Protein AF-A0A844B3J5-F1 (afdb_monomer_lite)

InterPro domains:
  IPR006597 Sel1-like repeat [PF08238] (318-348)
  IPR006597 Sel1-like repeat [PF08238] (350-384)
  IPR006597 Sel1-like repeat [SM00671] (313-348)
  IPR006597 Sel1-like repeat [SM00671] (349-384)
  IPR006597 Sel1-like repeat [SM00671] (385-421)
  IPR011990 Tetratricopeptide-like helical domain superfamily [G3DSA:1.25.40.10] (291-425)
  IPR029044 Nucleotide-diphospho-sugar transferases [SSF53448] (30-127)
  IPR050767 Sel1/AlgK [PTHR11102] (313-407)

Foldseek 3Di:
DDDDDDDDQPWAQLLVFEEEEFEAPDPCLVVLVVLVCVLRVRHHYDYNQPDPLRRLLVVLVVRVDQKHKYAYSQKFFASCPRRDIDGPQQPDQQEKEAQWAQEPFQQATESVNTIIMHGSNLSVQQDFLVNDPFPDARAPVSRSPSDVPRHDYAYDFDHGMYGYQQPDLLSLLLQLQRVLLNLLVCLVVDDDDDLNVQSLVQLQSQLAAGQQDRSRLSSNQSNLVNLLCSLPPDRDRNSCSSPSVVSVCCCVPPPQVQQDDDDDGDVVSSLVVSVVSQVSNCVRPVSRNHDHDHNVRNVVSSVVYDYHSPLSLVSLQVVLVCLCPVPSGDNDNVSSLVSLVSSVVSLDLVSLQVNLVCQCVVVPHDRDNVSSLVSLVVSVVSLDLCSLQVNLVSLCVVPVPDVVSVVSSVVSVVSSVVSPDDDDDDDDDDD

Structure (mmCIF, N/CA/C/O backbone):
data_AF-A0A844B3J5-F1
#
_entry.id   AF-A0A844B3J5-F1
#
loop_
_atom_site.group_PDB
_atom_site.id
_atom_site.type_symbol
_atom_site.label_atom_id
_atom_site.label_alt_id
_atom_site.label_comp_id
_atom_site.label_asym_id
_atom_site.label_entity_id
_atom_site.label_seq_id
_atom_site.pdbx_PDB_ins_code
_atom_site.Cartn_x
_atom_site.Cartn_y
_atom_site.Cartn_z
_atom_site.occupancy
_atom_site.B_iso_or_equiv
_atom_site.auth_seq_id
_atom_site.auth_comp_id
_atom_site.auth_asym_id
_atom_site.auth_atom_id
_atom_site.pdbx_PDB_model_num
ATOM 1 N N . MET A 1 1 ? -30.185 7.177 -44.873 1.00 37.75 1 MET A N 1
ATOM 2 C CA . MET A 1 1 ? -29.746 5.795 -44.575 1.00 37.75 1 MET A CA 1
ATOM 3 C C . MET A 1 1 ? -28.332 5.703 -45.114 1.00 37.75 1 MET A C 1
ATOM 5 O O . MET A 1 1 ? -28.189 5.928 -46.301 1.00 37.75 1 MET A O 1
ATOM 9 N N . THR A 1 2 ? -27.251 5.600 -44.352 1.00 33.69 2 THR A N 1
ATOM 10 C CA . THR A 1 2 ? -26.901 4.943 -43.072 1.00 33.69 2 THR A CA 1
ATOM 11 C C . THR A 1 2 ? -25.847 5.845 -42.383 1.00 33.69 2 THR A C 1
ATOM 13 O O . THR A 1 2 ? -25.055 6.447 -43.091 1.00 33.69 2 THR A O 1
ATOM 16 N N . GLY A 1 3 ? -25.787 6.122 -41.078 1.00 33.03 3 GLY A N 1
ATOM 17 C CA . GLY A 1 3 ? -25.938 5.250 -39.913 1.00 33.03 3 GLY A CA 1
ATOM 18 C C . GLY A 1 3 ? -24.551 4.805 -39.404 1.00 33.03 3 GLY A C 1
ATOM 19 O O . GLY A 1 3 ? -23.991 3.894 -39.998 1.00 33.03 3 GLY A O 1
ATOM 20 N N . GLY A 1 4 ? -24.050 5.418 -38.314 1.00 28.86 4 GLY A N 1
ATOM 21 C CA . GLY A 1 4 ? -22.867 5.007 -37.515 1.00 28.86 4 GLY A CA 1
ATOM 22 C C . GLY A 1 4 ? -21.588 5.825 -37.789 1.00 28.86 4 GLY A C 1
ATOM 23 O O . GLY A 1 4 ? -21.253 6.022 -38.945 1.00 28.86 4 GLY A O 1
ATOM 24 N N . ALA A 1 5 ? -20.829 6.358 -36.825 1.00 33.03 5 ALA A N 1
ATOM 25 C CA . ALA A 1 5 ? -20.716 6.065 -35.396 1.00 33.03 5 ALA A CA 1
ATOM 26 C C . ALA A 1 5 ? -20.517 7.353 -34.565 1.00 33.03 5 ALA A C 1
ATOM 28 O O . ALA A 1 5 ? -19.915 8.325 -35.021 1.00 33.03 5 ALA A O 1
ATOM 29 N N . ALA A 1 6 ? -21.064 7.343 -33.349 1.00 36.50 6 ALA A N 1
ATOM 30 C CA . ALA A 1 6 ? -20.801 8.330 -32.309 1.00 36.50 6 ALA A CA 1
ATOM 31 C C . ALA A 1 6 ? -19.314 8.292 -31.913 1.00 36.50 6 ALA A C 1
ATOM 33 O O . ALA A 1 6 ? -18.718 7.221 -31.910 1.00 36.50 6 ALA A O 1
ATOM 34 N N . GLY A 1 7 ? -18.728 9.456 -31.619 1.00 35.31 7 GLY A N 1
ATOM 35 C CA . GLY A 1 7 ? -17.297 9.610 -31.360 1.00 35.31 7 GLY A CA 1
ATOM 36 C C . GLY A 1 7 ? -16.786 8.758 -30.198 1.00 35.31 7 GLY A C 1
ATOM 37 O O . GLY A 1 7 ? -17.300 8.841 -29.082 1.00 35.31 7 GLY A O 1
ATOM 38 N N . ASP A 1 8 ? -15.744 7.981 -30.478 1.00 44.59 8 ASP A N 1
ATOM 39 C CA . ASP A 1 8 ? -14.987 7.209 -29.502 1.00 44.59 8 ASP A CA 1
ATOM 40 C C . ASP A 1 8 ? -14.295 8.155 -28.503 1.00 44.59 8 ASP A C 1
ATOM 42 O O . ASP A 1 8 ? -13.488 9.012 -28.870 1.00 44.59 8 ASP A O 1
ATOM 46 N N . GLY A 1 9 ? -14.626 8.030 -27.216 1.00 46.97 9 GLY A N 1
ATOM 47 C CA . GLY A 1 9 ? -13.988 8.788 -26.140 1.00 46.97 9 GLY A CA 1
ATOM 48 C C . GLY A 1 9 ? -12.521 8.375 -25.966 1.00 46.97 9 GLY A C 1
ATOM 49 O O . GLY A 1 9 ? -12.243 7.236 -25.604 1.00 46.97 9 GLY A O 1
ATOM 50 N N . GLY A 1 10 ? -11.586 9.299 -26.212 1.00 71.00 10 GLY A N 1
ATOM 51 C CA . GLY A 1 10 ? -10.135 9.067 -26.341 1.00 71.00 10 GLY A CA 1
ATOM 52 C C . GLY A 1 10 ? -9.342 8.659 -25.085 1.00 71.00 10 GLY A C 1
ATOM 53 O O . GLY A 1 10 ? -8.319 9.273 -24.793 1.00 71.00 10 GLY A O 1
ATOM 54 N N . GLY A 1 11 ? -9.799 7.665 -24.318 1.00 84.44 11 GLY A N 1
ATOM 55 C CA . GLY A 1 11 ? -9.041 7.047 -23.217 1.00 84.44 11 GLY A CA 1
ATOM 56 C C . GLY A 1 11 ? -8.059 5.953 -23.672 1.00 84.44 11 GLY A C 1
ATOM 57 O O . GLY A 1 11 ? -8.090 5.534 -24.825 1.00 84.44 11 GLY A O 1
ATOM 58 N N . LEU A 1 12 ? -7.224 5.444 -22.757 1.00 92.62 12 LEU A N 1
ATOM 59 C CA . LEU A 1 12 ? -6.275 4.344 -23.018 1.00 92.62 12 LEU A CA 1
ATOM 60 C C . LEU A 1 12 ? -6.765 3.034 -22.398 1.00 92.62 12 LEU A C 1
ATOM 62 O O . LEU A 1 12 ? -7.162 3.020 -21.236 1.00 92.62 12 LEU A O 1
ATOM 66 N N . ARG A 1 13 ? -6.707 1.919 -23.133 1.00 95.12 13 ARG A N 1
ATOM 67 C CA . ARG A 1 13 ? -6.942 0.584 -22.556 1.00 95.12 13 ARG A CA 1
ATOM 68 C C . ARG A 1 13 ? -5.635 0.044 -21.994 1.00 95.12 13 ARG A C 1
ATOM 70 O O . ARG A 1 13 ? -4.606 0.132 -22.658 1.00 95.12 13 ARG A O 1
ATOM 77 N N . LEU A 1 14 ? -5.665 -0.547 -20.802 1.00 95.25 14 LEU A N 1
ATOM 78 C CA . LEU A 1 14 ? -4.449 -1.095 -20.189 1.00 95.25 14 LEU A CA 1
ATOM 79 C C . LEU A 1 14 ? -3.859 -2.256 -21.004 1.00 95.25 14 LEU A C 1
ATOM 81 O O . LEU A 1 14 ? -2.641 -2.405 -21.053 1.00 95.25 14 LEU A O 1
ATOM 85 N N . ALA A 1 15 ? -4.704 -3.017 -21.704 1.00 94.94 15 ALA A N 1
ATOM 86 C CA . ALA A 1 15 ? -4.302 -4.063 -22.644 1.00 94.94 15 ALA A CA 1
ATOM 87 C C . ALA A 1 15 ? -3.492 -3.558 -23.856 1.00 94.94 15 ALA A C 1
ATOM 89 O O . ALA A 1 15 ? -2.861 -4.363 -24.538 1.00 94.94 15 ALA A O 1
ATOM 90 N N . ASP A 1 16 ? -3.479 -2.251 -24.132 1.00 95.56 16 ASP A N 1
ATOM 91 C CA . ASP A 1 16 ? -2.683 -1.669 -25.221 1.00 95.56 16 ASP A CA 1
ATOM 92 C C . ASP A 1 16 ? -1.356 -1.071 -24.716 1.00 95.56 16 ASP A C 1
ATOM 94 O O . ASP A 1 16 ? -0.553 -0.584 -25.510 1.00 95.56 16 ASP A O 1
ATOM 98 N N . LEU A 1 17 ? -1.115 -1.088 -23.399 1.00 97.06 17 LEU A N 1
ATOM 99 C CA . LEU A 1 17 ? 0.063 -0.481 -22.788 1.00 97.06 17 LEU A CA 1
ATOM 100 C C . LEU A 1 17 ? 1.152 -1.516 -22.484 1.00 97.06 17 LEU A C 1
ATOM 102 O O . LEU A 1 17 ? 0.836 -2.653 -22.104 1.00 97.06 17 LEU A O 1
ATOM 106 N N . PRO A 1 18 ? 2.435 -1.119 -22.585 1.00 98.06 18 PRO A N 1
ATOM 107 C CA . PRO A 1 18 ? 3.537 -1.945 -22.123 1.00 98.06 18 PRO A CA 1
ATOM 108 C C . PRO A 1 18 ? 3.467 -2.111 -20.603 1.00 98.06 18 PRO A C 1
ATOM 110 O O . PRO A 1 18 ? 3.238 -1.154 -19.858 1.00 98.06 18 PRO A O 1
ATOM 113 N N . VAL A 1 19 ? 3.693 -3.342 -20.152 1.00 98.19 19 VAL A N 1
ATOM 114 C CA . VAL A 1 19 ? 3.763 -3.713 -18.736 1.00 98.19 19 VAL A CA 1
ATOM 115 C C . VAL A 1 19 ? 5.193 -4.109 -18.427 1.00 98.19 19 VAL A C 1
ATOM 117 O O . VAL A 1 19 ? 5.735 -4.987 -19.087 1.00 98.19 19 VAL A O 1
ATOM 120 N N . VAL A 1 20 ? 5.814 -3.476 -17.437 1.00 98.44 20 VAL A N 1
ATOM 121 C CA . VAL A 1 20 ? 7.202 -3.743 -17.056 1.00 98.44 20 VAL A CA 1
ATOM 122 C C . VAL A 1 20 ? 7.265 -4.328 -15.651 1.00 98.44 20 VAL A C 1
ATOM 124 O O . VAL A 1 20 ? 6.881 -3.693 -14.670 1.00 98.44 20 VAL A O 1
ATOM 127 N N . PHE A 1 21 ? 7.775 -5.547 -15.547 1.00 98.00 21 PHE A N 1
ATOM 128 C CA . PHE A 1 21 ? 8.062 -6.219 -14.289 1.00 98.00 21 PHE A CA 1
ATOM 129 C C . PHE A 1 21 ? 9.376 -5.714 -13.696 1.00 98.00 21 PHE A C 1
ATOM 131 O O . PHE A 1 21 ? 10.412 -5.754 -14.366 1.00 98.00 21 PHE A O 1
ATOM 138 N N . LEU A 1 22 ? 9.338 -5.268 -12.442 1.00 95.81 22 LEU A N 1
ATOM 139 C CA . LEU A 1 22 ? 10.481 -4.747 -11.702 1.00 95.81 22 LEU A CA 1
ATOM 140 C C . LEU A 1 22 ? 10.941 -5.763 -10.662 1.00 95.81 22 LEU A C 1
ATOM 142 O O . LEU A 1 22 ? 10.178 -6.162 -9.788 1.00 95.81 22 LEU A O 1
ATOM 146 N N . SER A 1 23 ? 12.212 -6.149 -10.728 1.00 94.44 23 SER A N 1
ATOM 147 C CA . SER A 1 23 ? 12.846 -7.029 -9.741 1.00 94.44 23 SER A CA 1
ATOM 148 C C . SER A 1 23 ? 14.311 -6.646 -9.534 1.00 94.44 23 SER A C 1
ATOM 150 O O . SER A 1 23 ? 14.953 -6.105 -10.435 1.00 94.44 23 SER A O 1
ATOM 152 N N . TYR A 1 24 ? 14.859 -6.945 -8.363 1.00 91.38 24 TYR A N 1
ATOM 153 C CA . TYR A 1 24 ? 16.263 -6.726 -8.032 1.00 91.38 24 TYR A CA 1
ATOM 154 C C . TYR A 1 24 ? 16.947 -8.034 -7.636 1.00 91.38 24 TYR A C 1
ATOM 156 O O . TYR A 1 24 ? 17.577 -8.660 -8.484 1.00 91.38 24 TYR A O 1
ATOM 164 N N . ASP A 1 25 ? 16.815 -8.447 -6.376 1.00 89.12 25 ASP A N 1
ATOM 165 C CA . ASP A 1 25 ? 17.473 -9.620 -5.795 1.00 89.12 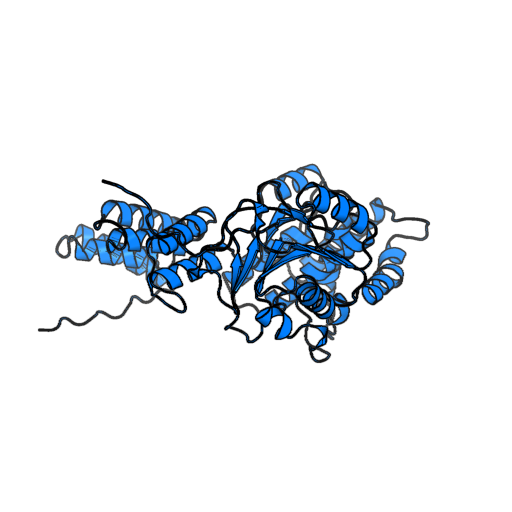25 ASP A CA 1
ATOM 166 C C . ASP A 1 25 ? 16.485 -10.571 -5.102 1.00 89.12 25 ASP A C 1
ATOM 168 O O . ASP A 1 25 ? 16.896 -11.455 -4.344 1.00 89.12 25 ASP A O 1
ATOM 172 N N . GLU A 1 26 ? 15.182 -10.405 -5.354 1.00 91.94 26 GLU A N 1
ATOM 173 C CA . GLU A 1 26 ? 14.137 -11.247 -4.786 1.00 91.94 26 GLU A CA 1
ATOM 174 C C . GLU A 1 26 ? 14.292 -12.701 -5.272 1.00 91.94 26 GLU A C 1
ATOM 176 O O . GLU A 1 26 ? 14.169 -12.968 -6.470 1.00 91.94 26 GLU A O 1
ATOM 181 N N . PRO A 1 27 ? 14.477 -13.686 -4.369 1.00 92.88 27 PRO A N 1
ATOM 182 C CA . PRO A 1 27 ? 14.631 -15.091 -4.760 1.00 92.88 27 PRO A CA 1
ATOM 183 C C . PRO A 1 27 ? 13.415 -15.698 -5.476 1.00 92.88 27 PRO A C 1
ATOM 185 O O . PRO A 1 27 ? 13.535 -16.743 -6.104 1.00 92.88 27 PRO A O 1
ATOM 188 N N . TRP A 1 28 ? 12.243 -15.068 -5.355 1.00 93.50 28 TRP A N 1
ATOM 189 C CA . TRP A 1 28 ? 10.984 -15.490 -5.980 1.00 93.50 28 TRP A CA 1
ATOM 190 C C . TRP A 1 28 ? 10.659 -14.711 -7.266 1.00 93.50 28 TRP A C 1
ATOM 192 O O . TRP A 1 28 ? 9.584 -14.895 -7.840 1.00 93.50 28 TRP A O 1
ATOM 202 N N . ALA A 1 29 ? 11.560 -13.834 -7.732 1.00 94.31 29 ALA A N 1
ATOM 203 C CA . ALA A 1 29 ? 11.309 -12.981 -8.892 1.00 94.31 29 ALA A CA 1
ATOM 204 C C . ALA A 1 29 ? 10.931 -13.789 -10.141 1.00 94.31 29 ALA A C 1
ATOM 206 O O . ALA A 1 29 ? 10.030 -13.387 -10.868 1.00 94.31 29 ALA A O 1
ATOM 207 N N . ASP A 1 30 ? 11.573 -14.938 -10.374 1.00 96.00 30 ASP A N 1
ATOM 208 C CA . ASP A 1 30 ? 11.281 -15.790 -11.533 1.00 96.00 30 ASP A CA 1
ATOM 209 C C . ASP A 1 30 ? 9.890 -16.434 -11.465 1.00 96.00 30 ASP A C 1
ATOM 211 O O . ASP A 1 30 ? 9.208 -16.528 -12.484 1.00 96.00 30 ASP A O 1
ATOM 215 N N . GLU A 1 31 ? 9.443 -16.829 -10.272 1.00 94.12 31 GLU A N 1
ATOM 216 C CA . GLU A 1 31 ? 8.103 -17.387 -10.057 1.00 94.12 31 GLU A CA 1
ATOM 217 C C . GLU A 1 31 ? 7.025 -16.330 -10.323 1.00 94.12 31 GLU A C 1
ATOM 219 O O . GLU A 1 31 ? 6.075 -16.570 -11.070 1.00 94.12 31 GLU A O 1
ATOM 224 N N . THR A 1 32 ? 7.200 -15.126 -9.771 1.00 93.44 32 THR A N 1
ATOM 225 C CA . THR A 1 32 ? 6.224 -14.037 -9.947 1.00 93.44 32 THR A CA 1
ATOM 226 C C . THR A 1 32 ? 6.248 -13.489 -11.374 1.00 93.44 32 THR A C 1
ATOM 228 O O . THR A 1 32 ? 5.198 -13.180 -11.937 1.00 93.44 32 THR A O 1
ATOM 231 N N . TRP A 1 33 ? 7.422 -13.454 -12.009 1.00 96.69 33 TRP A N 1
ATOM 232 C CA . TRP A 1 33 ? 7.560 -13.158 -13.432 1.00 96.69 33 TRP A CA 1
ATOM 233 C C . TRP A 1 33 ? 6.780 -14.153 -14.297 1.00 96.69 33 TRP A C 1
ATOM 235 O O . TRP A 1 33 ? 6.042 -13.740 -15.189 1.00 96.69 33 TRP A O 1
ATOM 245 N N . ALA A 1 34 ? 6.898 -15.455 -14.022 1.00 96.25 34 ALA A N 1
ATOM 246 C CA . ALA A 1 34 ? 6.150 -16.478 -14.747 1.00 96.25 34 ALA A CA 1
ATOM 247 C C . ALA A 1 34 ? 4.631 -16.320 -14.560 1.00 96.25 34 ALA A C 1
ATOM 249 O O . ALA A 1 34 ? 3.879 -16.449 -15.527 1.00 96.25 34 ALA A O 1
ATOM 250 N N . ALA A 1 35 ? 4.177 -15.985 -13.348 1.00 94.25 35 ALA A N 1
ATOM 251 C CA . ALA A 1 35 ? 2.769 -15.701 -13.074 1.00 94.25 35 ALA A CA 1
ATOM 252 C C . ALA A 1 35 ? 2.262 -14.465 -13.839 1.00 94.25 35 ALA A C 1
ATOM 254 O O . ALA A 1 35 ? 1.179 -14.510 -14.425 1.00 94.25 35 ALA A O 1
ATOM 255 N N . LEU A 1 36 ? 3.052 -13.385 -13.895 1.00 96.31 36 LEU A N 1
ATOM 256 C CA . LEU A 1 36 ? 2.710 -12.208 -14.694 1.00 96.31 36 LEU A CA 1
ATOM 257 C C . LEU A 1 36 ? 2.675 -12.539 -16.188 1.00 96.31 36 LEU A C 1
ATOM 259 O O . LEU A 1 36 ? 1.720 -12.160 -16.852 1.00 96.31 36 LEU A O 1
ATOM 263 N N . GLN A 1 37 ? 3.652 -13.285 -16.708 1.00 96.44 37 GLN A N 1
ATOM 264 C CA . GLN A 1 37 ? 3.683 -13.703 -18.114 1.00 96.44 37 GLN A CA 1
ATOM 265 C C . GLN A 1 37 ? 2.490 -14.586 -18.495 1.00 96.44 37 GLN A C 1
ATOM 267 O O . GLN A 1 37 ? 2.010 -14.511 -19.622 1.00 96.44 37 GLN A O 1
ATOM 272 N N . ALA A 1 38 ? 1.975 -15.401 -17.571 1.00 95.38 38 ALA A N 1
ATOM 273 C CA . ALA A 1 38 ? 0.757 -16.173 -17.808 1.00 95.38 38 ALA A CA 1
ATOM 274 C C . ALA A 1 38 ? -0.488 -15.277 -17.948 1.00 95.38 38 ALA A C 1
ATOM 276 O O . ALA A 1 38 ? -1.414 -15.625 -18.678 1.00 95.38 38 ALA A O 1
ATOM 277 N N . LEU A 1 39 ? -0.505 -14.128 -17.264 1.00 94.19 39 LEU A N 1
ATOM 278 C CA . LEU A 1 39 ? -1.596 -13.156 -17.317 1.00 94.19 39 LEU A CA 1
ATOM 279 C C . LEU A 1 39 ? -1.442 -12.149 -18.471 1.00 94.19 39 LEU A C 1
ATOM 281 O O . LEU A 1 39 ? -2.426 -11.759 -19.094 1.00 94.19 39 LEU A O 1
ATOM 285 N N . ARG A 1 40 ? -0.209 -11.727 -18.754 1.00 95.25 40 ARG A N 1
ATOM 286 C CA . ARG A 1 40 ? 0.162 -10.699 -19.730 1.00 95.25 40 ARG A CA 1
ATOM 287 C C . ARG A 1 40 ? 1.465 -11.106 -20.446 1.00 95.25 40 ARG A C 1
ATOM 289 O O . ARG A 1 40 ? 2.538 -10.669 -20.029 1.00 95.25 40 ARG A O 1
ATOM 296 N N . PRO A 1 41 ? 1.394 -11.949 -21.497 1.00 95.38 41 PRO A N 1
ATOM 297 C CA . PRO A 1 41 ? 2.567 -12.585 -22.126 1.00 95.38 41 PRO A CA 1
ATOM 298 C C . PRO A 1 41 ? 3.576 -11.644 -22.795 1.00 95.38 41 PRO A C 1
ATOM 300 O O . PRO A 1 41 ? 4.720 -12.028 -23.038 1.00 95.38 41 PRO A O 1
ATOM 303 N N . ASP A 1 42 ? 3.139 -10.436 -23.132 1.00 95.56 42 ASP A N 1
ATOM 304 C CA . ASP A 1 42 ? 3.917 -9.357 -23.738 1.00 95.56 42 ASP A CA 1
ATOM 305 C C . ASP A 1 42 ? 4.518 -8.400 -22.698 1.00 95.56 42 ASP A C 1
ATOM 307 O O . ASP A 1 42 ? 4.979 -7.311 -23.047 1.00 95.56 42 ASP A O 1
ATOM 311 N N . SER A 1 43 ? 4.530 -8.794 -21.420 1.00 97.62 43 SER A N 1
ATOM 312 C CA . SER A 1 43 ? 5.226 -8.024 -20.396 1.00 97.62 43 SER A CA 1
ATOM 313 C C . SER A 1 43 ? 6.729 -7.983 -20.685 1.00 97.62 43 SER A C 1
ATOM 315 O O . SER A 1 43 ? 7.326 -8.894 -21.260 1.00 97.62 43 SER A O 1
ATOM 317 N N . LEU A 1 44 ? 7.359 -6.903 -20.247 1.00 98.25 44 LEU A N 1
ATOM 318 C CA . LEU A 1 44 ? 8.795 -6.679 -20.274 1.00 98.25 44 LEU A CA 1
ATOM 319 C C . LEU A 1 44 ? 9.360 -6.910 -18.874 1.00 98.25 44 LEU A C 1
ATOM 321 O O . LEU A 1 44 ? 8.648 -6.771 -17.881 1.00 98.25 44 LEU A O 1
ATOM 325 N N . ARG A 1 45 ? 10.653 -7.221 -18.772 1.00 97.62 45 ARG A N 1
ATOM 326 C CA . ARG A 1 45 ? 11.322 -7.438 -17.485 1.00 97.62 45 ARG A CA 1
ATOM 327 C C . ARG A 1 45 ? 12.540 -6.542 -17.337 1.00 97.62 45 ARG A C 1
ATOM 329 O O . ARG A 1 45 ? 13.445 -6.572 -18.164 1.00 97.62 45 ARG A O 1
ATOM 336 N N . VAL A 1 46 ? 12.580 -5.815 -16.226 1.00 97.81 46 VAL A N 1
ATOM 337 C CA . VAL A 1 46 ? 13.762 -5.128 -15.707 1.00 97.81 46 VAL A CA 1
ATOM 338 C C . VAL A 1 46 ? 14.186 -5.854 -14.432 1.00 97.81 46 VAL A C 1
ATOM 340 O O . VAL A 1 46 ? 13.417 -5.970 -13.476 1.00 97.81 46 VAL A O 1
ATOM 343 N N . HIS A 1 47 ? 15.405 -6.390 -14.436 1.00 96.50 47 HIS A N 1
ATOM 344 C CA . HIS A 1 47 ? 15.934 -7.210 -13.348 1.00 96.50 47 HIS A CA 1
ATOM 345 C C . HIS A 1 47 ? 17.341 -6.759 -12.944 1.00 96.50 47 HIS A C 1
ATOM 347 O O . HIS A 1 47 ? 18.152 -6.426 -13.807 1.00 96.50 47 HIS A O 1
ATOM 353 N N . GLY A 1 48 ? 17.635 -6.760 -11.642 1.00 93.81 48 GLY A N 1
ATOM 354 C CA . GLY A 1 48 ? 18.975 -6.492 -11.108 1.00 93.81 48 GLY A CA 1
ATOM 355 C C . GLY A 1 48 ? 19.413 -5.023 -11.157 1.00 93.81 48 GLY A C 1
ATOM 356 O O . GLY A 1 48 ? 20.571 -4.716 -10.877 1.00 93.81 48 GLY A O 1
ATOM 357 N N . VAL A 1 49 ? 18.510 -4.092 -11.485 1.00 91.19 49 VAL A N 1
ATOM 358 C CA . VAL A 1 49 ? 18.822 -2.656 -11.490 1.00 91.19 49 VAL A CA 1
ATOM 359 C C . VAL A 1 49 ? 18.744 -2.113 -10.066 1.00 91.19 49 VAL A C 1
ATOM 361 O O . VAL A 1 49 ? 17.674 -2.068 -9.460 1.00 91.19 49 VAL A O 1
ATOM 364 N N . ARG A 1 50 ? 19.897 -1.712 -9.522 1.00 85.50 50 ARG A N 1
ATOM 365 C CA . ARG A 1 50 ? 20.012 -1.202 -8.152 1.00 85.50 50 ARG A CA 1
ATOM 366 C C . ARG A 1 50 ? 19.429 0.204 -8.046 1.00 85.50 50 ARG A C 1
ATOM 368 O O . ARG A 1 50 ? 19.900 1.114 -8.720 1.00 85.50 50 ARG A O 1
ATOM 375 N N . GLY A 1 51 ? 18.495 0.373 -7.113 1.00 79.81 51 GLY A N 1
ATOM 376 C CA . GLY A 1 51 ? 17.904 1.664 -6.775 1.00 79.81 51 GLY A CA 1
ATOM 377 C C . GLY A 1 51 ? 16.534 1.887 -7.418 1.00 79.81 51 GLY A C 1
ATOM 378 O O . GLY A 1 51 ? 16.309 1.572 -8.588 1.00 79.81 51 GLY A O 1
ATOM 379 N N . LEU A 1 52 ? 15.602 2.424 -6.624 1.00 77.75 52 LEU A N 1
ATOM 380 C CA . LEU A 1 52 ? 14.218 2.675 -7.038 1.00 77.75 52 LEU A CA 1
ATOM 381 C C . LEU A 1 52 ? 14.123 3.628 -8.237 1.00 77.75 52 LEU A C 1
ATOM 383 O O . LEU A 1 52 ? 13.206 3.489 -9.030 1.00 77.75 52 LEU A O 1
ATOM 387 N N . ASN A 1 53 ? 15.029 4.591 -8.416 1.00 80.44 53 ASN A N 1
ATOM 388 C CA . ASN A 1 53 ? 14.951 5.482 -9.582 1.00 80.44 53 ASN A CA 1
ATOM 389 C C . ASN A 1 53 ? 15.474 4.821 -10.831 1.00 80.44 53 ASN A C 1
ATOM 391 O O . ASN A 1 53 ? 14.805 4.816 -11.860 1.00 80.44 53 ASN A O 1
ATOM 395 N N . ALA A 1 54 ? 16.673 4.256 -10.710 1.00 86.00 54 ALA A N 1
ATOM 396 C CA . ALA A 1 54 ? 17.338 3.597 -11.810 1.00 86.00 54 ALA A CA 1
ATOM 397 C C . ALA A 1 54 ? 16.447 2.493 -12.394 1.00 86.00 54 ALA A C 1
ATOM 399 O O . ALA A 1 54 ? 16.337 2.395 -13.614 1.00 86.00 54 ALA A O 1
ATOM 400 N N . CYS A 1 55 ? 15.746 1.716 -11.555 1.00 89.12 55 CYS A N 1
ATOM 401 C CA . CYS A 1 55 ? 14.864 0.659 -12.049 1.00 89.12 55 CYS A CA 1
ATOM 402 C C . CYS A 1 55 ? 13.634 1.198 -12.801 1.00 89.12 55 CYS A C 1
ATOM 404 O O . CYS A 1 55 ? 13.270 0.642 -13.834 1.00 89.12 55 CYS A O 1
ATOM 406 N N . HIS A 1 56 ? 13.031 2.304 -12.354 1.00 90.38 56 HIS A N 1
ATOM 407 C CA . HIS A 1 56 ? 11.888 2.913 -13.042 1.00 90.38 56 HIS A CA 1
ATOM 408 C C . HIS A 1 56 ? 12.309 3.632 -14.332 1.00 90.38 56 HIS A C 1
ATOM 410 O O . HIS A 1 56 ? 11.594 3.547 -15.326 1.00 90.38 56 HIS A O 1
ATOM 416 N N . VAL A 1 57 ? 13.475 4.290 -14.359 1.00 91.12 57 VAL A N 1
ATOM 417 C CA . VAL A 1 57 ? 14.045 4.866 -15.591 1.00 91.12 57 VAL A CA 1
ATOM 418 C C . VAL A 1 57 ? 14.341 3.760 -16.604 1.00 91.12 57 VAL A C 1
ATOM 420 O O . VAL A 1 57 ? 13.923 3.863 -17.754 1.00 91.12 57 VAL A O 1
ATOM 423 N N . ALA A 1 58 ? 14.958 2.658 -16.169 1.00 94.94 58 ALA A N 1
ATOM 424 C CA . ALA A 1 58 ? 15.178 1.491 -17.022 1.00 94.94 58 ALA A CA 1
ATOM 425 C C . ALA A 1 58 ? 13.857 0.897 -17.540 1.00 94.94 58 ALA A C 1
ATOM 427 O O . ALA A 1 58 ? 13.784 0.459 -18.686 1.00 94.94 58 ALA A O 1
ATOM 428 N N . ALA A 1 59 ? 12.797 0.912 -16.729 1.00 95.94 59 ALA A N 1
ATOM 429 C CA . ALA A 1 59 ? 11.474 0.478 -17.160 1.00 95.94 59 ALA A CA 1
ATOM 430 C C . ALA A 1 59 ? 10.837 1.419 -18.178 1.00 95.94 59 ALA A C 1
ATOM 432 O O . ALA A 1 59 ? 10.272 0.942 -19.159 1.00 95.94 59 ALA A O 1
ATOM 433 N N . ALA A 1 60 ? 10.975 2.733 -17.994 1.00 95.31 60 ALA A N 1
ATOM 434 C CA . ALA A 1 60 ? 10.554 3.700 -18.993 1.00 95.31 60 ALA A CA 1
ATOM 435 C C . ALA A 1 60 ? 11.268 3.421 -20.322 1.00 95.31 60 ALA A C 1
ATOM 437 O O . ALA A 1 60 ? 10.615 3.292 -21.357 1.00 95.31 60 ALA A O 1
ATOM 438 N N . ASP A 1 61 ? 12.596 3.286 -20.307 1.00 96.62 61 ASP A N 1
ATOM 439 C CA . ASP A 1 61 ? 13.403 2.990 -21.496 1.00 96.62 61 ASP A CA 1
ATOM 440 C C . ASP A 1 61 ? 13.004 1.677 -22.174 1.00 96.62 61 ASP A C 1
ATOM 442 O O . ASP A 1 61 ? 12.834 1.662 -23.392 1.00 96.62 61 ASP A O 1
ATOM 446 N N . ALA A 1 62 ? 12.767 0.612 -21.404 1.00 97.38 62 ALA A N 1
ATOM 447 C CA . ALA A 1 62 ? 12.289 -0.663 -21.933 1.00 97.38 62 ALA A CA 1
ATOM 448 C C . ALA A 1 62 ? 10.890 -0.552 -22.562 1.00 97.38 62 ALA A C 1
ATOM 450 O O . ALA A 1 62 ? 10.646 -1.128 -23.619 1.00 97.38 62 ALA A O 1
ATOM 451 N N . ALA A 1 63 ? 9.977 0.190 -21.929 1.00 97.56 63 ALA A N 1
ATOM 452 C CA . ALA A 1 63 ? 8.609 0.364 -22.405 1.00 97.56 63 ALA A CA 1
ATOM 453 C C . ALA A 1 63 ? 8.518 1.155 -23.718 1.00 97.56 63 ALA A C 1
ATOM 455 O O . ALA A 1 63 ? 7.576 0.942 -24.478 1.00 97.56 63 ALA A O 1
ATOM 456 N N . ALA A 1 64 ? 9.456 2.084 -23.959 1.00 94.81 64 ALA A N 1
ATOM 457 C CA . ALA A 1 64 ? 9.524 2.927 -25.159 1.00 94.81 64 ALA A CA 1
ATOM 458 C C . ALA A 1 64 ? 8.177 3.585 -25.550 1.00 94.81 64 ALA A C 1
ATOM 460 O O . ALA A 1 64 ? 7.864 3.745 -26.728 1.00 94.81 64 ALA A O 1
ATOM 461 N N . SER A 1 65 ? 7.384 3.970 -24.546 1.00 95.62 65 SER A N 1
ATOM 462 C CA . SER A 1 65 ? 6.031 4.524 -24.680 1.00 95.62 65 SER A CA 1
ATOM 463 C C . SER A 1 65 ? 5.862 5.746 -23.777 1.00 95.62 65 SER A C 1
ATOM 465 O O . SER A 1 65 ? 6.527 5.843 -22.743 1.00 95.62 65 SER A O 1
ATOM 467 N N . ASP A 1 66 ? 4.953 6.655 -24.138 1.00 94.94 66 ASP A N 1
ATOM 468 C CA . ASP A 1 66 ? 4.574 7.812 -23.313 1.00 94.94 66 ASP A CA 1
ATOM 469 C C . ASP A 1 66 ? 3.909 7.391 -21.997 1.00 94.94 66 ASP A C 1
ATOM 471 O O . ASP A 1 66 ? 4.036 8.080 -20.985 1.00 94.94 66 ASP A O 1
ATOM 475 N N . TRP A 1 67 ? 3.231 6.241 -22.009 1.00 96.31 67 TRP A N 1
ATOM 476 C CA . TRP A 1 67 ? 2.533 5.657 -20.868 1.00 96.31 67 TRP A CA 1
ATOM 477 C C . TRP A 1 67 ? 2.902 4.186 -20.715 1.00 96.31 67 TRP A C 1
ATOM 479 O O . TRP A 1 67 ? 2.902 3.441 -21.698 1.00 96.31 67 TRP A O 1
ATOM 489 N N . PHE A 1 68 ? 3.196 3.752 -19.490 1.00 97.62 68 PHE A N 1
ATOM 490 C CA . PHE A 1 68 ? 3.553 2.361 -19.213 1.00 97.62 68 PHE A CA 1
ATOM 491 C C . PHE A 1 68 ? 3.188 1.932 -17.794 1.00 97.62 68 PHE A C 1
ATOM 493 O O . PHE A 1 68 ? 3.137 2.746 -16.871 1.00 97.62 68 PHE A O 1
ATOM 500 N N . LEU A 1 69 ? 2.927 0.640 -17.625 1.00 97.44 69 LEU A N 1
ATOM 501 C CA . LEU A 1 69 ? 2.604 0.035 -16.339 1.00 97.44 69 LEU A CA 1
ATOM 502 C C . LEU A 1 69 ? 3.860 -0.564 -15.700 1.00 97.44 69 LEU A C 1
ATOM 504 O O . LEU A 1 69 ? 4.700 -1.126 -16.399 1.00 97.44 69 LEU A O 1
ATOM 508 N N . THR A 1 70 ? 3.960 -0.514 -14.374 1.00 96.62 70 THR A N 1
ATOM 509 C CA . THR A 1 70 ? 4.970 -1.265 -13.611 1.00 96.62 70 THR A CA 1
ATOM 510 C C . THR A 1 70 ? 4.324 -2.226 -12.624 1.00 96.62 70 THR A C 1
ATOM 512 O O . THR A 1 70 ? 3.349 -1.860 -11.958 1.00 96.62 70 THR A O 1
ATOM 515 N N . VAL A 1 71 ? 4.911 -3.414 -12.482 1.00 96.25 71 VAL A N 1
ATOM 516 C CA . VAL A 1 71 ? 4.528 -4.440 -11.501 1.00 96.25 71 VAL A CA 1
ATOM 517 C C . VAL A 1 71 ? 5.770 -4.853 -10.713 1.00 96.25 71 VAL A C 1
ATOM 519 O O . VAL A 1 71 ? 6.751 -5.289 -11.311 1.00 96.25 71 VAL A O 1
ATOM 522 N N . ASP A 1 72 ? 5.734 -4.711 -9.389 1.00 93.81 72 ASP A N 1
ATOM 523 C CA . ASP A 1 72 ? 6.851 -5.067 -8.506 1.00 93.81 72 ASP A CA 1
ATOM 524 C C . ASP A 1 72 ? 6.920 -6.596 -8.285 1.00 93.81 72 ASP A C 1
ATOM 526 O O . ASP A 1 72 ? 5.909 -7.296 -8.365 1.00 93.81 72 ASP A O 1
ATOM 530 N N . ALA A 1 73 ? 8.108 -7.129 -7.983 1.00 93.69 73 ALA A N 1
ATOM 531 C CA . ALA A 1 73 ? 8.358 -8.572 -7.850 1.00 93.69 73 ALA A CA 1
ATOM 532 C C . ALA A 1 73 ? 7.589 -9.275 -6.724 1.00 93.69 73 ALA A C 1
ATOM 534 O O . ALA A 1 73 ? 7.554 -10.500 -6.676 1.00 93.69 73 ALA A O 1
ATOM 535 N N . ASP A 1 74 ? 7.003 -8.527 -5.798 1.00 92.19 74 ASP A N 1
ATOM 536 C CA . ASP A 1 74 ? 6.165 -9.037 -4.715 1.00 92.19 74 ASP A CA 1
ATOM 537 C C . ASP A 1 74 ? 4.664 -8.851 -4.984 1.00 92.19 74 ASP A C 1
ATOM 539 O O . ASP A 1 74 ? 3.845 -9.107 -4.101 1.00 92.19 74 ASP A O 1
ATOM 543 N N . THR A 1 75 ? 4.291 -8.401 -6.184 1.00 93.56 75 THR A N 1
ATOM 544 C CA . THR A 1 75 ? 2.930 -7.992 -6.528 1.00 93.56 75 THR A CA 1
ATOM 545 C C . THR A 1 75 ? 2.324 -8.908 -7.587 1.00 93.56 75 THR A C 1
ATOM 547 O O . THR A 1 75 ? 2.869 -9.097 -8.670 1.00 93.56 75 THR A O 1
ATOM 550 N N . THR A 1 76 ? 1.141 -9.448 -7.295 1.00 94.06 76 THR A N 1
ATOM 551 C CA . THR A 1 76 ? 0.343 -10.263 -8.220 1.00 94.06 76 THR A CA 1
ATOM 552 C C . THR A 1 76 ? -0.904 -9.488 -8.657 1.00 94.06 76 THR A C 1
ATOM 554 O O . THR A 1 76 ? -1.800 -9.280 -7.828 1.00 94.06 76 THR A O 1
ATOM 557 N N . PRO A 1 77 ? -0.996 -9.051 -9.928 1.00 95.62 77 PRO A N 1
ATOM 558 C CA . PRO A 1 77 ? -2.192 -8.404 -10.462 1.00 95.62 77 PRO A CA 1
ATOM 559 C C . PRO A 1 77 ? -3.405 -9.343 -10.498 1.00 95.62 77 PRO A C 1
ATOM 561 O O . PRO A 1 77 ? -3.278 -10.551 -10.691 1.00 95.62 77 PRO A O 1
ATOM 564 N N . ALA A 1 78 ? -4.603 -8.783 -10.346 1.00 93.19 78 ALA A N 1
ATOM 565 C CA . ALA A 1 78 ? -5.851 -9.510 -10.538 1.00 93.19 78 ALA A CA 1
ATOM 566 C C . ALA A 1 78 ? -6.089 -9.800 -12.035 1.00 93.19 78 ALA A C 1
ATOM 568 O O . ALA A 1 78 ? -5.781 -8.941 -12.864 1.00 93.19 78 ALA A O 1
ATOM 569 N N . PRO A 1 79 ? -6.709 -10.943 -12.399 1.00 89.19 79 PRO A N 1
ATOM 570 C CA . PRO A 1 79 ? -6.890 -11.328 -13.800 1.00 89.19 79 PRO A CA 1
ATOM 571 C C . PRO A 1 79 ? -7.582 -10.286 -14.695 1.00 89.19 79 PRO A C 1
ATOM 573 O O . PRO A 1 79 ? -7.207 -10.138 -15.848 1.00 89.19 79 PRO A O 1
ATOM 576 N N . GLY A 1 80 ? -8.548 -9.528 -14.163 1.00 89.62 80 GLY A N 1
ATOM 577 C CA . GLY A 1 80 ? -9.281 -8.496 -14.914 1.00 89.62 80 GLY A CA 1
ATOM 578 C C . GLY A 1 80 ? -8.675 -7.090 -14.849 1.00 89.62 80 GLY A C 1
ATOM 579 O O . GLY A 1 80 ? -9.336 -6.128 -15.235 1.00 89.62 80 GLY A O 1
ATOM 580 N N . LEU A 1 81 ? -7.463 -6.920 -14.301 1.00 93.19 81 LEU A N 1
ATOM 581 C CA . LEU A 1 81 ? -6.839 -5.595 -14.213 1.00 93.19 81 LEU A CA 1
ATOM 582 C C . LEU A 1 81 ? -6.619 -5.009 -15.612 1.00 93.19 81 LEU A C 1
ATOM 584 O O . LEU A 1 81 ? -7.000 -3.869 -15.858 1.00 93.19 81 LEU A O 1
ATOM 588 N N . PHE A 1 82 ? -6.044 -5.786 -16.533 1.00 94.88 82 PHE A N 1
ATOM 589 C CA . PHE A 1 82 ? -5.621 -5.290 -17.848 1.00 94.88 82 PHE A CA 1
ATOM 590 C C . PHE A 1 82 ? -6.777 -5.044 -18.831 1.00 94.88 82 PHE A C 1
ATOM 592 O O . PHE A 1 82 ? -6.582 -4.365 -19.837 1.00 94.88 82 PHE A O 1
ATOM 599 N N . ASP A 1 83 ? -7.989 -5.499 -18.506 1.00 92.62 83 ASP A N 1
ATOM 600 C CA . ASP A 1 83 ? -9.202 -5.236 -19.292 1.00 92.62 83 ASP A CA 1
ATOM 601 C C . ASP A 1 83 ? -9.756 -3.816 -19.073 1.00 92.62 83 ASP A C 1
ATOM 603 O O . ASP A 1 83 ? -10.677 -3.377 -19.764 1.00 92.62 83 ASP A O 1
ATOM 607 N N . GLN A 1 84 ? -9.221 -3.084 -18.091 1.00 91.31 84 GLN A N 1
ATOM 608 C CA . GLN A 1 84 ? -9.706 -1.757 -17.732 1.00 91.31 84 GLN A CA 1
ATOM 609 C C . GLN A 1 84 ? -9.292 -0.684 -18.744 1.00 91.31 84 GLN A C 1
ATOM 611 O O . GLN A 1 84 ? -8.261 -0.764 -19.418 1.00 91.31 84 GLN A O 1
ATOM 616 N N . GLN A 1 85 ? -10.095 0.379 -18.790 1.00 91.25 85 GLN A N 1
ATOM 617 C CA . GLN A 1 85 ? -9.817 1.580 -19.564 1.00 91.25 85 GLN A CA 1
ATOM 618 C C . GLN A 1 85 ? -9.612 2.775 -18.635 1.00 91.25 85 GLN A C 1
ATOM 620 O O . GLN A 1 85 ? -10.350 2.981 -17.672 1.00 91.25 85 GLN A O 1
ATOM 625 N N . VAL A 1 86 ? -8.613 3.585 -18.960 1.00 87.06 86 VAL A N 1
ATOM 626 C CA . VAL A 1 86 ? -8.304 4.842 -18.296 1.00 87.06 86 VAL A CA 1
ATOM 627 C C . VAL A 1 86 ? -8.962 5.985 -19.070 1.00 87.06 86 VAL A C 1
ATOM 629 O O . VAL A 1 86 ? -8.650 6.178 -20.249 1.00 87.06 86 VAL A O 1
ATOM 632 N N . PRO A 1 87 ? -9.847 6.775 -18.437 1.00 83.06 87 PRO A N 1
ATOM 63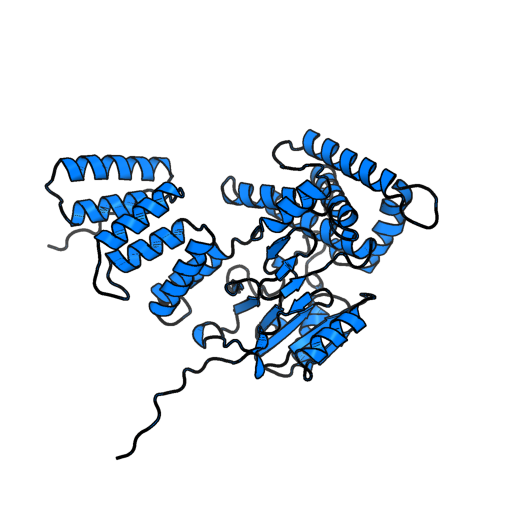3 C CA . PRO A 1 87 ? -10.433 7.953 -19.065 1.00 83.06 87 PRO A CA 1
ATOM 634 C C . PRO A 1 87 ? -9.364 8.971 -19.475 1.00 83.06 87 PRO A C 1
ATOM 636 O O . PRO A 1 87 ? -8.443 9.246 -18.705 1.00 83.06 87 PRO A O 1
ATOM 639 N N . ALA A 1 88 ? -9.538 9.604 -20.640 1.00 82.56 88 ALA A N 1
ATOM 640 C CA . ALA A 1 88 ? -8.609 10.603 -21.185 1.00 82.56 88 ALA A CA 1
ATOM 641 C C . ALA A 1 88 ? -8.241 11.706 -20.179 1.00 82.56 88 ALA A C 1
ATOM 643 O O . ALA A 1 88 ? -7.106 12.167 -20.117 1.00 82.56 88 ALA A O 1
ATOM 644 N N . ALA A 1 89 ? -9.199 12.105 -19.340 1.00 78.88 89 ALA A N 1
ATOM 645 C CA . ALA A 1 89 ? -8.992 13.159 -18.360 1.00 78.88 89 ALA A CA 1
ATOM 646 C C . ALA A 1 89 ? -7.985 12.804 -17.250 1.00 78.88 89 ALA A C 1
ATOM 648 O O . ALA A 1 89 ? -7.407 13.713 -16.652 1.00 78.88 89 ALA A O 1
ATOM 649 N N . LEU A 1 90 ? -7.751 11.513 -16.984 1.00 79.62 90 LEU A N 1
ATOM 650 C CA . LEU A 1 90 ? -6.765 11.050 -16.001 1.00 79.62 90 LEU A CA 1
ATOM 651 C C . LEU A 1 90 ? -5.350 10.938 -16.584 1.00 79.62 90 LEU A C 1
ATOM 653 O O . LEU A 1 90 ? -4.392 10.830 -15.822 1.00 79.62 90 LEU A O 1
ATOM 657 N N . LEU A 1 91 ? -5.204 11.013 -17.909 1.00 85.69 91 LEU A N 1
ATOM 658 C CA . LEU A 1 91 ? -3.929 10.900 -18.617 1.00 85.69 91 LEU A CA 1
ATOM 659 C C . LEU A 1 91 ? -3.191 12.244 -18.657 1.00 85.69 91 LEU A C 1
ATOM 661 O O . LEU A 1 91 ? -2.932 12.808 -19.717 1.00 85.69 91 LEU A O 1
ATOM 665 N N . GLN A 1 92 ? -2.865 12.776 -17.479 1.00 83.31 92 GLN A N 1
ATOM 666 C CA . GLN A 1 92 ? -2.069 13.997 -17.347 1.00 83.31 92 GLN A CA 1
ATOM 667 C C . GLN A 1 92 ? -0.588 13.650 -17.121 1.00 83.31 92 GLN A C 1
ATOM 669 O O . GLN A 1 92 ? -0.313 12.801 -16.276 1.00 83.31 92 GLN A O 1
ATOM 674 N N . PRO A 1 93 ? 0.384 14.354 -17.735 1.00 82.31 93 PRO A N 1
ATOM 675 C CA . PRO A 1 93 ? 1.823 14.078 -17.567 1.00 82.31 93 PRO A CA 1
ATOM 676 C C . PRO A 1 93 ? 2.340 14.119 -16.120 1.00 82.31 93 PRO A C 1
ATOM 678 O O . PRO A 1 93 ? 3.441 13.669 -15.831 1.00 82.31 93 PRO A O 1
ATOM 681 N N . VAL A 1 94 ? 1.552 14.676 -15.198 1.00 77.56 94 VAL A N 1
ATOM 682 C CA . VAL A 1 94 ? 1.864 14.802 -13.767 1.00 77.56 94 VAL A CA 1
ATOM 683 C C . VAL A 1 94 ? 1.037 13.862 -12.881 1.00 77.56 94 VAL A C 1
ATOM 685 O O . VAL A 1 94 ? 1.118 13.956 -11.654 1.00 77.56 94 VAL A O 1
ATOM 688 N N . PHE A 1 95 ? 0.205 12.996 -13.467 1.00 83.44 95 PHE A N 1
ATOM 689 C CA . PHE A 1 95 ? -0.628 12.039 -12.741 1.00 83.44 95 PHE A CA 1
ATOM 690 C C . PHE A 1 95 ? -0.063 10.630 -12.866 1.00 83.44 95 PHE A C 1
ATOM 692 O O . PHE A 1 95 ? 0.097 10.102 -13.962 1.00 83.44 95 PHE A O 1
ATOM 699 N N . ARG A 1 96 ? 0.182 10.007 -11.715 1.00 85.44 96 ARG A N 1
ATOM 700 C CA . ARG A 1 96 ? 0.422 8.569 -11.607 1.00 85.44 96 ARG A CA 1
ATOM 701 C C . ARG A 1 96 ? -0.863 7.905 -11.138 1.00 85.44 96 ARG A C 1
ATOM 703 O O . ARG A 1 96 ? -1.469 8.394 -10.182 1.00 85.44 96 ARG A O 1
ATOM 710 N N . LEU A 1 97 ? -1.279 6.821 -11.788 1.00 86.88 97 LEU A N 1
ATOM 711 C CA . LEU A 1 97 ? -2.469 6.070 -11.378 1.00 86.88 97 LEU A CA 1
ATOM 712 C C . LEU A 1 97 ? -2.059 4.770 -10.679 1.00 86.88 97 LEU A C 1
ATOM 714 O O . LEU A 1 97 ? -1.241 4.021 -11.205 1.00 86.88 97 LEU A O 1
ATOM 718 N N . ASP A 1 98 ? -2.651 4.508 -9.518 1.00 86.75 98 ASP A N 1
ATOM 719 C CA . ASP A 1 98 ? -2.256 3.452 -8.585 1.00 86.75 98 ASP A CA 1
ATOM 720 C C . ASP A 1 98 ? -3.409 2.447 -8.411 1.00 86.75 98 ASP A C 1
ATOM 722 O O . ASP A 1 98 ? -4.416 2.742 -7.760 1.00 86.75 98 ASP A O 1
ATOM 726 N N . TRP A 1 99 ? -3.277 1.242 -8.968 1.00 90.50 99 TRP A N 1
ATOM 727 C CA . TRP A 1 99 ? -4.227 0.138 -8.781 1.00 90.50 99 TRP A CA 1
ATOM 728 C C . TRP A 1 99 ? -3.929 -0.592 -7.481 1.00 90.50 99 TRP A C 1
ATOM 730 O O . TRP A 1 99 ? -3.082 -1.484 -7.442 1.00 90.50 99 TRP A O 1
ATOM 740 N N . LEU A 1 100 ? -4.642 -0.193 -6.425 1.00 86.81 100 LEU A N 1
ATOM 741 C CA . LEU A 1 100 ? -4.357 -0.573 -5.043 1.00 86.81 100 LEU A CA 1
ATOM 742 C C . LEU A 1 100 ? -4.201 -2.085 -4.854 1.00 86.81 100 LEU A C 1
ATOM 744 O O . LEU A 1 100 ? -4.983 -2.885 -5.379 1.00 86.81 100 LEU A O 1
ATOM 748 N N . ALA A 1 101 ? -3.221 -2.455 -4.033 1.00 89.50 101 ALA A N 1
ATOM 749 C CA . ALA A 1 101 ? -2.946 -3.833 -3.669 1.00 89.50 101 ALA A CA 1
ATOM 750 C C . ALA A 1 101 ? -3.327 -4.098 -2.214 1.00 89.50 101 ALA A C 1
ATOM 752 O O . ALA A 1 101 ? -3.104 -3.258 -1.338 1.00 89.50 101 ALA A O 1
ATOM 753 N N . ARG A 1 102 ? -3.871 -5.288 -1.948 1.00 91.38 102 ARG A N 1
ATOM 754 C CA . ARG A 1 102 ? -4.027 -5.805 -0.587 1.00 91.38 102 ARG A CA 1
ATOM 755 C C . ARG A 1 102 ? -2.734 -6.483 -0.158 1.00 91.38 102 ARG A C 1
ATOM 757 O O . ARG A 1 102 ? -2.279 -7.419 -0.809 1.00 91.38 102 ARG A O 1
ATOM 764 N N . ASN A 1 103 ? -2.195 -6.074 0.978 1.00 92.75 103 ASN A N 1
ATOM 765 C CA . ASN A 1 103 ? -1.077 -6.750 1.612 1.00 92.75 103 ASN A CA 1
ATOM 766 C C . ASN A 1 103 ? -1.521 -8.107 2.186 1.00 92.75 103 ASN A C 1
ATOM 768 O O . ASN A 1 103 ? -2.428 -8.175 3.018 1.00 92.75 103 ASN A O 1
ATOM 772 N N . ALA A 1 104 ? -0.879 -9.188 1.743 1.00 93.88 104 ALA A N 1
ATOM 773 C CA . ALA A 1 104 ? -1.212 -10.563 2.114 1.00 93.88 104 ALA A CA 1
ATOM 774 C C . ALA A 1 104 ? -0.992 -10.883 3.605 1.00 93.88 104 ALA A C 1
ATOM 776 O O . ALA A 1 104 ? -1.553 -11.853 4.108 1.00 93.88 104 ALA A O 1
ATOM 777 N N . VAL A 1 105 ? -0.195 -10.079 4.316 1.00 94.94 105 VAL A N 1
ATOM 778 C CA . VAL A 1 105 ? 0.148 -10.291 5.729 1.00 94.94 105 VAL A CA 1
ATOM 779 C C . VAL A 1 105 ? -0.814 -9.567 6.661 1.00 94.94 105 VAL A C 1
ATOM 781 O O . VAL A 1 105 ? -1.266 -10.147 7.645 1.00 94.94 105 VAL A O 1
ATOM 784 N N . ASN A 1 106 ? -1.100 -8.293 6.392 1.00 90.06 106 ASN A N 1
ATOM 785 C CA . ASN A 1 106 ? -1.829 -7.432 7.328 1.00 90.06 106 ASN A CA 1
ATOM 786 C C . ASN A 1 106 ? -3.161 -6.892 6.787 1.00 90.06 106 ASN A C 1
ATOM 788 O O . ASN A 1 106 ? -3.882 -6.221 7.521 1.00 90.06 106 ASN A O 1
ATOM 792 N N . GLY A 1 107 ? -3.507 -7.198 5.533 1.00 85.75 107 GLY A N 1
ATOM 793 C CA . GLY A 1 107 ? -4.782 -6.822 4.924 1.00 85.75 107 GLY A CA 1
ATOM 794 C C . GLY A 1 107 ? -4.912 -5.346 4.551 1.00 85.75 107 GLY A C 1
ATOM 795 O O . GLY A 1 107 ? -5.979 -4.931 4.096 1.00 85.75 107 GLY A O 1
ATOM 796 N N . ILE A 1 108 ? -3.854 -4.545 4.717 1.00 85.25 108 ILE A N 1
ATOM 797 C CA . ILE A 1 108 ? -3.867 -3.141 4.307 1.00 85.25 108 ILE A CA 1
ATOM 798 C C . ILE A 1 108 ? -4.035 -3.060 2.791 1.00 85.25 108 ILE A C 1
ATOM 800 O O . ILE A 1 108 ? -3.313 -3.723 2.051 1.00 85.25 108 ILE A O 1
ATOM 804 N N . VAL A 1 109 ? -4.961 -2.219 2.335 1.00 84.12 109 VAL A N 1
ATOM 805 C CA . VAL A 1 109 ? -5.142 -1.872 0.925 1.00 84.12 109 VAL A CA 1
ATOM 806 C C . VAL A 1 109 ? -4.514 -0.503 0.687 1.00 84.12 109 VAL A C 1
ATOM 808 O O . VAL A 1 109 ? -4.953 0.501 1.256 1.00 84.12 109 VAL A O 1
ATOM 811 N N . SER A 1 110 ? -3.452 -0.442 -0.115 1.00 78.50 110 SER A N 1
ATOM 812 C CA . SER A 1 110 ? -2.720 0.807 -0.351 1.00 78.50 110 SER A CA 1
ATOM 813 C C . SER A 1 110 ? -2.111 0.888 -1.754 1.00 78.50 110 SER A C 1
ATOM 815 O O . SER A 1 110 ? -2.152 -0.067 -2.529 1.00 78.50 110 SER A O 1
ATOM 817 N N . GLY A 1 111 ? -1.589 2.074 -2.090 1.00 71.50 111 GLY A N 1
ATOM 818 C CA . GLY A 1 111 ? -0.820 2.311 -3.316 1.00 71.50 111 GLY A CA 1
ATOM 819 C C . GLY A 1 111 ? 0.648 1.868 -3.216 1.00 71.50 111 GLY A C 1
ATOM 820 O O . GLY A 1 111 ? 1.370 1.908 -4.211 1.00 71.50 111 GLY A O 1
ATOM 821 N N . ASN A 1 112 ? 1.112 1.431 -2.041 1.00 66.75 112 ASN A N 1
ATOM 822 C CA . ASN A 1 112 ? 2.450 0.857 -1.891 1.00 66.75 112 ASN A CA 1
ATOM 823 C C . ASN A 1 112 ? 2.401 -0.615 -2.329 1.00 66.75 112 ASN A C 1
ATOM 825 O O . ASN A 1 112 ? 1.494 -1.339 -1.921 1.00 66.75 112 ASN A O 1
ATOM 829 N N . GLY A 1 113 ? 3.344 -1.050 -3.174 1.00 69.88 113 GLY A N 1
ATOM 830 C CA . GLY A 1 113 ? 3.313 -2.396 -3.775 1.00 69.88 113 GLY A CA 1
ATOM 831 C C . GLY A 1 113 ? 2.108 -2.618 -4.700 1.00 69.88 113 GLY A C 1
ATOM 832 O O . GLY A 1 113 ? 1.543 -3.705 -4.752 1.00 69.88 113 GLY A O 1
ATOM 833 N N . CYS A 1 114 ? 1.636 -1.554 -5.354 1.00 81.94 114 CYS A N 1
ATOM 834 C CA . CYS A 1 114 ? 0.504 -1.592 -6.274 1.00 81.94 114 CYS A CA 1
ATOM 835 C C . CYS A 1 114 ? 0.966 -1.626 -7.741 1.00 81.94 114 CYS A C 1
ATOM 837 O O . CYS A 1 114 ? 2.130 -1.330 -8.034 1.00 81.94 114 CYS A O 1
ATOM 839 N N . VAL A 1 115 ? 0.053 -1.951 -8.664 1.00 93.12 115 VAL A N 1
ATOM 840 C CA . VAL A 1 115 ? 0.309 -1.786 -10.105 1.00 93.12 115 VAL A CA 1
ATOM 841 C C . VAL A 1 115 ? 0.151 -0.310 -10.446 1.00 93.12 115 VAL A C 1
ATOM 843 O O . VAL A 1 115 ? -0.873 0.293 -10.130 1.00 93.12 115 VAL A O 1
ATOM 846 N N . LYS A 1 116 ? 1.166 0.282 -11.075 1.00 92.44 116 LYS A N 1
ATOM 847 C CA . LYS A 1 116 ? 1.228 1.734 -11.295 1.00 92.44 116 LYS A CA 1
ATOM 848 C C . LYS A 1 116 ? 1.269 2.041 -12.781 1.00 92.44 116 LYS A C 1
ATOM 850 O O . LYS A 1 116 ? 2.069 1.439 -13.489 1.00 92.44 116 LYS A O 1
ATOM 855 N N . LEU A 1 117 ? 0.453 2.987 -13.235 1.00 94.00 117 LEU A N 1
ATOM 856 C CA . LEU A 1 117 ? 0.567 3.593 -14.559 1.00 94.00 117 LEU A CA 1
ATOM 857 C C . LEU A 1 117 ? 1.371 4.885 -14.458 1.00 94.00 117 LEU A C 1
ATOM 859 O O . LEU A 1 117 ? 1.018 5.793 -13.699 1.00 94.00 117 LEU A O 1
ATOM 863 N N . TRP A 1 118 ? 2.415 4.969 -15.272 1.00 92.50 118 TRP A N 1
ATOM 864 C CA . TRP A 1 118 ? 3.364 6.067 -15.292 1.00 92.50 118 TRP A CA 1
ATOM 865 C C . TRP A 1 118 ? 3.317 6.833 -16.613 1.00 92.50 118 TRP A C 1
ATOM 867 O O . TRP A 1 118 ? 3.379 6.206 -17.673 1.00 92.50 118 TRP A O 1
ATOM 877 N N . PRO A 1 119 ? 3.314 8.175 -16.565 1.00 91.88 119 PRO A N 1
ATOM 878 C CA . PRO A 1 119 ? 3.806 8.990 -17.662 1.00 91.88 119 PRO A CA 1
ATOM 879 C C . PRO A 1 119 ? 5.333 8.871 -17.741 1.00 91.88 119 PRO A C 1
ATOM 881 O O . PRO A 1 119 ? 6.033 9.036 -16.736 1.00 91.88 119 PRO A O 1
ATOM 884 N N . ARG A 1 120 ? 5.877 8.646 -18.938 1.00 92.44 120 ARG A N 1
ATOM 885 C CA . ARG A 1 120 ? 7.328 8.572 -19.175 1.00 92.44 120 ARG A CA 1
ATOM 886 C C . ARG A 1 120 ? 8.048 9.829 -18.709 1.00 92.44 120 ARG A C 1
ATOM 888 O O . ARG A 1 120 ? 9.047 9.735 -18.002 1.00 92.44 120 ARG A O 1
ATOM 895 N N . GLU A 1 121 ? 7.530 10.998 -19.076 1.00 86.62 121 GLU A N 1
ATOM 896 C CA . GLU A 1 121 ? 8.119 12.285 -18.699 1.00 86.62 121 GLU A CA 1
ATOM 897 C C . GLU A 1 121 ? 8.236 12.423 -17.174 1.00 86.62 121 GLU A C 1
ATOM 899 O O . GLU A 1 121 ? 9.277 12.845 -16.674 1.00 86.62 121 GLU A O 1
ATOM 904 N N . LEU A 1 122 ? 7.215 11.976 -16.432 1.00 83.50 122 LEU A N 1
ATOM 905 C CA . LEU A 1 122 ? 7.218 11.991 -14.971 1.00 83.50 122 LEU A CA 1
ATOM 906 C C . LEU A 1 122 ? 8.370 11.173 -14.392 1.00 83.50 122 LEU A C 1
ATOM 908 O O . LEU A 1 122 ? 9.067 11.646 -13.497 1.00 83.50 122 LEU A O 1
ATOM 912 N N . VAL A 1 123 ? 8.575 9.965 -14.913 1.00 85.75 123 VAL A N 1
ATOM 913 C CA . VAL A 1 123 ? 9.631 9.054 -14.457 1.00 85.75 123 VAL A CA 1
ATOM 914 C C . VAL A 1 123 ? 11.018 9.594 -14.792 1.00 85.75 123 VAL A C 1
ATOM 916 O O . VAL A 1 123 ? 11.918 9.513 -13.966 1.00 85.75 123 VAL A O 1
ATOM 919 N N . LEU A 1 124 ? 11.199 10.206 -15.962 1.00 83.81 124 LEU A N 1
ATOM 920 C CA . LEU A 1 124 ? 12.492 10.780 -16.349 1.00 83.81 124 LEU A CA 1
ATOM 921 C C . LEU A 1 124 ? 12.842 12.057 -15.567 1.00 83.81 124 LEU A C 1
ATOM 923 O O . LEU A 1 124 ? 14.020 12.369 -15.406 1.00 83.81 124 LEU A O 1
ATOM 927 N N . ALA A 1 125 ? 11.841 12.791 -15.072 1.00 76.94 125 ALA A N 1
ATOM 928 C CA . ALA A 1 125 ? 12.040 14.014 -14.291 1.00 76.94 125 ALA A CA 1
ATOM 929 C C . ALA A 1 125 ? 11.969 13.811 -12.766 1.00 76.94 125 ALA A C 1
ATOM 931 O O . ALA A 1 125 ? 12.173 14.777 -12.019 1.00 76.94 125 ALA A O 1
ATOM 932 N N . MET A 1 126 ? 11.659 12.604 -12.276 1.00 73.56 126 MET A N 1
ATOM 933 C CA . MET A 1 126 ? 11.482 12.388 -10.842 1.00 73.56 126 MET A CA 1
ATOM 934 C C . MET A 1 126 ? 12.805 12.505 -10.085 1.00 73.56 126 MET A C 1
ATOM 936 O O . MET A 1 126 ? 13.854 12.022 -10.510 1.00 73.56 126 MET A O 1
ATOM 940 N N . ARG A 1 127 ? 12.748 13.144 -8.915 1.00 63.34 127 ARG A N 1
ATOM 941 C CA . ARG A 1 127 ? 13.849 13.117 -7.954 1.00 63.34 127 ARG A CA 1
ATOM 942 C C . ARG A 1 127 ? 13.592 11.970 -6.998 1.00 63.34 127 ARG A C 1
ATOM 944 O O . ARG A 1 127 ? 12.559 11.933 -6.344 1.00 63.34 127 ARG A O 1
ATOM 951 N N . SER A 1 128 ? 14.524 11.036 -6.922 1.00 60.81 128 SER A N 1
ATOM 952 C CA . SER A 1 128 ? 14.424 9.911 -6.005 1.00 60.81 128 SER A CA 1
ATOM 953 C C . SER A 1 128 ? 15.307 10.095 -4.781 1.00 60.81 128 SER A C 1
ATOM 955 O O . SER A 1 128 ? 16.124 11.012 -4.698 1.00 60.81 128 SER A O 1
ATOM 957 N N . HIS A 1 129 ? 15.203 9.139 -3.866 1.00 54.84 129 HIS A N 1
ATOM 958 C CA . HIS A 1 129 ? 16.136 8.977 -2.766 1.00 54.84 129 HIS A CA 1
ATOM 959 C C . HIS A 1 129 ? 17.622 8.896 -3.146 1.00 54.84 129 HIS A C 1
ATOM 961 O O . HIS A 1 129 ? 18.455 9.364 -2.378 1.00 54.84 129 HIS A O 1
ATOM 967 N N . GLU A 1 130 ? 17.967 8.372 -4.326 1.00 59.34 130 GLU A N 1
ATOM 968 C CA . GLU A 1 130 ? 19.354 8.356 -4.825 1.00 59.34 130 GLU A CA 1
ATOM 969 C C . GLU A 1 130 ? 19.890 9.779 -5.060 1.00 59.34 130 GLU A C 1
ATOM 971 O O . GLU A 1 130 ? 21.099 9.995 -5.072 1.00 59.34 130 GLU A O 1
ATOM 976 N N . ALA A 1 131 ? 18.989 10.756 -5.213 1.00 53.69 131 ALA A N 1
ATOM 977 C CA . ALA A 1 131 ? 19.291 12.175 -5.360 1.00 53.69 131 ALA A CA 1
ATOM 978 C C . ALA A 1 131 ? 19.017 12.999 -4.081 1.00 53.69 131 ALA A C 1
ATOM 980 O O . ALA A 1 131 ? 19.208 14.219 -4.092 1.00 53.69 131 ALA A O 1
ATOM 981 N N . ALA A 1 132 ? 18.555 12.380 -2.984 1.00 51.00 132 ALA A N 1
ATOM 982 C CA . ALA A 1 132 ? 18.291 13.079 -1.728 1.00 51.00 132 ALA A CA 1
ATOM 983 C C . ALA A 1 132 ? 19.610 13.410 -0.992 1.00 51.00 132 ALA A C 1
ATOM 985 O O . ALA A 1 132 ? 20.498 12.558 -0.909 1.00 51.00 132 ALA A O 1
ATOM 986 N N . PRO A 1 133 ? 19.775 14.623 -0.424 1.00 53.12 133 PRO A N 1
ATOM 987 C CA . PRO A 1 133 ? 20.928 14.932 0.419 1.00 53.12 133 PRO A CA 1
ATOM 988 C C . PRO A 1 133 ? 21.000 13.988 1.630 1.00 53.12 133 PRO A C 1
ATOM 990 O O . PRO A 1 133 ? 19.967 13.685 2.232 1.00 53.12 133 PRO A O 1
ATOM 993 N N . ARG A 1 134 ? 22.216 13.583 2.028 1.00 51.56 134 ARG A N 1
ATOM 994 C CA . ARG A 1 134 ? 22.452 12.833 3.279 1.00 51.56 134 ARG A CA 1
ATOM 995 C C . ARG A 1 134 ? 21.760 13.533 4.462 1.00 51.56 134 ARG A C 1
ATOM 997 O O . ARG A 1 134 ? 21.842 14.755 4.576 1.00 51.56 134 ARG A O 1
ATOM 1004 N N . GLY A 1 135 ? 21.087 12.768 5.326 1.00 48.00 135 GLY A N 1
ATOM 1005 C CA . GLY A 1 135 ? 20.393 13.282 6.517 1.00 48.00 135 GLY A CA 1
ATOM 1006 C C . GLY A 1 135 ? 18.919 13.685 6.340 1.00 48.00 135 GLY A C 1
ATOM 1007 O O . GLY A 1 135 ? 18.327 14.230 7.270 1.00 48.00 135 GLY A O 1
ATOM 1008 N N . ARG A 1 136 ? 18.285 13.424 5.187 1.00 50.19 136 ARG A N 1
ATOM 1009 C CA . ARG A 1 136 ? 16.814 13.481 5.038 1.00 50.19 136 ARG A CA 1
ATOM 1010 C C . ARG A 1 136 ? 16.266 12.092 4.769 1.00 50.19 136 ARG A C 1
ATOM 1012 O O . ARG A 1 136 ? 16.834 11.379 3.957 1.00 50.19 136 ARG A O 1
ATOM 1019 N N . ILE A 1 137 ? 15.168 11.701 5.419 1.00 47.91 137 ILE A N 1
ATOM 1020 C CA . ILE A 1 137 ? 14.606 10.369 5.177 1.00 47.91 137 ILE A CA 1
ATOM 1021 C C . ILE A 1 137 ? 14.243 10.242 3.699 1.00 47.91 137 ILE A C 1
ATOM 1023 O O . ILE A 1 137 ? 13.527 11.063 3.137 1.00 47.91 137 ILE A O 1
ATOM 1027 N N . SER A 1 138 ? 14.802 9.205 3.093 1.00 51.28 138 SER A N 1
ATOM 1028 C CA . SER A 1 138 ? 14.525 8.740 1.747 1.00 51.28 138 SER A CA 1
ATOM 1029 C C . SER A 1 138 ? 13.154 8.061 1.768 1.00 51.28 138 SER A C 1
ATOM 1031 O O . SER A 1 138 ? 13.050 6.892 2.139 1.00 51.28 138 SER A O 1
ATOM 1033 N N . LEU A 1 139 ? 12.091 8.800 1.460 1.00 51.69 139 LEU A N 1
ATOM 1034 C CA . LEU A 1 139 ? 10.725 8.291 1.553 1.00 51.69 139 LEU A CA 1
ATOM 1035 C C . LEU A 1 139 ? 10.240 7.817 0.177 1.00 51.69 139 LEU A C 1
ATOM 1037 O O . LEU A 1 139 ? 10.351 8.538 -0.811 1.00 51.69 139 LEU A O 1
ATOM 1041 N N . ASP A 1 140 ? 9.607 6.643 0.117 1.00 48.62 140 ASP A N 1
ATOM 1042 C CA . ASP A 1 140 ? 8.970 6.146 -1.115 1.00 48.62 140 ASP A CA 1
ATOM 1043 C C . ASP A 1 140 ? 7.828 7.077 -1.588 1.00 48.62 140 ASP A C 1
ATOM 1045 O O . ASP A 1 140 ? 7.501 7.120 -2.773 1.00 48.62 140 ASP A O 1
ATOM 1049 N N . ALA A 1 141 ? 7.270 7.898 -0.686 1.00 47.28 141 ALA A N 1
ATOM 1050 C CA . ALA A 1 141 ? 6.283 8.934 -1.006 1.00 47.28 141 ALA A CA 1
ATOM 1051 C C . ALA A 1 141 ? 6.810 10.044 -1.933 1.00 47.28 141 ALA A C 1
ATOM 1053 O O . ALA A 1 141 ? 6.004 10.735 -2.561 1.00 47.28 141 ALA A O 1
ATOM 1054 N N . ASP A 1 142 ? 8.132 10.207 -2.033 1.00 48.56 142 ASP A N 1
ATOM 1055 C CA . ASP A 1 142 ? 8.760 11.165 -2.944 1.00 48.56 142 ASP A CA 1
ATOM 1056 C C . ASP A 1 142 ? 8.909 10.595 -4.367 1.00 48.56 142 ASP A C 1
ATOM 1058 O O . ASP A 1 142 ? 9.141 11.347 -5.314 1.00 48.56 142 ASP A O 1
ATOM 1062 N N . ILE A 1 143 ? 8.709 9.283 -4.561 1.00 50.28 143 ILE A N 1
ATOM 1063 C CA . ILE A 1 143 ? 8.755 8.659 -5.888 1.00 50.28 143 ILE A CA 1
ATOM 1064 C C . ILE A 1 143 ? 7.573 9.163 -6.719 1.00 50.28 143 ILE A C 1
ATOM 1066 O O . ILE A 1 143 ? 6.403 8.997 -6.360 1.00 50.28 143 ILE A O 1
ATOM 1070 N N . GLY A 1 144 ? 7.899 9.778 -7.856 1.00 44.09 144 GLY A N 1
ATOM 1071 C CA . GLY A 1 144 ? 6.955 10.472 -8.726 1.00 44.09 144 GLY A CA 1
ATOM 1072 C C . GLY A 1 144 ? 6.778 11.958 -8.400 1.00 44.09 144 GLY A C 1
ATOM 1073 O O . GLY A 1 144 ? 6.126 12.659 -9.163 1.00 44.09 144 GLY A O 1
ATOM 1074 N N . GLN A 1 145 ? 7.362 12.511 -7.333 1.00 49.91 145 GLN A N 1
ATOM 1075 C CA . GLN A 1 145 ? 7.273 13.954 -7.089 1.00 49.91 145 GLN A CA 1
ATOM 1076 C C . GLN A 1 145 ? 8.326 14.718 -7.912 1.00 49.91 145 GLN A C 1
ATOM 1078 O O . GLN A 1 145 ? 9.512 14.712 -7.593 1.00 49.91 145 GLN A O 1
ATOM 1083 N N . ILE A 1 146 ? 7.896 15.434 -8.961 1.00 45.56 146 ILE A N 1
ATOM 1084 C CA . ILE A 1 146 ? 8.753 16.428 -9.646 1.00 45.56 146 ILE A CA 1
ATOM 1085 C C . ILE A 1 146 ? 8.853 17.686 -8.774 1.00 45.56 146 ILE A C 1
ATOM 1087 O O . ILE A 1 146 ? 9.913 18.298 -8.644 1.00 45.56 146 ILE A O 1
ATOM 1091 N N . ARG A 1 147 ? 7.720 18.077 -8.170 1.00 48.56 147 ARG A N 1
ATOM 1092 C CA . ARG A 1 147 ? 7.562 19.201 -7.238 1.00 48.56 147 ARG A CA 1
ATOM 1093 C C . ARG A 1 147 ? 6.460 18.871 -6.219 1.00 48.56 147 ARG A C 1
ATOM 1095 O O . ARG A 1 147 ? 5.371 18.476 -6.652 1.00 48.56 147 ARG A O 1
ATOM 1102 N N . PRO A 1 148 ? 6.685 19.081 -4.909 1.00 50.69 148 PRO A N 1
ATOM 1103 C CA . PRO A 1 148 ? 5.629 18.970 -3.907 1.00 50.69 148 PRO A CA 1
ATOM 1104 C C . PRO A 1 148 ? 4.410 19.816 -4.304 1.00 50.69 148 PRO A C 1
ATOM 1106 O O . PRO A 1 148 ? 4.543 21.001 -4.608 1.00 50.69 148 PRO A O 1
ATOM 1109 N N . GLY A 1 149 ? 3.227 19.198 -4.351 1.00 52.53 149 GLY A N 1
ATOM 1110 C CA . GLY A 1 149 ? 1.964 19.858 -4.709 1.00 52.53 149 GLY A CA 1
ATOM 1111 C C . GLY A 1 149 ? 1.632 19.942 -6.207 1.00 52.53 149 GLY A C 1
ATOM 1112 O O . GLY A 1 149 ? 0.541 20.407 -6.536 1.00 52.53 149 GLY A O 1
ATOM 1113 N N . VAL A 1 150 ? 2.515 19.483 -7.107 1.00 58.00 150 VAL A N 1
ATOM 1114 C CA . VAL A 1 150 ? 2.272 19.476 -8.568 1.00 58.00 150 VAL A CA 1
ATOM 1115 C C . VAL A 1 150 ? 1.944 18.075 -9.090 1.00 58.00 150 VAL A C 1
ATOM 1117 O O . VAL A 1 150 ? 0.952 17.920 -9.799 1.00 58.00 150 VAL A O 1
ATOM 1120 N N . THR A 1 151 ? 2.723 17.051 -8.720 1.00 65.00 151 THR A N 1
ATOM 1121 C CA . THR A 1 151 ? 2.376 15.655 -9.039 1.00 65.00 151 THR A CA 1
ATOM 1122 C C . THR A 1 151 ? 1.163 15.215 -8.219 1.00 65.00 151 THR A C 1
ATOM 1124 O O . THR A 1 151 ? 1.076 15.529 -7.028 1.00 65.00 151 THR A O 1
ATOM 1127 N N . ARG A 1 152 ? 0.248 14.444 -8.820 1.00 69.31 152 ARG A N 1
ATOM 1128 C CA . ARG A 1 152 ? -0.801 13.727 -8.079 1.00 69.31 152 ARG A CA 1
ATOM 1129 C C . ARG A 1 152 ? -0.697 12.218 -8.272 1.00 69.31 152 ARG A C 1
ATOM 1131 O O . ARG A 1 152 ? -0.702 11.733 -9.397 1.00 69.31 152 ARG A O 1
ATOM 1138 N N . ASN A 1 153 ? -0.689 11.496 -7.156 1.00 76.06 153 ASN A N 1
ATOM 1139 C CA . ASN A 1 153 ? -0.891 10.050 -7.133 1.00 76.06 153 ASN A CA 1
ATOM 1140 C C . ASN A 1 153 ? -2.395 9.798 -6.984 1.00 76.06 153 ASN A C 1
ATOM 1142 O O . ASN A 1 153 ? -3.014 10.287 -6.033 1.00 76.06 153 ASN A O 1
ATOM 1146 N N . ILE A 1 154 ? -2.992 9.089 -7.936 1.00 75.88 154 ILE A N 1
ATOM 1147 C CA . ILE A 1 154 ? -4.430 8.836 -7.998 1.00 75.88 154 ILE A CA 1
ATOM 1148 C C . ILE A 1 154 ? -4.669 7.360 -7.719 1.00 75.88 154 ILE A C 1
ATOM 1150 O O . ILE A 1 154 ? -4.347 6.502 -8.533 1.00 75.88 154 ILE A O 1
ATOM 1154 N N . ALA A 1 155 ? -5.272 7.070 -6.571 1.00 76.12 155 ALA A N 1
ATOM 1155 C CA . ALA A 1 155 ? -5.729 5.731 -6.237 1.00 76.12 155 ALA A CA 1
ATOM 1156 C C . ALA A 1 155 ? -6.925 5.343 -7.115 1.00 76.12 155 ALA A C 1
ATOM 1158 O O . ALA A 1 155 ? -7.978 5.984 -7.046 1.00 76.12 155 ALA A O 1
ATOM 1159 N N . MET A 1 156 ? -6.777 4.283 -7.905 1.00 80.12 156 MET A N 1
ATOM 1160 C CA . MET A 1 156 ? -7.872 3.724 -8.688 1.00 80.12 156 MET A CA 1
ATOM 1161 C C . MET A 1 156 ? -8.858 2.990 -7.760 1.00 80.12 156 MET A C 1
ATOM 1163 O O . MET A 1 156 ? -8.420 2.300 -6.834 1.00 80.12 156 MET A O 1
ATOM 1167 N N . PRO A 1 157 ? -10.184 3.128 -7.962 1.00 69.12 157 PRO A N 1
ATOM 1168 C CA . PRO A 1 157 ? -11.187 2.506 -7.098 1.00 69.12 157 PRO A CA 1
ATOM 1169 C C . PRO A 1 157 ? -11.057 0.983 -7.049 1.00 69.12 157 PRO A C 1
ATOM 1171 O O . PRO A 1 157 ? -10.977 0.348 -8.095 1.00 69.12 157 PRO A O 1
ATOM 1174 N N . GLY A 1 158 ? -11.121 0.390 -5.856 1.00 75.25 158 GLY A N 1
ATOM 1175 C CA . GLY A 1 158 ? -11.090 -1.064 -5.663 1.00 75.25 158 GLY A CA 1
ATOM 1176 C C . GLY A 1 158 ? -9.716 -1.618 -5.278 1.00 75.25 158 GLY A C 1
ATOM 1177 O O . GLY A 1 158 ? -8.782 -0.877 -4.989 1.00 75.25 158 GLY A O 1
ATOM 1178 N N . CYS A 1 159 ? -9.619 -2.946 -5.225 1.00 84.00 159 CYS A N 1
ATOM 1179 C CA . CYS A 1 159 ? -8.391 -3.683 -4.938 1.00 84.00 159 CYS A CA 1
ATOM 1180 C C . CYS A 1 159 ? -8.109 -4.608 -6.118 1.00 84.00 159 CYS A C 1
ATOM 1182 O O . CYS A 1 159 ? -8.913 -5.494 -6.407 1.00 84.00 159 CYS A O 1
ATOM 1184 N N . HIS A 1 160 ? -6.971 -4.415 -6.777 1.00 89.75 160 HIS A N 1
ATOM 1185 C CA . HIS A 1 160 ? -6.679 -5.043 -8.070 1.00 89.75 160 HIS A CA 1
ATOM 1186 C C . HIS A 1 160 ? -5.380 -5.834 -8.083 1.00 89.75 160 HIS A C 1
ATOM 1188 O O . HIS A 1 160 ? -4.965 -6.319 -9.130 1.00 89.75 160 HIS A O 1
ATOM 1194 N N . ALA A 1 161 ? -4.732 -5.965 -6.934 1.00 92.56 161 ALA A N 1
ATOM 1195 C CA . ALA A 1 161 ? -3.550 -6.786 -6.779 1.00 92.56 161 ALA A CA 1
ATOM 1196 C C . ALA A 1 161 ? -3.435 -7.307 -5.345 1.00 92.56 161 ALA A C 1
ATOM 1198 O O . ALA A 1 161 ? -4.102 -6.828 -4.420 1.00 92.56 161 ALA A O 1
ATOM 1199 N N . VAL A 1 162 ? -2.566 -8.293 -5.165 1.00 93.25 162 VAL A N 1
ATOM 1200 C CA . VAL A 1 162 ? -2.087 -8.731 -3.856 1.00 93.25 162 VAL A CA 1
ATOM 1201 C C . VAL A 1 162 ? -0.585 -8.498 -3.812 1.00 93.25 162 VAL A C 1
ATOM 1203 O O . VAL A 1 162 ? 0.116 -8.918 -4.726 1.00 93.25 162 VAL A O 1
ATOM 1206 N N . THR A 1 163 ? -0.105 -7.842 -2.759 1.00 93.19 163 THR A N 1
ATOM 1207 C CA . THR A 1 163 ? 1.329 -7.710 -2.469 1.00 93.19 163 THR A CA 1
ATOM 1208 C C . THR A 1 163 ? 1.699 -8.650 -1.326 1.00 93.19 163 THR A C 1
ATOM 1210 O O . THR A 1 163 ? 1.028 -8.670 -0.289 1.00 93.19 163 THR A O 1
ATOM 1213 N N . ASP A 1 164 ? 2.737 -9.459 -1.518 1.00 93.56 164 ASP A N 1
ATOM 1214 C CA . ASP A 1 164 ? 3.262 -10.383 -0.516 1.00 93.56 164 ASP A CA 1
ATOM 1215 C C . ASP A 1 164 ? 4.749 -10.106 -0.239 1.00 93.56 164 ASP A C 1
ATOM 1217 O O . ASP A 1 164 ? 5.638 -10.698 -0.857 1.00 93.56 164 ASP A O 1
ATOM 1221 N N . PRO A 1 165 ? 5.059 -9.254 0.750 1.00 91.25 165 PRO A N 1
ATOM 1222 C CA . PRO A 1 165 ? 6.442 -8.982 1.124 1.00 91.25 165 PRO A CA 1
ATOM 1223 C C . PRO A 1 165 ? 7.089 -10.119 1.938 1.00 91.25 165 PRO A C 1
ATOM 1225 O O . PRO A 1 165 ? 8.266 -10.038 2.294 1.00 91.25 165 PRO A O 1
ATOM 1228 N N . ALA A 1 166 ? 6.343 -11.168 2.300 1.00 93.06 166 ALA A N 1
ATOM 1229 C CA . ALA A 1 166 ? 6.725 -12.124 3.335 1.00 93.06 166 ALA A CA 1
ATOM 1230 C C . ALA A 1 166 ? 7.180 -13.489 2.793 1.00 93.06 166 ALA A C 1
ATOM 1232 O O . ALA A 1 166 ? 7.064 -14.528 3.456 1.00 93.06 166 ALA A O 1
ATOM 1233 N N . HIS A 1 167 ? 7.765 -13.492 1.597 1.00 91.56 167 HIS A N 1
ATOM 1234 C CA . HIS A 1 167 ? 8.342 -14.680 0.968 1.00 91.56 167 HIS A CA 1
ATOM 1235 C C . HIS A 1 167 ? 9.510 -15.274 1.771 1.00 91.56 167 HIS A C 1
ATOM 1237 O O . HIS A 1 167 ? 9.573 -16.489 1.957 1.00 91.56 167 HIS A O 1
ATOM 1243 N N . THR A 1 168 ? 10.395 -14.441 2.334 1.00 92.88 168 THR A N 1
ATOM 1244 C CA . THR A 1 168 ? 11.471 -14.899 3.234 1.00 92.88 168 THR A CA 1
ATOM 1245 C C . THR A 1 168 ? 11.512 -14.088 4.534 1.00 92.88 168 THR A C 1
ATOM 1247 O O . THR A 1 168 ? 11.030 -12.953 4.551 1.00 92.88 168 THR A O 1
ATOM 1250 N N . PRO A 1 169 ? 12.118 -14.617 5.619 1.00 93.88 169 PRO A N 1
ATOM 1251 C CA . PRO A 1 169 ? 12.288 -13.888 6.879 1.00 93.88 169 PRO A CA 1
ATOM 1252 C C . PRO A 1 169 ? 12.885 -12.485 6.724 1.00 93.88 169 PRO A C 1
ATOM 1254 O O . PRO A 1 169 ? 12.367 -11.526 7.289 1.00 93.88 169 PRO A O 1
ATOM 1257 N N . PHE A 1 170 ? 13.943 -12.362 5.918 1.00 92.88 170 PHE A N 1
ATOM 1258 C CA . PHE A 1 170 ? 14.629 -11.091 5.695 1.00 92.88 170 PHE A CA 1
ATOM 1259 C C . PHE A 1 170 ? 13.729 -10.064 5.001 1.00 92.88 170 PHE A C 1
ATOM 1261 O O . PHE A 1 170 ? 13.653 -8.923 5.446 1.00 92.88 170 PHE A O 1
ATOM 1268 N N . HIS A 1 171 ? 13.026 -10.455 3.935 1.00 92.50 171 HIS A N 1
ATOM 1269 C CA . HIS A 1 171 ? 12.172 -9.525 3.193 1.00 92.50 171 HIS A CA 1
ATOM 1270 C C . HIS A 1 171 ? 10.926 -9.134 3.989 1.00 92.50 171 HIS A C 1
ATOM 1272 O O . HIS A 1 171 ? 10.567 -7.958 4.004 1.00 92.50 171 HIS A O 1
ATOM 1278 N N . ALA A 1 172 ? 10.358 -10.078 4.748 1.00 94.94 172 ALA A N 1
ATOM 1279 C CA . ALA A 1 172 ? 9.283 -9.807 5.695 1.00 94.94 172 ALA A CA 1
ATOM 1280 C C . ALA A 1 172 ? 9.704 -8.741 6.720 1.00 94.94 172 ALA A C 1
ATOM 1282 O O . ALA A 1 172 ? 9.025 -7.729 6.897 1.00 94.94 172 ALA A O 1
ATOM 1283 N N . PHE A 1 173 ? 10.866 -8.931 7.349 1.00 95.25 173 PHE A N 1
ATOM 1284 C CA . PHE A 1 173 ? 11.435 -7.948 8.265 1.00 95.25 173 PHE A CA 1
ATOM 1285 C C . PHE A 1 173 ? 11.692 -6.603 7.594 1.00 95.25 173 PHE A C 1
ATOM 1287 O O . PHE A 1 173 ? 11.278 -5.573 8.123 1.00 95.25 173 PHE A O 1
ATOM 1294 N N . ARG A 1 174 ? 12.347 -6.606 6.425 1.00 92.25 174 ARG A N 1
ATOM 1295 C CA . ARG A 1 174 ? 12.688 -5.389 5.681 1.00 92.25 174 ARG A CA 1
ATOM 1296 C C . ARG A 1 174 ? 11.434 -4.579 5.370 1.00 92.25 174 ARG A C 1
ATOM 1298 O O . ARG A 1 174 ? 11.449 -3.370 5.566 1.00 92.25 174 ARG A O 1
ATOM 1305 N N . ALA A 1 175 ? 10.356 -5.226 4.932 1.00 91.88 175 ALA A N 1
ATOM 1306 C CA . ALA A 1 175 ? 9.095 -4.560 4.625 1.00 91.88 175 ALA A CA 1
ATOM 1307 C C . ALA A 1 175 ? 8.474 -3.895 5.860 1.00 91.88 175 ALA A C 1
ATOM 1309 O O . ALA A 1 175 ? 8.180 -2.702 5.824 1.00 91.88 175 ALA A O 1
ATOM 1310 N N . GLY A 1 176 ? 8.344 -4.633 6.970 1.00 93.62 176 GLY A N 1
ATOM 1311 C CA . GLY A 1 176 ? 7.813 -4.075 8.216 1.00 93.62 176 GLY A CA 1
ATOM 1312 C C . GLY A 1 176 ? 8.665 -2.931 8.764 1.00 93.62 176 GLY A C 1
ATOM 1313 O O . GLY A 1 176 ? 8.134 -1.894 9.157 1.00 93.62 176 GLY A O 1
ATOM 1314 N N . PHE A 1 177 ? 9.990 -3.091 8.735 1.00 92.62 177 PHE A N 1
ATOM 1315 C CA . PHE A 1 177 ? 10.939 -2.085 9.205 1.00 92.62 177 PHE A CA 1
ATOM 1316 C C . PHE A 1 177 ? 10.850 -0.793 8.385 1.00 92.62 177 PHE A C 1
ATOM 1318 O O . PHE A 1 177 ? 10.657 0.280 8.953 1.00 92.62 177 PHE A O 1
ATOM 1325 N N . ARG A 1 178 ? 10.917 -0.892 7.050 1.00 87.62 178 ARG A N 1
ATOM 1326 C CA . ARG A 1 178 ? 10.822 0.257 6.134 1.00 87.62 178 ARG A CA 1
ATOM 1327 C C . ARG A 1 178 ? 9.542 1.053 6.332 1.00 87.62 178 ARG A C 1
ATOM 1329 O O . ARG A 1 178 ? 9.591 2.268 6.510 1.00 87.62 178 ARG A O 1
ATOM 1336 N N . GLU A 1 179 ? 8.404 0.367 6.306 1.00 86.56 179 GLU A N 1
ATOM 1337 C CA . GLU A 1 179 ? 7.108 1.035 6.350 1.00 86.56 179 GLU A CA 1
ATOM 1338 C C . GLU A 1 179 ? 6.874 1.691 7.715 1.00 86.56 179 GLU A C 1
ATOM 1340 O O . GLU A 1 179 ? 6.413 2.827 7.795 1.00 86.56 179 GLU A O 1
ATOM 1345 N N . ALA A 1 180 ? 7.264 1.037 8.810 1.00 88.12 180 ALA A N 1
ATOM 1346 C CA . ALA A 1 180 ? 7.143 1.634 10.133 1.00 88.12 180 ALA A CA 1
ATOM 1347 C C . ALA A 1 180 ? 8.109 2.813 10.344 1.00 88.12 180 ALA A C 1
ATOM 1349 O O . ALA A 1 180 ? 7.719 3.803 10.965 1.00 88.12 180 ALA A O 1
ATOM 1350 N N . THR A 1 181 ? 9.328 2.765 9.790 1.00 84.56 181 THR A N 1
ATOM 1351 C CA . THR A 1 181 ? 10.238 3.922 9.744 1.00 84.56 181 THR A CA 1
ATOM 1352 C C . THR A 1 181 ? 9.591 5.101 9.014 1.00 84.56 181 THR A C 1
ATOM 1354 O O . THR A 1 181 ? 9.597 6.225 9.526 1.00 84.56 181 THR A O 1
ATOM 1357 N N . PHE A 1 182 ? 8.991 4.842 7.850 1.00 78.69 182 PHE A N 1
ATOM 1358 C CA . PHE A 1 182 ? 8.272 5.837 7.058 1.00 78.69 182 PHE A CA 1
ATOM 1359 C C . PHE A 1 182 ? 7.105 6.457 7.848 1.00 78.69 182 PHE A C 1
ATOM 1361 O O . PHE A 1 182 ? 7.033 7.678 8.008 1.00 78.69 182 PHE A O 1
ATOM 1368 N N . LEU A 1 183 ? 6.229 5.627 8.419 1.00 80.62 183 LEU A N 1
ATOM 1369 C CA . LEU A 1 183 ? 5.061 6.081 9.177 1.00 80.62 183 LEU A CA 1
ATOM 1370 C C . LEU A 1 183 ? 5.442 6.844 10.455 1.00 80.62 183 LEU A C 1
ATOM 1372 O O . LEU A 1 183 ? 4.799 7.842 10.788 1.00 80.62 183 LEU A O 1
ATOM 1376 N N . ALA A 1 184 ? 6.498 6.421 11.156 1.00 80.62 184 ALA A N 1
ATOM 1377 C CA . ALA A 1 184 ? 7.005 7.118 12.335 1.00 80.62 184 ALA A CA 1
ATOM 1378 C C . ALA A 1 184 ? 7.509 8.526 11.991 1.00 80.62 184 ALA A C 1
ATOM 1380 O O . ALA A 1 184 ? 7.256 9.479 12.732 1.00 80.62 184 ALA A O 1
ATOM 1381 N N . HIS A 1 185 ? 8.185 8.672 10.850 1.00 76.62 185 HIS A N 1
ATOM 1382 C CA . HIS A 1 185 ? 8.636 9.972 10.372 1.00 76.62 185 HIS A CA 1
ATOM 1383 C C . HIS A 1 185 ? 7.475 10.883 9.986 1.00 76.62 185 HIS A C 1
ATOM 1385 O O . HIS A 1 185 ? 7.419 12.017 10.460 1.00 76.62 185 HIS A O 1
ATOM 1391 N N . LEU A 1 186 ? 6.517 10.376 9.200 1.00 74.12 186 LEU A N 1
ATOM 1392 C CA . LEU A 1 186 ? 5.314 11.132 8.848 1.00 74.12 186 LEU A CA 1
ATOM 1393 C C . LEU A 1 186 ? 4.577 11.620 10.091 1.00 74.12 186 LEU A C 1
ATOM 1395 O O . LEU A 1 186 ? 4.169 12.776 10.153 1.00 74.12 186 LEU A O 1
ATOM 1399 N N . ARG A 1 187 ? 4.438 10.758 11.101 1.00 74.25 187 ARG A N 1
ATOM 1400 C CA . ARG A 1 187 ? 3.787 11.109 12.362 1.00 74.25 187 ARG A CA 1
ATOM 1401 C C . ARG A 1 187 ? 4.523 12.219 13.108 1.00 74.25 187 ARG A C 1
ATOM 1403 O O . ARG A 1 187 ? 3.864 13.110 13.632 1.00 74.25 187 ARG A O 1
ATOM 1410 N N . ALA A 1 188 ? 5.855 12.198 13.131 1.00 72.44 188 ALA A N 1
ATOM 1411 C CA . ALA A 1 188 ? 6.650 13.254 13.758 1.00 72.44 188 ALA A CA 1
ATO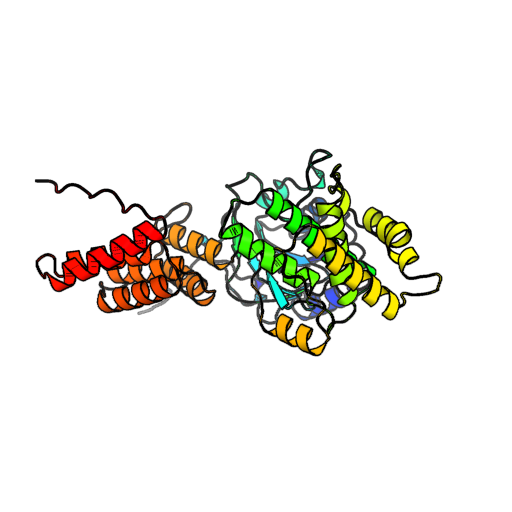M 1412 C C . ALA A 1 188 ? 6.471 14.628 13.081 1.00 72.44 188 ALA A C 1
ATOM 1414 O O . ALA A 1 188 ? 6.754 15.652 13.697 1.00 72.44 188 ALA A O 1
ATOM 1415 N N . SER A 1 189 ? 6.006 14.656 11.829 1.00 65.94 189 SER A N 1
ATOM 1416 C CA . SER A 1 189 ? 5.762 15.877 11.050 1.00 65.94 189 SER A CA 1
ATOM 1417 C C . SER A 1 189 ? 4.274 16.193 10.828 1.00 65.94 189 SER A C 1
ATOM 1419 O O . SER A 1 189 ? 3.961 17.173 10.153 1.00 65.94 189 SER A O 1
ATOM 1421 N N . ALA A 1 190 ? 3.349 15.387 11.361 1.00 60.06 190 ALA A N 1
ATOM 1422 C CA . ALA A 1 190 ? 1.916 15.519 11.100 1.00 60.06 190 ALA A CA 1
ATOM 1423 C C . ALA A 1 190 ? 1.230 16.548 12.028 1.00 60.06 190 ALA A C 1
ATOM 1425 O O . ALA A 1 190 ? 1.578 16.639 13.207 1.00 60.06 190 ALA A O 1
ATOM 1426 N N . PRO A 1 191 ? 0.211 17.290 11.541 1.00 53.44 191 PRO A N 1
ATOM 1427 C CA . PRO A 1 191 ? -0.593 18.181 12.377 1.00 53.44 191 PRO A CA 1
ATOM 1428 C C . PRO A 1 191 ? -1.424 17.396 13.408 1.00 53.44 191 PRO A C 1
ATOM 1430 O O . PRO A 1 191 ? -1.828 16.252 13.169 1.00 53.44 191 PRO A O 1
ATOM 1433 N N . ALA A 1 192 ? -1.711 18.024 14.551 1.00 55.94 192 ALA A N 1
ATOM 1434 C CA . ALA A 1 192 ? -2.574 17.447 15.580 1.00 55.94 192 ALA A CA 1
ATOM 1435 C C . ALA A 1 192 ? -4.005 17.276 15.043 1.00 55.94 192 ALA A C 1
ATOM 1437 O O . ALA A 1 192 ? -4.623 18.284 14.736 1.00 55.94 192 ALA A O 1
ATOM 1438 N N . GLN A 1 193 ? -4.484 16.019 14.977 1.00 51.16 193 GLN A N 1
ATOM 1439 C CA . GLN A 1 193 ? -5.857 15.555 14.663 1.00 51.16 193 GLN A CA 1
ATOM 1440 C C . GLN A 1 193 ? -6.519 16.142 13.380 1.00 51.16 193 GLN A C 1
ATOM 1442 O O . GLN A 1 193 ? -6.464 17.338 13.129 1.00 51.16 193 GLN A O 1
ATOM 1447 N N . PRO A 1 194 ? -7.211 15.355 12.526 1.00 50.66 194 PRO A N 1
ATOM 1448 C CA . PRO A 1 194 ? -7.444 13.906 12.553 1.00 50.66 194 PRO A CA 1
ATOM 1449 C C . PRO A 1 194 ? -6.374 13.083 11.808 1.00 50.66 194 PRO A C 1
ATOM 1451 O O . PRO A 1 194 ? -6.371 11.856 11.880 1.00 50.66 194 PRO A O 1
ATOM 1454 N N . ALA A 1 195 ? -5.437 13.728 11.100 1.00 57.03 195 ALA A N 1
ATOM 1455 C CA . ALA A 1 195 ? -4.388 13.040 10.333 1.00 57.03 195 ALA A CA 1
ATOM 1456 C C . ALA A 1 195 ? -3.468 12.184 11.224 1.00 57.03 195 ALA A C 1
ATOM 1458 O O . ALA A 1 195 ? -3.088 11.071 10.856 1.00 57.03 195 ALA A O 1
ATOM 1459 N N . GLY A 1 196 ? -3.173 12.670 12.434 1.00 64.44 196 GLY A N 1
ATOM 1460 C CA . GLY A 1 196 ? -2.412 11.916 13.426 1.00 64.44 196 GLY A CA 1
ATOM 1461 C C . GLY A 1 196 ? -3.081 10.601 13.840 1.00 64.44 196 GLY A C 1
ATOM 1462 O O . GLY A 1 196 ? -2.377 9.643 14.146 1.00 64.44 196 GLY A O 1
ATOM 1463 N N . ASP A 1 197 ? -4.412 10.513 13.839 1.00 66.44 197 ASP A N 1
ATOM 1464 C CA . ASP A 1 197 ? -5.146 9.334 14.328 1.00 66.44 197 ASP A CA 1
ATOM 1465 C C . ASP A 1 197 ? -5.135 8.197 13.315 1.00 66.44 197 ASP A C 1
ATOM 1467 O O . ASP A 1 197 ? -4.941 7.037 13.683 1.00 66.44 197 ASP A O 1
ATOM 1471 N N . ALA A 1 198 ? -5.263 8.533 12.032 1.00 68.25 198 ALA A N 1
ATOM 1472 C CA . ALA A 1 198 ? -5.103 7.574 10.947 1.00 68.25 198 ALA A CA 1
ATOM 1473 C C . ALA A 1 198 ? -3.691 6.965 10.956 1.00 68.25 198 ALA A C 1
ATOM 1475 O O . ALA A 1 198 ? -3.550 5.742 10.934 1.00 68.25 198 ALA A O 1
ATOM 1476 N N . LEU A 1 199 ? -2.651 7.801 11.082 1.00 73.75 199 LEU A N 1
ATOM 1477 C CA . LEU A 1 199 ? -1.260 7.338 11.154 1.00 73.75 199 LEU A CA 1
ATOM 1478 C C . LEU A 1 199 ? -1.021 6.402 12.345 1.00 73.75 199 LEU A C 1
ATOM 1480 O O . LEU A 1 199 ? -0.373 5.370 12.181 1.00 73.75 199 LEU A O 1
ATOM 1484 N N . ARG A 1 200 ? -1.583 6.701 13.526 1.00 78.25 200 ARG A N 1
ATOM 1485 C CA . ARG A 1 200 ? -1.463 5.811 14.696 1.00 78.25 200 ARG A CA 1
ATOM 1486 C C . ARG A 1 200 ? -2.122 4.452 14.465 1.00 78.25 200 ARG A C 1
ATOM 1488 O O . ARG A 1 200 ? -1.529 3.435 14.812 1.00 78.25 200 ARG A O 1
ATOM 1495 N N . ARG A 1 201 ? -3.300 4.406 13.832 1.00 76.31 201 ARG A N 1
ATOM 1496 C CA . ARG A 1 201 ? -3.962 3.133 13.479 1.00 76.31 201 ARG A CA 1
ATOM 1497 C C . ARG A 1 201 ? -3.127 2.309 12.502 1.00 76.31 201 ARG A C 1
ATOM 1499 O O . ARG A 1 201 ? -2.986 1.105 12.686 1.00 76.31 201 ARG A O 1
ATOM 1506 N N . LEU A 1 202 ? -2.522 2.961 11.512 1.00 81.06 202 LEU A N 1
ATOM 1507 C CA . LEU A 1 202 ? -1.665 2.304 10.524 1.00 81.06 202 LEU A CA 1
ATOM 1508 C C . LEU A 1 202 ? -0.404 1.710 11.121 1.00 81.06 202 LEU A C 1
ATOM 1510 O O . LEU A 1 202 ? -0.086 0.552 10.855 1.00 81.06 202 LEU A O 1
ATOM 1514 N N . ILE A 1 203 ? 0.263 2.487 11.972 1.00 84.06 203 ILE A N 1
ATOM 1515 C CA . ILE A 1 203 ? 1.384 2.012 12.778 1.00 84.06 203 ILE A CA 1
ATOM 1516 C C . ILE A 1 203 ? 0.951 0.797 13.608 1.00 84.06 203 ILE A C 1
ATOM 1518 O O . ILE A 1 203 ? 1.638 -0.222 13.601 1.00 84.06 203 ILE A O 1
ATOM 1522 N N . GLY A 1 204 ? -0.213 0.875 14.262 1.00 80.75 204 GLY A N 1
ATOM 1523 C CA . GLY A 1 204 ? -0.780 -0.224 15.041 1.00 80.75 204 GLY A CA 1
ATOM 1524 C C . GLY A 1 204 ? -0.953 -1.509 14.234 1.00 80.75 204 GLY A C 1
ATOM 1525 O O . GLY A 1 204 ? -0.547 -2.570 14.699 1.00 80.75 204 GLY A O 1
ATOM 1526 N N . VAL A 1 205 ? -1.481 -1.436 13.008 1.00 84.81 205 VAL A N 1
ATOM 1527 C CA . VAL A 1 205 ? -1.668 -2.628 12.164 1.00 84.81 205 VAL A CA 1
ATOM 1528 C C . VAL A 1 205 ? -0.337 -3.239 11.738 1.00 84.81 205 VAL A C 1
ATOM 1530 O O . VAL A 1 205 ? -0.160 -4.444 11.911 1.00 84.81 205 VAL A O 1
ATOM 1533 N N . TRP A 1 206 ? 0.625 -2.441 11.266 1.00 92.69 206 TRP A N 1
ATOM 1534 C CA . TRP A 1 206 ? 1.965 -2.950 10.935 1.00 92.69 206 TRP A CA 1
ATOM 1535 C C . TRP A 1 206 ? 2.667 -3.589 12.136 1.00 92.69 206 TRP A C 1
ATOM 1537 O O . TRP A 1 206 ? 3.349 -4.601 11.989 1.00 92.69 206 TRP A O 1
ATOM 1547 N N . ALA A 1 207 ? 2.462 -3.034 13.330 1.00 92.12 207 ALA A N 1
ATOM 1548 C CA . ALA A 1 207 ? 3.056 -3.517 14.568 1.00 92.12 207 ALA A CA 1
ATOM 1549 C C . ALA A 1 207 ? 2.250 -4.623 15.281 1.00 92.12 207 ALA A C 1
ATOM 1551 O O . ALA A 1 207 ? 2.680 -5.067 16.346 1.00 92.12 207 ALA A O 1
ATOM 1552 N N . SER A 1 208 ? 1.108 -5.075 14.749 1.00 85.81 208 SER A N 1
ATOM 1553 C CA . SER A 1 208 ? 0.227 -6.025 15.466 1.00 85.81 208 SER A CA 1
ATOM 1554 C C . SER A 1 208 ? -0.360 -7.137 14.600 1.00 85.81 208 SER A C 1
ATOM 1556 O O . SER A 1 208 ? -0.679 -8.208 15.112 1.00 85.81 208 SER A O 1
ATOM 1558 N N . VAL A 1 209 ? -0.522 -6.917 13.294 1.00 85.69 209 VAL A N 1
ATOM 1559 C CA . VAL A 1 209 ? -1.223 -7.840 12.393 1.00 85.69 209 VAL A CA 1
ATOM 1560 C C . VAL A 1 209 ? -0.224 -8.532 11.469 1.00 85.69 209 VAL A C 1
ATOM 1562 O O . VAL A 1 209 ? 0.521 -7.894 10.735 1.00 85.69 209 VAL A O 1
ATOM 1565 N N . GLY A 1 210 ? -0.227 -9.864 11.499 1.00 90.56 210 GLY A N 1
ATOM 1566 C CA . GLY A 1 210 ? 0.628 -10.713 10.670 1.00 90.56 210 GLY A CA 1
ATOM 1567 C C . GLY A 1 210 ? 0.897 -12.097 11.262 1.00 90.56 210 GLY A C 1
ATOM 1568 O O . GLY A 1 210 ? 1.346 -12.985 10.549 1.00 90.56 210 GLY A O 1
ATOM 1569 N N . ALA A 1 211 ? 0.577 -12.343 12.538 1.00 87.81 211 ALA A N 1
ATOM 1570 C CA . ALA A 1 211 ? 0.891 -13.603 13.228 1.00 87.81 211 ALA A CA 1
ATOM 1571 C C . ALA A 1 211 ? 0.278 -14.871 12.590 1.00 87.81 211 ALA A C 1
ATOM 1573 O O . ALA A 1 211 ? 0.715 -15.980 12.890 1.00 87.81 211 ALA A O 1
ATOM 1574 N N . HIS A 1 212 ? -0.731 -14.717 11.730 1.00 88.00 212 HIS A N 1
ATOM 1575 C CA . HIS A 1 212 ? -1.372 -15.801 10.982 1.00 88.00 212 HIS A CA 1
ATOM 1576 C C . HIS A 1 212 ? -0.698 -16.127 9.642 1.00 88.00 212 HIS A C 1
ATOM 1578 O O . HIS A 1 212 ? -0.964 -17.188 9.079 1.00 88.00 212 HIS A O 1
ATOM 1584 N N . ALA A 1 213 ? 0.112 -15.208 9.114 1.00 94.56 213 ALA A N 1
ATOM 1585 C CA . ALA A 1 213 ? 0.705 -15.292 7.790 1.00 94.56 213 ALA A CA 1
ATOM 1586 C C . ALA A 1 213 ? 2.128 -15.861 7.851 1.00 94.56 213 ALA A C 1
ATOM 1588 O O . ALA A 1 213 ? 2.837 -15.740 8.858 1.00 94.56 213 ALA A O 1
ATOM 1589 N N . ARG A 1 214 ? 2.576 -16.450 6.737 1.00 94.44 214 ARG A N 1
ATOM 1590 C CA . ARG A 1 214 ? 3.967 -16.885 6.557 1.00 94.44 214 ARG A CA 1
ATOM 1591 C C . ARG A 1 214 ? 4.901 -15.707 6.829 1.00 94.44 214 ARG A C 1
ATOM 1593 O O . ARG A 1 214 ? 4.687 -14.626 6.301 1.00 94.44 214 ARG A O 1
ATOM 1600 N N . ASN A 1 215 ? 5.918 -15.917 7.667 1.00 95.62 215 ASN A N 1
ATOM 1601 C CA . ASN A 1 215 ? 6.878 -14.890 8.090 1.00 95.62 215 ASN A CA 1
ATOM 1602 C C . ASN A 1 215 ? 6.248 -13.596 8.657 1.00 95.62 215 ASN A C 1
ATOM 1604 O O . ASN A 1 215 ? 6.960 -12.618 8.855 1.00 95.62 215 ASN A O 1
ATOM 1608 N N . GLY A 1 216 ? 4.952 -13.551 8.983 1.00 96.31 216 GLY A N 1
ATOM 1609 C CA . GLY A 1 216 ? 4.313 -12.300 9.399 1.00 96.31 216 GLY A CA 1
ATOM 1610 C C . GLY A 1 216 ? 4.761 -11.803 10.779 1.00 96.31 216 GLY A C 1
ATOM 1611 O O . GLY A 1 216 ? 4.757 -10.602 1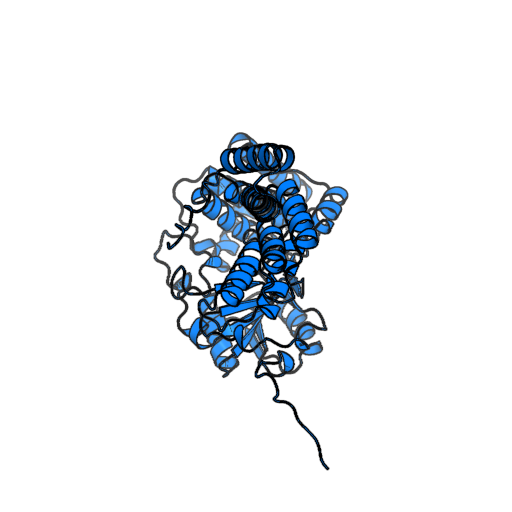1.027 1.00 96.31 216 GLY A O 1
ATOM 1612 N N . LEU A 1 217 ? 5.268 -12.687 11.651 1.00 95.56 217 LEU A N 1
ATOM 1613 C CA . LEU A 1 217 ? 5.971 -12.259 12.870 1.00 95.56 217 LEU A CA 1
ATOM 1614 C C . LEU A 1 217 ? 7.226 -11.436 12.563 1.00 95.56 217 LEU A C 1
ATOM 1616 O O . LEU A 1 217 ? 7.546 -10.531 13.323 1.00 95.56 217 LEU A O 1
ATOM 1620 N N . TRP A 1 218 ? 7.912 -11.705 11.450 1.00 96.81 218 TRP A N 1
ATOM 1621 C CA . TRP A 1 218 ? 9.060 -10.906 11.032 1.00 96.81 218 TRP A CA 1
ATOM 1622 C C . TRP A 1 218 ? 8.661 -9.524 10.540 1.00 96.81 218 TRP A C 1
ATOM 1624 O O . TRP A 1 218 ? 9.359 -8.562 10.850 1.00 96.81 218 TRP A O 1
ATOM 1634 N N . VAL A 1 219 ? 7.515 -9.410 9.859 1.00 97.12 219 VAL A N 1
ATOM 1635 C CA . VAL A 1 219 ? 6.919 -8.109 9.520 1.00 97.12 219 VAL A CA 1
ATOM 1636 C C . VAL A 1 219 ? 6.665 -7.299 10.791 1.00 97.12 219 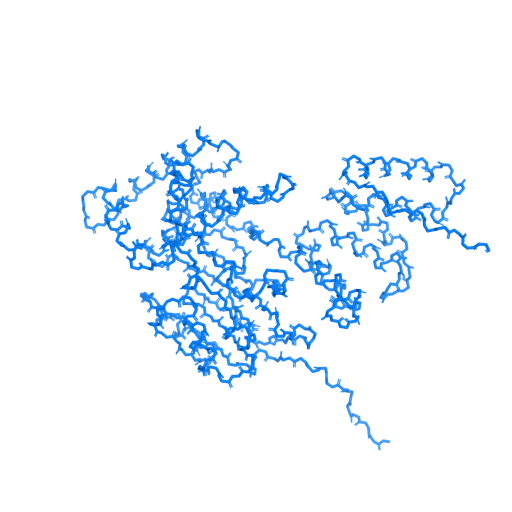VAL A C 1
ATOM 1638 O O . VAL A 1 219 ? 7.142 -6.172 10.908 1.00 97.12 219 VAL A O 1
ATOM 1641 N N . ILE A 1 220 ? 5.987 -7.898 11.774 1.00 97.00 220 ILE A N 1
ATOM 1642 C CA . ILE A 1 220 ? 5.677 -7.239 13.050 1.00 97.00 220 ILE A CA 1
ATOM 1643 C C . ILE A 1 220 ? 6.962 -6.854 13.796 1.00 97.00 220 ILE A C 1
ATOM 1645 O O . ILE A 1 220 ? 7.079 -5.737 14.300 1.00 97.00 220 ILE A O 1
ATOM 1649 N N . HIS A 1 221 ? 7.940 -7.760 13.856 1.00 97.12 221 HIS A N 1
ATOM 1650 C CA . HIS A 1 221 ? 9.216 -7.519 14.521 1.00 97.12 221 HIS A CA 1
ATOM 1651 C C . HIS A 1 221 ? 9.980 -6.355 13.882 1.00 97.12 221 HIS A C 1
ATOM 1653 O O . HIS A 1 221 ? 10.427 -5.455 14.591 1.00 97.12 221 HIS A O 1
ATOM 1659 N N . GLY A 1 222 ? 10.078 -6.334 12.548 1.00 95.81 222 GLY A N 1
ATOM 1660 C CA . GLY A 1 222 ? 10.686 -5.228 11.812 1.00 95.81 222 GLY A CA 1
ATOM 1661 C C . GLY A 1 222 ? 9.986 -3.905 12.096 1.00 95.81 222 GLY A C 1
ATOM 1662 O O . GLY A 1 222 ? 10.651 -2.924 12.428 1.00 95.81 222 GLY A O 1
ATOM 1663 N N . ALA A 1 223 ? 8.651 -3.900 12.066 1.00 96.00 223 ALA A N 1
ATOM 1664 C CA . ALA A 1 223 ? 7.860 -2.710 12.348 1.00 96.00 223 ALA A CA 1
ATOM 1665 C C . ALA A 1 223 ? 8.097 -2.173 13.768 1.00 96.00 223 ALA A C 1
ATOM 1667 O O . ALA A 1 223 ? 8.371 -0.988 13.953 1.00 96.00 223 ALA A O 1
ATOM 1668 N N . ARG A 1 224 ? 8.055 -3.041 14.784 1.00 96.94 224 ARG A N 1
ATOM 1669 C CA . ARG A 1 224 ? 8.295 -2.641 16.179 1.00 96.94 224 ARG A CA 1
ATOM 1670 C C . ARG A 1 224 ? 9.731 -2.190 16.415 1.00 96.94 224 ARG A C 1
ATOM 1672 O O . ARG A 1 224 ? 9.939 -1.191 17.096 1.00 96.94 224 ARG A O 1
ATOM 1679 N N . LEU A 1 225 ? 10.722 -2.865 15.834 1.00 94.19 225 LEU A N 1
ATOM 1680 C CA . LEU A 1 225 ? 12.116 -2.449 15.975 1.00 94.19 225 LEU A CA 1
ATOM 1681 C C . LEU A 1 225 ? 12.338 -1.050 15.382 1.00 94.19 225 LEU A C 1
ATOM 1683 O O . LEU A 1 225 ? 12.954 -0.208 16.032 1.00 94.19 225 LEU A O 1
ATOM 1687 N N . ALA A 1 226 ? 11.776 -0.778 14.202 1.00 91.19 226 ALA A N 1
ATOM 1688 C CA . ALA A 1 226 ? 11.820 0.542 13.580 1.00 91.19 226 ALA A CA 1
ATOM 1689 C C . ALA A 1 226 ? 11.143 1.625 14.438 1.00 91.19 226 ALA A C 1
ATOM 1691 O O . ALA A 1 226 ? 11.704 2.707 14.603 1.00 91.19 226 ALA A O 1
ATOM 1692 N N . LEU A 1 227 ? 9.973 1.339 15.023 1.00 91.19 227 LEU A N 1
ATOM 1693 C CA . LEU A 1 227 ? 9.267 2.273 15.912 1.00 91.19 227 LEU A CA 1
ATOM 1694 C C . LEU A 1 227 ? 10.059 2.560 17.186 1.00 91.19 227 LEU A C 1
ATOM 1696 O O . LEU A 1 227 ? 10.236 3.718 17.554 1.00 91.19 227 LEU A O 1
ATOM 1700 N N . TRP A 1 228 ? 10.568 1.516 17.839 1.00 92.44 228 TRP A N 1
ATOM 1701 C CA . TRP A 1 228 ? 11.388 1.659 19.036 1.00 92.44 228 TRP A CA 1
ATOM 1702 C C . TRP A 1 228 ? 12.649 2.483 18.748 1.00 92.44 228 TRP A C 1
ATOM 1704 O O . TRP A 1 228 ? 12.960 3.413 19.493 1.00 92.44 228 TRP A O 1
ATOM 1714 N N . MET A 1 229 ? 13.332 2.217 17.630 1.00 88.31 229 MET A N 1
ATOM 1715 C CA . MET A 1 229 ? 14.476 3.018 17.184 1.00 88.31 229 MET A CA 1
ATOM 1716 C C . MET A 1 229 ? 14.075 4.472 16.914 1.00 88.31 229 MET A C 1
ATOM 1718 O O . MET A 1 229 ? 14.788 5.381 17.322 1.00 88.31 229 MET A O 1
ATOM 1722 N N . ALA A 1 230 ? 12.922 4.713 16.285 1.00 84.25 230 ALA A N 1
ATOM 1723 C CA . ALA A 1 230 ? 12.445 6.066 16.004 1.00 84.25 230 ALA A CA 1
ATOM 1724 C C . ALA A 1 230 ? 12.114 6.870 17.275 1.00 84.25 230 ALA A C 1
ATOM 1726 O O . ALA A 1 230 ? 12.245 8.093 17.260 1.00 84.25 230 ALA A O 1
ATOM 1727 N N . LEU A 1 231 ? 11.694 6.198 18.353 1.00 85.00 231 LEU A N 1
ATOM 1728 C CA . LEU A 1 231 ? 11.385 6.812 19.650 1.00 85.00 231 LEU A CA 1
ATOM 1729 C C . LEU A 1 231 ? 12.620 7.004 20.543 1.00 85.00 231 LEU A C 1
ATOM 1731 O O . LEU A 1 231 ? 12.602 7.862 21.422 1.00 85.00 231 LEU A O 1
ATOM 1735 N N . THR A 1 232 ? 13.684 6.220 20.344 1.00 85.38 232 THR A N 1
ATOM 1736 C CA . THR A 1 232 ? 14.853 6.203 21.245 1.00 85.38 232 THR A CA 1
ATOM 1737 C C . THR A 1 232 ? 16.127 6.786 20.640 1.00 85.38 232 THR A C 1
ATOM 1739 O O . THR A 1 232 ? 16.983 7.260 21.386 1.00 85.38 232 THR A O 1
ATOM 1742 N N . TRP A 1 233 ? 16.280 6.786 19.313 1.00 70.88 233 TRP A N 1
ATOM 1743 C CA . TRP A 1 233 ? 17.534 7.156 18.659 1.00 70.88 233 TRP A CA 1
ATOM 1744 C C . TRP A 1 233 ? 17.454 8.548 18.017 1.00 70.88 233 TRP A C 1
ATOM 1746 O O . TRP A 1 233 ? 16.771 8.764 17.016 1.00 70.88 233 TRP A O 1
ATOM 1756 N N . GLN A 1 234 ? 18.152 9.511 18.629 1.00 55.16 234 GLN A N 1
ATOM 1757 C CA . GLN A 1 234 ? 18.044 10.940 18.307 1.00 55.16 234 GLN A CA 1
ATOM 1758 C C . GLN A 1 234 ? 18.825 11.375 17.052 1.00 55.16 234 GLN A C 1
ATOM 1760 O O . GLN A 1 234 ? 18.476 12.401 16.471 1.00 55.16 234 GLN A O 1
ATOM 1765 N N . ASP A 1 235 ? 19.818 10.600 16.595 1.00 54.81 235 ASP A N 1
ATOM 1766 C CA . ASP A 1 235 ? 20.645 10.939 15.424 1.00 54.81 235 ASP A CA 1
ATOM 1767 C C . ASP A 1 235 ? 20.190 10.131 14.196 1.00 54.81 235 ASP A C 1
ATOM 1769 O O . ASP A 1 235 ? 20.488 8.946 14.034 1.00 54.81 235 ASP A O 1
ATOM 1773 N N . ARG A 1 236 ? 19.327 10.755 13.387 1.00 59.28 236 ARG A N 1
ATOM 1774 C CA . ARG A 1 236 ? 18.478 10.091 12.388 1.00 59.28 236 ARG A CA 1
ATOM 1775 C C . ARG A 1 236 ? 19.094 10.111 10.995 1.00 59.28 236 ARG A C 1
ATOM 1777 O O . ARG A 1 236 ? 18.630 10.867 10.146 1.00 59.28 236 ARG A O 1
ATOM 1784 N N . ASP A 1 237 ? 20.052 9.230 10.719 1.00 58.59 237 ASP A N 1
ATOM 1785 C CA . ASP A 1 237 ? 20.314 8.853 9.326 1.00 58.59 237 ASP A CA 1
ATOM 1786 C C . ASP A 1 237 ? 19.601 7.544 8.969 1.00 58.59 237 ASP A C 1
ATOM 1788 O O . ASP A 1 237 ? 20.157 6.451 9.011 1.00 58.59 237 ASP A O 1
ATOM 1792 N N . LEU A 1 238 ? 18.311 7.670 8.651 1.00 60.72 238 LEU A N 1
ATOM 1793 C CA . LEU A 1 238 ? 17.480 6.573 8.145 1.00 60.72 238 LEU A CA 1
ATOM 1794 C C . LEU A 1 238 ? 17.422 6.573 6.606 1.00 60.72 238 LEU A C 1
ATOM 1796 O O . LEU A 1 238 ? 16.579 5.885 6.032 1.00 60.72 238 LEU A O 1
ATOM 1800 N N . THR A 1 239 ? 18.300 7.332 5.925 1.00 56.69 239 THR A N 1
ATOM 1801 C CA . THR A 1 239 ? 18.383 7.358 4.446 1.00 56.69 239 THR A CA 1
ATOM 1802 C C . THR A 1 239 ? 18.659 5.973 3.862 1.00 56.69 239 THR A C 1
ATOM 1804 O O . THR A 1 239 ? 18.267 5.669 2.739 1.00 56.69 239 THR A O 1
ATOM 1807 N N . GLU A 1 240 ? 19.296 5.112 4.648 1.00 67.94 240 GLU A N 1
ATOM 1808 C CA . GLU A 1 240 ? 19.815 3.820 4.218 1.00 67.94 240 GLU A CA 1
ATOM 1809 C C . GLU A 1 240 ? 18.794 2.683 4.328 1.00 67.94 240 GLU A C 1
ATOM 1811 O O . GLU A 1 240 ? 19.078 1.564 3.909 1.00 67.94 240 GLU A O 1
ATOM 1816 N N . VAL A 1 241 ? 17.581 2.953 4.828 1.00 76.25 241 VAL A N 1
ATOM 1817 C CA . VAL A 1 241 ? 16.511 1.942 4.920 1.00 76.25 241 VAL A CA 1
ATOM 1818 C C . VAL A 1 241 ? 16.078 1.421 3.535 1.00 76.25 241 VAL A C 1
ATOM 1820 O O . VAL A 1 241 ? 15.482 0.344 3.419 1.00 76.25 241 VAL A O 1
ATOM 1823 N N . ASN A 1 242 ? 16.418 2.181 2.484 1.00 75.31 242 ASN A N 1
ATOM 1824 C CA . ASN A 1 242 ? 16.247 1.864 1.064 1.00 75.31 242 ASN A CA 1
ATOM 1825 C C . ASN A 1 242 ? 17.403 1.101 0.423 1.00 75.31 242 ASN A C 1
ATOM 1827 O O . ASN A 1 242 ? 17.225 0.579 -0.674 1.00 75.31 242 ASN A O 1
ATOM 1831 N N . ASP A 1 243 ? 18.525 0.931 1.119 1.00 80.31 243 ASP A N 1
ATOM 1832 C CA . ASP A 1 243 ? 19.641 0.135 0.626 1.00 80.31 243 ASP A CA 1
ATOM 1833 C C . ASP A 1 243 ? 19.470 -1.350 1.026 1.00 80.31 243 ASP A C 1
ATOM 1835 O O . ASP A 1 243 ? 19.549 -1.694 2.214 1.00 80.31 243 ASP A O 1
ATOM 1839 N N . PRO A 1 244 ? 19.229 -2.259 0.061 1.00 81.06 244 PRO A N 1
ATOM 1840 C CA . PRO A 1 244 ? 18.980 -3.667 0.355 1.00 81.06 244 PRO A CA 1
ATOM 1841 C C . PRO A 1 244 ? 20.200 -4.371 0.962 1.00 81.06 244 PRO A C 1
ATOM 1843 O O . PRO A 1 244 ? 20.028 -5.255 1.803 1.00 81.06 244 PRO A O 1
ATOM 1846 N N . GLU A 1 245 ? 21.420 -3.977 0.589 1.00 85.75 245 GLU A N 1
ATOM 1847 C CA . GLU A 1 245 ? 22.651 -4.579 1.106 1.00 85.75 245 GLU A CA 1
ATOM 1848 C C . GLU A 1 245 ? 22.905 -4.136 2.541 1.00 85.75 245 GLU A C 1
ATOM 1850 O O . GLU A 1 245 ? 23.204 -4.965 3.401 1.00 85.75 245 GLU A O 1
ATOM 1855 N N . ARG A 1 246 ? 22.729 -2.848 2.846 1.00 84.81 246 ARG A N 1
ATOM 1856 C CA . ARG A 1 246 ? 22.881 -2.356 4.224 1.00 84.81 246 ARG A CA 1
ATOM 1857 C C . ARG A 1 246 ? 21.847 -2.959 5.160 1.00 84.81 246 ARG A C 1
ATOM 1859 O O . ARG A 1 246 ? 22.200 -3.393 6.254 1.00 84.81 246 ARG A O 1
ATOM 1866 N N . MET A 1 247 ? 20.595 -3.071 4.715 1.00 87.25 247 MET A N 1
ATOM 1867 C CA . MET A 1 247 ? 19.558 -3.753 5.490 1.00 87.25 247 MET A CA 1
ATOM 1868 C C . MET A 1 247 ? 19.892 -5.228 5.728 1.00 87.25 247 MET A C 1
ATOM 1870 O O . MET A 1 247 ? 19.586 -5.754 6.798 1.00 87.25 247 MET A O 1
ATOM 1874 N N . ARG A 1 248 ? 20.548 -5.895 4.769 1.00 90.31 248 ARG A N 1
ATOM 1875 C CA . ARG A 1 248 ? 21.006 -7.283 4.913 1.00 90.31 248 ARG A CA 1
ATOM 1876 C C . ARG A 1 248 ? 22.088 -7.422 5.984 1.00 90.31 248 ARG A C 1
ATOM 1878 O O . ARG A 1 248 ? 21.954 -8.295 6.837 1.00 90.31 248 ARG A O 1
ATOM 1885 N N . HIS A 1 249 ? 23.080 -6.532 5.995 1.00 90.44 249 HIS A N 1
ATOM 1886 C CA . HIS A 1 249 ? 24.095 -6.485 7.054 1.00 90.44 249 HIS A CA 1
ATOM 1887 C C . HIS A 1 249 ? 23.464 -6.165 8.414 1.00 90.44 249 HIS A C 1
ATOM 1889 O O . HIS A 1 249 ? 23.673 -6.890 9.379 1.00 90.44 249 HIS A O 1
ATOM 1895 N N . PHE A 1 250 ? 22.591 -5.153 8.494 1.00 89.38 250 PHE A N 1
ATOM 1896 C CA . PHE A 1 250 ? 21.872 -4.826 9.730 1.00 89.38 250 PHE A CA 1
ATOM 1897 C C . PHE A 1 250 ? 21.095 -6.029 10.282 1.00 89.38 250 PHE A C 1
ATOM 1899 O O . PHE A 1 250 ? 21.170 -6.344 11.470 1.00 89.38 250 PHE A O 1
ATOM 1906 N N . TRP A 1 251 ? 20.389 -6.746 9.412 1.00 90.75 251 TRP A N 1
ATOM 1907 C CA . TRP A 1 251 ? 19.681 -7.966 9.770 1.00 90.75 251 TRP A CA 1
ATOM 1908 C C . TRP A 1 251 ? 20.614 -9.063 10.305 1.00 90.75 251 TRP A C 1
ATOM 1910 O O . TRP A 1 251 ? 20.354 -9.625 11.371 1.00 90.75 251 TRP A O 1
ATOM 1920 N N . GLN A 1 252 ? 21.702 -9.353 9.589 1.00 91.00 252 GLN A N 1
ATOM 1921 C CA . GLN A 1 252 ? 22.652 -10.411 9.943 1.00 91.00 252 GLN A CA 1
ATOM 1922 C C . GLN A 1 252 ? 23.423 -10.101 11.229 1.00 91.00 252 GLN A C 1
ATOM 1924 O O . GLN A 1 252 ? 23.569 -10.979 12.077 1.00 91.00 252 GLN A O 1
ATOM 1929 N N . ASP A 1 253 ? 23.850 -8.852 11.400 1.00 89.94 253 ASP A N 1
ATOM 1930 C CA . ASP A 1 253 ? 24.787 -8.459 12.452 1.00 89.94 253 ASP A CA 1
ATOM 1931 C C . ASP A 1 253 ? 24.085 -7.968 13.724 1.00 89.94 253 ASP A C 1
ATOM 1933 O O . ASP A 1 253 ? 24.674 -7.977 14.806 1.00 89.94 253 ASP A O 1
ATOM 1937 N N . ARG A 1 254 ? 22.834 -7.492 13.621 1.00 87.75 254 ARG A N 1
ATOM 1938 C CA . ARG A 1 254 ? 22.128 -6.829 14.737 1.00 87.75 254 ARG A CA 1
ATOM 1939 C C . ARG A 1 254 ? 20.813 -7.486 15.124 1.00 87.75 254 ARG A C 1
ATOM 1941 O O . ARG A 1 254 ? 20.463 -7.420 16.302 1.00 87.75 254 ARG A O 1
ATOM 1948 N N . VAL A 1 255 ? 20.098 -8.088 14.174 1.00 90.31 255 VAL A N 1
ATOM 1949 C CA . VAL A 1 255 ? 18.772 -8.676 14.424 1.00 90.31 255 VAL A CA 1
ATOM 1950 C C . VAL A 1 255 ? 18.895 -10.160 14.752 1.00 90.31 255 VAL A C 1
ATOM 1952 O O . VAL A 1 255 ? 18.554 -10.568 15.858 1.00 90.31 255 VAL A O 1
ATOM 1955 N N . LEU A 1 256 ? 19.453 -10.966 13.843 1.00 89.44 256 LEU A N 1
ATOM 1956 C CA . LEU A 1 256 ? 19.568 -12.417 14.038 1.00 89.44 256 LEU A CA 1
ATOM 1957 C C . LEU A 1 256 ? 20.296 -12.835 15.331 1.00 89.44 256 LEU A C 1
ATOM 1959 O O . LEU A 1 256 ? 19.794 -13.742 15.996 1.00 89.44 256 LEU A O 1
ATOM 1963 N N . PRO A 1 257 ? 21.408 -12.197 15.759 1.00 88.62 257 PRO A N 1
ATOM 1964 C CA . PRO A 1 257 ? 22.135 -12.637 16.952 1.00 88.62 257 PRO A CA 1
ATOM 1965 C C . PRO A 1 257 ? 21.320 -12.548 18.250 1.00 88.62 257 PRO A C 1
ATOM 1967 O O . PRO A 1 257 ? 21.587 -13.289 19.197 1.00 88.62 257 PRO A O 1
ATOM 1970 N N . ARG A 1 258 ? 20.302 -11.677 18.304 1.00 84.44 258 ARG A N 1
ATOM 1971 C CA . ARG A 1 258 ? 19.408 -11.542 19.469 1.00 84.44 258 ARG A CA 1
ATOM 1972 C C . ARG A 1 258 ? 18.473 -12.740 19.637 1.00 84.44 258 ARG A C 1
ATOM 1974 O O . ARG A 1 258 ? 18.058 -13.054 20.751 1.00 84.44 258 ARG A O 1
ATOM 1981 N N . LEU A 1 259 ? 18.247 -13.486 18.558 1.00 82.00 259 LEU A N 1
ATOM 1982 C CA . LEU A 1 259 ? 17.395 -14.672 18.530 1.00 82.00 259 LEU A CA 1
ATOM 1983 C C . LEU A 1 259 ? 18.142 -15.969 18.875 1.00 82.00 259 LEU A C 1
ATOM 1985 O O . LEU A 1 259 ? 17.539 -17.038 18.860 1.00 82.00 259 LEU A O 1
ATOM 1989 N N . GLY A 1 260 ? 19.412 -15.876 19.283 1.00 66.88 260 GLY A N 1
ATOM 1990 C CA . GLY A 1 260 ? 20.221 -16.983 19.799 1.00 66.88 260 GLY A CA 1
ATOM 1991 C C . GLY A 1 260 ? 21.199 -17.594 18.782 1.00 66.88 260 GLY A C 1
ATOM 1992 O O . GLY A 1 260 ? 21.076 -17.369 17.581 1.00 66.88 260 GLY A O 1
ATOM 1993 N N . PRO A 1 261 ? 22.199 -18.365 19.252 1.00 55.81 261 PRO A N 1
ATOM 1994 C CA . PRO A 1 261 ? 23.174 -19.018 18.378 1.00 55.81 261 PRO A CA 1
ATOM 1995 C C . PRO A 1 261 ? 22.564 -20.268 17.712 1.00 55.81 261 PRO A C 1
ATOM 1997 O O . PRO A 1 261 ? 22.166 -21.198 18.410 1.00 55.81 261 PRO A O 1
ATOM 2000 N N . GLY A 1 262 ? 22.493 -20.322 16.374 1.00 54.78 262 GLY A N 1
ATOM 2001 C CA . GLY A 1 262 ? 21.992 -21.499 15.645 1.00 54.78 262 GLY A CA 1
ATOM 2002 C C . GLY A 1 262 ? 21.688 -21.271 14.156 1.00 54.78 262 GLY A C 1
ATOM 2003 O O . GLY A 1 262 ? 21.607 -20.139 13.690 1.00 54.78 262 GLY A O 1
ATOM 2004 N N . ALA A 1 263 ? 21.511 -22.367 13.404 1.00 44.06 263 ALA A N 1
ATOM 2005 C CA . ALA A 1 263 ? 21.314 -22.419 11.943 1.00 44.06 263 ALA A CA 1
ATOM 2006 C C . ALA A 1 263 ? 19.906 -21.991 11.457 1.00 44.06 263 ALA A C 1
ATOM 2008 O O . ALA A 1 263 ? 19.406 -22.500 10.455 1.00 44.06 263 ALA A O 1
ATOM 2009 N N . GLY A 1 264 ? 19.237 -21.087 12.176 1.00 55.59 264 GLY A N 1
ATOM 2010 C CA . GLY A 1 264 ? 17.909 -20.595 11.819 1.00 55.59 264 GLY A CA 1
ATOM 2011 C C . GLY A 1 264 ? 17.190 -19.900 12.980 1.00 55.59 264 GLY A C 1
ATOM 2012 O O . GLY A 1 264 ? 17.593 -20.049 14.132 1.00 55.59 264 GLY A O 1
ATOM 2013 N N . PRO A 1 265 ? 16.133 -19.123 12.695 1.00 63.09 265 PRO A N 1
ATOM 2014 C CA . PRO A 1 265 ? 15.459 -18.323 13.709 1.00 63.09 265 PRO A CA 1
ATOM 2015 C C . PRO A 1 265 ? 14.554 -19.154 14.626 1.00 63.09 265 PRO A C 1
ATOM 2017 O O . PRO A 1 265 ? 13.625 -19.819 14.168 1.00 63.09 265 PRO A O 1
ATOM 2020 N N . ASP A 1 266 ? 14.786 -19.059 15.936 1.00 81.38 266 ASP A N 1
ATOM 2021 C CA . ASP A 1 266 ? 13.883 -19.572 16.969 1.00 81.38 266 ASP A CA 1
ATOM 2022 C C . ASP A 1 266 ? 12.625 -18.687 17.037 1.00 81.38 266 ASP A C 1
ATOM 2024 O O . ASP A 1 266 ? 12.652 -17.550 17.517 1.00 81.38 266 ASP A O 1
ATOM 2028 N N . ILE A 1 267 ? 11.501 -19.216 16.544 1.00 83.19 267 ILE A N 1
ATOM 2029 C CA . ILE A 1 267 ? 10.209 -18.513 16.506 1.00 83.19 267 ILE A CA 1
ATOM 2030 C C . ILE A 1 267 ? 9.716 -18.156 17.919 1.00 83.19 267 ILE A C 1
ATOM 2032 O O . ILE A 1 267 ? 9.055 -17.129 18.095 1.00 83.19 267 ILE A O 1
ATOM 2036 N N . GLY A 1 268 ? 10.030 -18.973 18.929 1.00 87.94 268 GLY A N 1
ATOM 2037 C CA . GLY A 1 268 ? 9.672 -18.708 20.320 1.00 87.94 268 GLY A CA 1
ATOM 2038 C C . GLY A 1 268 ? 10.399 -17.478 20.853 1.00 87.94 268 GLY A C 1
ATOM 2039 O O . GLY A 1 268 ? 9.765 -16.572 21.396 1.00 87.94 268 GLY A O 1
ATOM 2040 N N . ARG A 1 269 ? 11.712 -17.392 20.612 1.00 89.81 269 ARG A N 1
ATOM 2041 C CA . ARG A 1 269 ? 12.503 -16.196 20.946 1.00 89.81 269 ARG A CA 1
ATOM 2042 C C . ARG A 1 269 ? 12.058 -14.970 20.163 1.00 89.81 269 ARG A C 1
ATOM 2044 O O . ARG A 1 269 ? 11.886 -13.919 20.772 1.00 89.81 269 ARG A O 1
ATOM 2051 N N . LEU A 1 270 ? 11.793 -15.108 18.860 1.00 92.31 270 LEU A N 1
ATOM 2052 C CA . LEU A 1 270 ? 11.293 -14.007 18.031 1.00 92.31 270 LEU A CA 1
ATOM 2053 C C . LEU A 1 270 ? 9.999 -13.430 18.599 1.00 92.31 270 LEU A C 1
ATOM 2055 O O . LEU A 1 270 ? 9.855 -12.213 18.694 1.00 92.31 270 LEU A O 1
ATOM 2059 N N . ARG A 1 271 ? 9.062 -14.291 19.005 1.00 91.56 271 ARG A N 1
ATOM 2060 C CA . ARG A 1 271 ? 7.804 -13.864 19.621 1.00 91.56 271 ARG A CA 1
ATOM 2061 C C . ARG A 1 271 ? 8.052 -13.093 20.917 1.00 91.56 271 ARG A C 1
ATOM 2063 O O . ARG A 1 271 ? 7.493 -12.012 21.079 1.00 91.56 271 ARG A O 1
ATOM 2070 N N . SER A 1 272 ? 8.906 -13.615 21.795 1.00 92.31 272 SER A N 1
ATOM 2071 C CA . SER A 1 272 ? 9.249 -12.965 23.064 1.00 92.31 272 SER A CA 1
ATOM 2072 C C . SER A 1 272 ? 9.940 -11.614 22.865 1.00 92.31 272 SER A C 1
ATOM 2074 O O . SER A 1 272 ? 9.559 -10.638 23.504 1.00 92.31 272 SER A O 1
ATOM 2076 N N . GLU A 1 273 ? 10.910 -11.520 21.950 1.00 93.81 273 GLU A N 1
ATOM 2077 C CA . GLU A 1 273 ? 11.593 -10.257 21.640 1.00 93.81 273 GLU A CA 1
ATOM 2078 C C . GLU A 1 273 ? 10.630 -9.239 21.014 1.00 93.81 273 GLU A C 1
ATOM 2080 O O . GLU A 1 273 ? 10.635 -8.061 21.366 1.00 93.81 273 GLU A O 1
ATOM 2085 N N . THR A 1 274 ? 9.743 -9.700 20.132 1.00 94.62 274 THR A N 1
ATOM 2086 C CA . THR A 1 274 ? 8.714 -8.859 19.507 1.00 94.62 274 THR A CA 1
ATOM 2087 C C . THR A 1 274 ? 7.746 -8.293 20.546 1.00 94.62 274 THR A C 1
ATOM 2089 O O . THR A 1 274 ? 7.457 -7.095 20.510 1.00 94.62 274 THR A O 1
ATOM 2092 N N . ALA A 1 275 ? 7.278 -9.113 21.492 1.00 91.62 275 ALA A N 1
ATOM 2093 C CA . ALA A 1 275 ? 6.435 -8.676 22.607 1.00 91.62 275 ALA A CA 1
ATOM 2094 C C . ALA A 1 275 ? 7.166 -7.667 23.510 1.00 91.62 275 ALA A C 1
ATOM 2096 O O . ALA A 1 275 ? 6.615 -6.617 23.841 1.00 91.62 275 ALA A O 1
ATOM 2097 N N . ALA A 1 276 ? 8.441 -7.924 23.827 1.00 95.94 276 ALA A N 1
ATOM 2098 C CA . ALA A 1 276 ? 9.268 -7.011 24.616 1.00 95.94 276 ALA A CA 1
ATOM 2099 C C . ALA A 1 276 ? 9.436 -5.636 23.943 1.00 95.94 276 ALA A C 1
ATOM 2101 O O . ALA A 1 276 ? 9.314 -4.612 24.613 1.00 95.94 276 ALA A O 1
ATOM 2102 N N . LEU A 1 277 ? 9.642 -5.592 22.619 1.00 95.75 277 LEU A N 1
ATOM 2103 C CA . LEU A 1 277 ? 9.654 -4.336 21.857 1.00 95.75 277 LEU A CA 1
ATOM 2104 C C . LEU A 1 277 ? 8.307 -3.606 21.942 1.00 95.75 277 LEU A C 1
ATOM 2106 O O . LEU A 1 277 ? 8.287 -2.392 22.122 1.00 95.75 277 LEU A O 1
ATOM 2110 N N . GLY A 1 278 ? 7.188 -4.332 21.847 1.00 91.00 278 GLY A N 1
ATOM 2111 C CA . GLY A 1 278 ? 5.844 -3.761 21.991 1.00 91.00 278 GLY A CA 1
ATOM 2112 C C . GLY A 1 278 ? 5.640 -3.089 23.351 1.00 91.00 278 GLY A C 1
ATOM 2113 O O . GLY A 1 278 ? 5.226 -1.932 23.409 1.00 91.00 278 GLY A O 1
ATOM 2114 N N . ALA A 1 279 ? 6.019 -3.772 24.433 1.00 92.12 279 ALA A N 1
ATOM 2115 C CA . ALA A 1 279 ? 5.964 -3.225 25.788 1.00 92.12 279 ALA A CA 1
ATOM 2116 C C . ALA A 1 279 ? 6.881 -2.000 25.965 1.00 92.12 279 ALA A C 1
ATOM 2118 O O . ALA A 1 279 ? 6.480 -1.010 26.576 1.00 92.12 279 ALA A O 1
ATOM 2119 N N . ALA A 1 280 ? 8.090 -2.035 25.395 1.00 96.06 280 ALA A N 1
ATOM 2120 C CA . ALA A 1 280 ? 9.017 -0.906 25.437 1.00 96.06 280 ALA A CA 1
ATOM 2121 C C . ALA A 1 280 ? 8.477 0.322 24.685 1.00 96.06 280 ALA A C 1
ATOM 2123 O O . ALA A 1 280 ? 8.644 1.442 25.156 1.00 96.06 280 ALA A O 1
ATOM 2124 N N . ILE A 1 281 ? 7.810 0.126 23.542 1.00 93.25 281 ILE A N 1
ATOM 2125 C CA . ILE A 1 281 ? 7.157 1.214 22.800 1.00 93.25 281 ILE A CA 1
ATOM 2126 C C . ILE A 1 281 ? 6.006 1.800 23.615 1.00 93.25 281 ILE A C 1
ATOM 2128 O O . ILE A 1 281 ? 5.945 3.013 23.757 1.00 93.25 281 ILE A O 1
ATOM 2132 N N . ALA A 1 282 ? 5.139 0.964 24.193 1.00 85.50 282 ALA A N 1
ATOM 2133 C CA . ALA A 1 282 ? 4.008 1.431 24.997 1.00 85.50 282 ALA A CA 1
ATOM 2134 C C . ALA A 1 282 ? 4.450 2.253 26.223 1.00 85.50 282 ALA A C 1
ATOM 2136 O O . ALA A 1 282 ? 3.764 3.190 26.614 1.00 85.50 282 ALA A O 1
ATOM 2137 N N . ALA A 1 283 ? 5.615 1.941 26.803 1.00 93.31 283 ALA A N 1
ATOM 2138 C CA . ALA A 1 283 ? 6.198 2.724 27.894 1.00 93.31 283 ALA A CA 1
ATOM 2139 C C . ALA A 1 283 ? 6.726 4.104 27.451 1.00 93.31 283 ALA A C 1
ATOM 2141 O O . ALA A 1 283 ? 6.837 5.008 28.276 1.00 93.31 283 ALA A O 1
ATOM 2142 N N . LEU A 1 284 ? 7.077 4.261 26.171 1.00 90.12 284 LEU A N 1
ATOM 2143 C CA . LEU A 1 284 ? 7.539 5.524 25.584 1.00 90.12 284 LEU A CA 1
ATOM 2144 C C . LEU A 1 284 ? 6.384 6.341 24.987 1.00 90.12 284 LEU A C 1
ATOM 2146 O O . LEU A 1 284 ? 6.463 7.566 24.940 1.00 90.12 284 LEU A O 1
ATOM 2150 N N . ASP A 1 285 ? 5.346 5.664 24.496 1.00 84.56 285 ASP A N 1
ATOM 2151 C CA . ASP A 1 285 ? 4.234 6.244 23.751 1.00 84.56 285 ASP A CA 1
ATOM 2152 C C . ASP A 1 285 ? 3.000 5.328 23.796 1.00 84.56 285 ASP A C 1
ATOM 2154 O O . ASP A 1 285 ? 2.810 4.438 22.960 1.00 84.56 285 ASP A O 1
ATOM 2158 N N . ASP A 1 286 ? 2.140 5.568 24.780 1.00 79.75 286 ASP A N 1
ATOM 2159 C CA . ASP A 1 286 ? 0.913 4.805 25.027 1.00 79.75 286 ASP A CA 1
ATOM 2160 C C . ASP A 1 286 ? -0.216 5.108 24.024 1.00 79.75 286 ASP A C 1
ATOM 2162 O O . ASP A 1 286 ? -1.237 4.418 23.993 1.00 79.75 286 ASP A O 1
ATOM 2166 N N . SER A 1 287 ? -0.032 6.107 23.155 1.00 79.00 287 SER A N 1
ATOM 2167 C CA . SER A 1 287 ? -1.023 6.486 22.144 1.00 79.00 287 SER A CA 1
ATOM 2168 C C . SER A 1 287 ? -1.050 5.544 20.933 1.00 79.00 287 SER A C 1
ATOM 2170 O O . SER A 1 287 ? -1.975 5.616 20.113 1.00 79.00 287 SER A O 1
ATOM 2172 N N . LEU A 1 288 ? -0.033 4.685 20.785 1.00 77.62 288 LEU A N 1
ATOM 2173 C CA . LEU A 1 288 ? 0.080 3.721 19.694 1.00 77.62 288 LEU A CA 1
ATOM 2174 C C . LEU A 1 288 ? -0.679 2.421 20.021 1.00 77.62 288 LEU A C 1
ATOM 2176 O O . LEU A 1 288 ? -0.330 1.735 20.980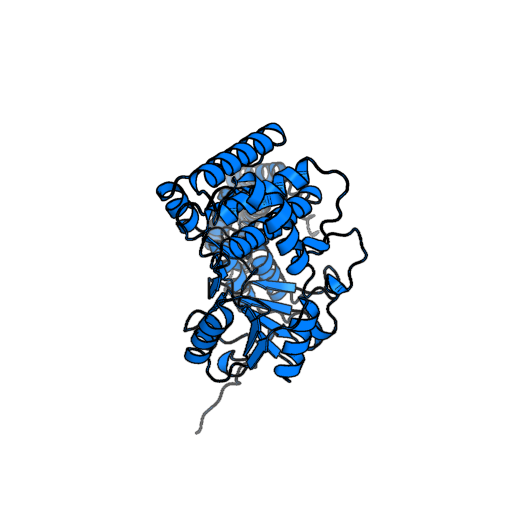 1.00 77.62 288 LEU A O 1
ATOM 2180 N N . PRO A 1 289 ? -1.672 2.016 19.204 1.00 77.56 289 PRO A N 1
ATOM 2181 C CA . PRO A 1 289 ? -2.477 0.824 19.459 1.00 77.56 289 PRO A CA 1
ATOM 2182 C C . PRO A 1 289 ? -1.740 -0.451 19.012 1.00 77.56 289 PRO A C 1
ATOM 2184 O O . PRO A 1 289 ? -2.108 -1.079 18.018 1.00 77.56 289 PRO A O 1
ATOM 2187 N N . ILE A 1 290 ? -0.665 -0.810 19.718 1.00 81.75 290 ILE A N 1
ATOM 2188 C CA . ILE A 1 290 ? 0.128 -2.021 19.466 1.00 81.75 290 ILE A CA 1
ATOM 2189 C C . ILE A 1 290 ? -0.401 -3.167 20.331 1.00 81.75 290 ILE A C 1
ATOM 2191 O O . ILE A 1 290 ? -0.543 -3.022 21.542 1.00 81.75 290 ILE A O 1
ATOM 2195 N N . ALA A 1 291 ? -0.661 -4.320 19.715 1.00 78.19 291 ALA A N 1
ATOM 2196 C CA . ALA A 1 291 ? -1.181 -5.504 20.386 1.00 78.19 291 ALA A CA 1
ATOM 2197 C C . ALA A 1 291 ? -0.452 -6.783 19.952 1.00 78.19 291 ALA A C 1
ATOM 2199 O O . ALA A 1 291 ? -0.079 -6.955 18.790 1.00 78.19 291 ALA A O 1
ATOM 2200 N N . ASP A 1 292 ? -0.294 -7.716 20.890 1.00 81.88 292 ASP A N 1
ATOM 2201 C CA . ASP A 1 292 ? 0.219 -9.063 20.635 1.00 81.88 292 ASP A CA 1
ATOM 2202 C C . ASP A 1 292 ? -0.921 -9.999 20.230 1.00 81.88 292 ASP A C 1
ATOM 2204 O O . ASP A 1 292 ? -1.473 -10.739 21.042 1.00 81.88 292 ASP A O 1
ATOM 2208 N N . LEU A 1 293 ? -1.303 -9.942 18.953 1.00 76.75 293 LEU A N 1
ATOM 2209 C CA . LEU A 1 293 ? -2.368 -10.783 18.416 1.00 76.75 293 LEU A CA 1
ATOM 2210 C C . LEU A 1 293 ? -1.881 -12.219 18.187 1.00 76.75 293 LEU A C 1
ATOM 2212 O O . LEU A 1 293 ? -0.800 -12.457 17.638 1.00 76.75 293 LEU A O 1
ATOM 2216 N N . ASP A 1 294 ? -2.720 -13.191 18.540 1.00 77.94 294 ASP A N 1
ATOM 2217 C CA . ASP A 1 294 ? -2.541 -14.567 18.087 1.00 77.94 294 ASP A CA 1
ATOM 2218 C C . ASP A 1 294 ? -2.923 -14.724 16.600 1.00 77.94 294 ASP A C 1
ATOM 2220 O O . ASP A 1 294 ? -3.341 -13.780 15.920 1.00 77.94 294 ASP A O 1
ATOM 2224 N N . ALA A 1 295 ? -2.771 -15.932 16.057 1.00 80.31 295 ALA A N 1
ATOM 2225 C CA . ALA A 1 295 ? -3.086 -16.190 14.655 1.00 80.31 295 ALA A CA 1
ATOM 2226 C C . ALA A 1 295 ? -4.587 -16.033 14.325 1.00 80.31 295 ALA A C 1
ATOM 2228 O O . ALA A 1 295 ? -4.926 -15.661 13.203 1.00 80.31 295 ALA A O 1
ATOM 2229 N N . ALA A 1 296 ? -5.504 -16.305 15.256 1.00 62.59 296 ALA A N 1
ATOM 2230 C CA . ALA A 1 296 ? -6.936 -16.171 14.993 1.00 62.59 296 ALA A CA 1
ATOM 2231 C C . ALA A 1 296 ? -7.345 -14.691 14.951 1.00 62.59 296 ALA A C 1
ATOM 2233 O O . ALA A 1 296 ? -7.927 -14.239 13.962 1.00 62.59 296 ALA A O 1
ATOM 2234 N N . ALA A 1 297 ? -6.955 -13.924 15.970 1.00 58.69 297 ALA A N 1
ATOM 2235 C CA . ALA A 1 297 ? -7.193 -12.488 16.055 1.00 58.69 297 ALA A CA 1
ATOM 2236 C C . ALA A 1 297 ? -6.498 -11.735 14.914 1.00 58.69 297 ALA A C 1
ATOM 2238 O O . ALA A 1 297 ? -7.092 -10.857 14.290 1.00 58.69 297 ALA A O 1
ATOM 2239 N N . SER A 1 298 ? -5.267 -12.124 14.569 1.00 68.94 298 SER A N 1
ATOM 2240 C CA . SER A 1 298 ? -4.547 -11.516 13.454 1.00 68.94 298 SER A CA 1
ATOM 2241 C C . SER A 1 298 ? -5.226 -11.769 12.105 1.00 68.94 298 SER A C 1
ATOM 2243 O O . SER A 1 298 ? -5.218 -10.870 11.268 1.00 68.94 298 SER A O 1
ATOM 2245 N N . ARG A 1 299 ? -5.811 -12.953 11.881 1.00 76.06 299 ARG A N 1
ATOM 2246 C CA . ARG A 1 299 ? -6.540 -13.257 10.639 1.00 76.06 299 ARG A CA 1
ATOM 2247 C C . ARG A 1 299 ? -7.820 -12.430 10.525 1.00 76.06 299 ARG A C 1
ATOM 2249 O O . ARG A 1 299 ? -8.115 -11.920 9.450 1.00 76.06 299 ARG A O 1
ATOM 2256 N N . LEU A 1 300 ? -8.553 -12.268 11.629 1.00 58.72 300 LEU A N 1
ATOM 2257 C CA . LEU A 1 300 ? -9.740 -11.407 11.681 1.00 58.72 300 LEU A CA 1
ATOM 2258 C C . LEU A 1 300 ? -9.382 -9.943 11.401 1.00 58.72 300 LEU A C 1
ATOM 2260 O O . LEU A 1 300 ? -10.027 -9.306 10.573 1.00 58.72 300 LEU A O 1
ATOM 2264 N N . ALA A 1 301 ? -8.322 -9.434 12.034 1.00 65.94 301 ALA A N 1
ATOM 2265 C CA . ALA A 1 301 ? -7.854 -8.066 11.828 1.00 65.94 301 ALA A CA 1
ATOM 2266 C C . ALA A 1 301 ? -7.403 -7.813 10.378 1.00 65.94 301 ALA A C 1
ATOM 2268 O O . ALA A 1 301 ? -7.762 -6.790 9.802 1.00 65.94 301 ALA A O 1
ATOM 2269 N N . ALA A 1 302 ? -6.682 -8.755 9.761 1.00 67.38 302 ALA A N 1
ATOM 2270 C CA . ALA A 1 302 ? -6.303 -8.649 8.351 1.00 67.38 302 ALA A CA 1
ATOM 2271 C C . ALA A 1 302 ? -7.518 -8.730 7.410 1.00 67.38 302 ALA A C 1
ATOM 2273 O O . ALA A 1 302 ? -7.587 -8.007 6.419 1.00 67.38 302 ALA A O 1
ATOM 2274 N N . GLY A 1 303 ? -8.503 -9.577 7.727 1.00 58.62 303 GLY A N 1
ATOM 2275 C CA . GLY A 1 303 ? -9.734 -9.711 6.946 1.00 58.62 303 GLY A CA 1
ATOM 2276 C C . GLY A 1 303 ? -10.647 -8.483 7.000 1.00 58.62 303 GLY A C 1
ATOM 2277 O O . GLY A 1 303 ? -11.385 -8.243 6.048 1.00 58.62 303 GLY A O 1
ATOM 2278 N N . ALA A 1 304 ? -10.578 -7.690 8.075 1.00 58.47 304 ALA A N 1
ATOM 2279 C CA . ALA A 1 304 ? -11.354 -6.457 8.206 1.00 58.47 304 ALA A CA 1
ATOM 2280 C C . ALA A 1 304 ? -10.965 -5.398 7.159 1.00 58.47 304 ALA A C 1
ATOM 2282 O O . ALA A 1 304 ? -11.809 -4.589 6.783 1.00 58.47 304 ALA A O 1
ATOM 2283 N N . GLY A 1 305 ? -9.722 -5.443 6.662 1.00 56.47 305 GLY A N 1
ATOM 2284 C CA . GLY A 1 305 ? -9.196 -4.508 5.673 1.00 56.47 305 GLY A CA 1
ATOM 2285 C C . GLY A 1 305 ? -9.018 -3.095 6.236 1.00 56.47 305 GLY A C 1
ATOM 2286 O O . GLY A 1 305 ? -9.870 -2.551 6.933 1.00 56.47 305 GLY A O 1
ATOM 2287 N N . MET A 1 306 ? -7.892 -2.458 5.929 1.00 59.59 306 MET A N 1
ATOM 2288 C CA . MET A 1 306 ? -7.679 -1.048 6.264 1.00 59.59 306 MET A CA 1
ATOM 2289 C C . MET A 1 306 ? -7.080 -0.338 5.060 1.00 59.59 306 MET A C 1
ATOM 2291 O O . MET A 1 306 ? -6.091 -0.796 4.497 1.00 59.59 306 MET A O 1
ATOM 2295 N N . PHE A 1 307 ? -7.659 0.788 4.663 1.00 54.91 307 PHE A N 1
ATOM 2296 C CA . PHE A 1 307 ? -7.066 1.632 3.631 1.00 54.91 307 PHE A CA 1
ATOM 2297 C C . PHE A 1 307 ? -5.925 2.466 4.251 1.00 54.91 307 PHE A C 1
ATOM 2299 O O . PHE A 1 307 ? -6.095 2.992 5.348 1.00 54.91 307 PHE A O 1
ATOM 2306 N N . GLY A 1 308 ? -4.760 2.519 3.590 1.00 51.00 308 GLY A N 1
ATOM 2307 C CA . GLY A 1 308 ? -3.487 3.098 4.074 1.00 51.00 308 GLY A CA 1
ATOM 2308 C C . GLY A 1 308 ? -3.475 4.575 4.553 1.00 51.00 308 GLY A C 1
ATOM 2309 O O . GLY A 1 308 ? -4.507 5.224 4.690 1.00 51.00 308 GLY A O 1
ATOM 2310 N N . ALA A 1 309 ? -2.271 5.139 4.788 1.00 40.47 309 ALA A N 1
ATOM 2311 C CA . ALA A 1 309 ? -2.046 6.511 5.319 1.00 40.47 309 ALA A CA 1
ATOM 2312 C C . ALA A 1 309 ? -2.495 7.640 4.393 1.00 40.47 309 ALA A C 1
ATOM 2314 O O . ALA A 1 309 ? -2.841 8.729 4.848 1.00 40.47 309 ALA A O 1
ATOM 2315 N N . ALA A 1 310 ? -2.507 7.384 3.091 1.00 45.25 310 ALA A N 1
ATOM 2316 C CA . ALA A 1 310 ? -3.249 8.200 2.157 1.00 45.25 310 ALA A CA 1
ATOM 2317 C C . ALA A 1 310 ? -4.671 7.659 2.169 1.00 45.25 310 ALA A C 1
ATOM 2319 O O . ALA A 1 310 ? -4.895 6.576 1.645 1.00 45.25 310 ALA A O 1
ATOM 2320 N N . HIS A 1 311 ? -5.620 8.376 2.771 1.00 49.69 311 HIS A N 1
ATOM 2321 C CA . HIS A 1 311 ? -7.027 8.011 2.660 1.00 49.69 311 HIS A CA 1
ATOM 2322 C C . HIS A 1 311 ? -7.377 8.107 1.163 1.00 49.69 311 HIS A C 1
ATOM 2324 O O . HIS A 1 311 ? -7.479 9.231 0.658 1.00 49.69 311 HIS A O 1
ATOM 2330 N N . PRO A 1 312 ? -7.536 6.986 0.423 1.00 53.88 312 PRO A N 1
ATOM 2331 C CA . PRO A 1 312 ? -7.782 7.042 -1.019 1.00 53.88 312 PRO A CA 1
ATOM 2332 C C . PRO A 1 312 ? -9.023 7.888 -1.291 1.00 53.88 312 PRO A C 1
ATOM 2334 O O . PRO A 1 312 ? -9.034 8.705 -2.199 1.00 53.88 312 PRO A O 1
ATOM 2337 N N . ALA A 1 313 ? -10.008 7.824 -0.397 1.00 54.94 313 ALA A N 1
ATOM 2338 C CA . ALA A 1 313 ? -11.176 8.683 -0.446 1.00 54.94 313 ALA A CA 1
ATOM 2339 C C . ALA A 1 313 ? -10.894 10.197 -0.389 1.00 54.94 313 ALA A C 1
ATOM 2341 O O . ALA A 1 313 ? -11.600 10.922 -1.067 1.00 54.94 313 ALA A O 1
ATOM 2342 N N . THR A 1 314 ? -9.892 10.701 0.346 1.00 60.16 314 THR A N 1
ATOM 2343 C CA . THR A 1 314 ? -9.571 12.147 0.351 1.00 60.16 314 THR A CA 1
ATOM 2344 C C . THR A 1 314 ? -8.973 12.582 -0.989 1.00 60.16 314 THR A C 1
ATOM 2346 O O . THR A 1 314 ? -9.272 13.669 -1.486 1.00 60.16 314 THR A O 1
ATOM 2349 N N . ALA A 1 315 ? -8.137 11.734 -1.597 1.00 50.00 315 ALA A N 1
ATOM 2350 C CA . ALA A 1 315 ? -7.564 11.990 -2.916 1.00 50.00 315 ALA A CA 1
ATOM 2351 C C . ALA A 1 315 ? -8.627 11.883 -4.024 1.00 50.00 315 ALA A C 1
ATOM 2353 O O . ALA A 1 315 ? -8.710 12.763 -4.878 1.00 50.00 315 ALA A O 1
ATOM 2354 N N . ILE A 1 316 ? -9.481 10.858 -3.960 1.00 56.28 316 ILE A N 1
ATOM 2355 C CA . ILE A 1 316 ? -10.610 10.638 -4.871 1.00 56.28 316 ILE A CA 1
ATOM 2356 C C . ILE A 1 316 ? -11.644 11.770 -4.729 1.00 56.28 316 ILE A C 1
ATOM 2358 O O . ILE A 1 316 ? -12.097 12.318 -5.727 1.00 56.28 316 ILE A O 1
ATOM 2362 N N . ASP A 1 317 ? -11.961 12.212 -3.513 1.00 67.69 317 ASP A N 1
ATOM 2363 C CA . ASP A 1 317 ? -12.812 13.381 -3.258 1.00 67.69 317 ASP A CA 1
ATOM 2364 C C . ASP A 1 317 ? -12.174 14.681 -3.787 1.00 67.69 317 ASP A C 1
ATOM 2366 O O . ASP A 1 317 ? -12.833 15.520 -4.405 1.00 67.69 317 ASP A O 1
ATOM 2370 N N . GLY A 1 318 ? -10.855 14.832 -3.629 1.00 60.56 318 GLY A N 1
ATOM 2371 C CA . GLY A 1 318 ? -10.087 15.919 -4.235 1.00 60.56 318 GLY A CA 1
ATOM 2372 C C . GLY A 1 318 ? -10.143 15.926 -5.764 1.00 60.56 318 GLY A C 1
ATOM 2373 O O . GLY A 1 318 ? -10.276 16.999 -6.360 1.00 60.56 318 GLY A O 1
ATOM 2374 N N . LEU A 1 319 ? -10.096 14.750 -6.389 1.00 57.03 319 LEU A N 1
ATOM 2375 C CA . LEU A 1 319 ? -10.256 14.566 -7.828 1.00 57.03 319 LEU A CA 1
ATOM 2376 C C . LEU A 1 319 ? -11.685 14.902 -8.277 1.00 57.03 319 LEU A C 1
ATOM 2378 O O . LEU A 1 319 ? -11.853 15.671 -9.223 1.00 57.03 319 LEU A O 1
ATOM 2382 N N . GLY A 1 320 ? -12.698 14.444 -7.536 1.00 68.31 320 GLY A N 1
ATOM 2383 C CA . GLY A 1 320 ? -14.099 14.788 -7.777 1.00 68.31 320 GLY A CA 1
ATOM 2384 C C . GLY A 1 320 ? -14.337 16.299 -7.759 1.00 68.31 320 GLY A C 1
ATOM 2385 O O . GLY A 1 320 ? -14.943 16.849 -8.674 1.00 68.31 320 GLY A O 1
ATOM 2386 N N . ARG A 1 321 ? -13.749 17.024 -6.796 1.00 78.31 321 ARG A N 1
ATOM 2387 C CA . ARG A 1 321 ? -13.793 18.499 -6.782 1.00 78.31 321 ARG A CA 1
ATOM 2388 C C . ARG A 1 321 ? -13.065 19.144 -7.961 1.00 78.31 321 ARG A C 1
ATOM 2390 O O . ARG A 1 321 ? -13.468 20.224 -8.394 1.00 78.31 321 ARG A O 1
ATOM 2397 N N . SER A 1 322 ? -11.973 18.544 -8.436 1.00 60.94 322 SER A N 1
ATOM 2398 C CA . SER A 1 322 ? -11.241 19.022 -9.615 1.00 60.94 322 SER A CA 1
ATOM 2399 C C . SER A 1 322 ? -12.111 18.921 -10.870 1.00 60.94 322 SER A C 1
ATOM 2401 O O . SER A 1 322 ? -12.204 19.910 -11.592 1.00 60.94 322 SER A O 1
ATOM 2403 N N . PHE A 1 323 ? -12.810 17.798 -11.064 1.00 60.72 323 PHE A N 1
ATOM 2404 C CA . PHE A 1 323 ? -13.771 17.596 -12.153 1.00 60.72 323 PHE A CA 1
ATOM 2405 C C . PHE A 1 323 ? -15.028 18.460 -12.027 1.00 60.72 323 PHE A C 1
ATOM 2407 O O . PHE A 1 323 ? -15.494 19.014 -13.015 1.00 60.72 323 PHE A O 1
ATOM 2414 N N . GLN A 1 324 ? -15.539 18.661 -10.810 1.00 76.44 324 GLN A N 1
ATOM 2415 C CA . GLN A 1 324 ? -16.686 19.538 -10.569 1.00 76.44 324 GLN A CA 1
ATOM 2416 C C . GLN A 1 324 ? -16.379 21.005 -10.917 1.00 76.44 324 GLN A C 1
ATOM 2418 O O . GLN A 1 324 ? -17.250 21.727 -11.391 1.00 76.44 324 GLN A O 1
ATOM 2423 N N . LYS A 1 325 ? -15.151 21.470 -10.633 1.00 74.69 325 LYS A N 1
ATOM 2424 C CA . LYS A 1 325 ? -14.751 22.887 -10.741 1.00 74.69 325 LYS A CA 1
ATOM 2425 C C . LYS A 1 325 ? -13.862 23.202 -11.950 1.00 74.69 325 LYS A C 1
ATOM 2427 O O . LYS A 1 325 ? -13.411 24.339 -12.057 1.00 74.69 325 LYS A O 1
ATOM 2432 N N . GLY A 1 326 ? -13.536 22.215 -12.785 1.00 62.66 326 GLY A N 1
ATOM 2433 C CA . GLY A 1 326 ? -12.628 22.378 -13.926 1.00 62.66 326 GLY A CA 1
ATOM 2434 C C . GLY A 1 326 ? -11.195 22.788 -13.542 1.00 62.66 326 GLY A C 1
ATOM 2435 O O . GLY A 1 326 ? -10.559 23.587 -14.227 1.00 62.66 326 GLY A O 1
ATOM 2436 N N . ARG A 1 327 ? -10.675 22.319 -12.397 1.00 49.22 327 ARG A N 1
ATOM 2437 C CA . ARG A 1 327 ? -9.338 22.712 -11.899 1.00 49.22 327 ARG A CA 1
ATOM 2438 C C . ARG A 1 327 ? -8.263 21.733 -12.361 1.00 49.22 327 ARG A C 1
ATOM 2440 O O . ARG A 1 327 ? -8.080 20.691 -11.725 1.00 49.22 327 ARG A O 1
ATOM 2447 N N . GLY A 1 328 ? -7.534 22.106 -13.414 1.00 40.69 328 GLY A N 1
ATOM 2448 C CA . GLY A 1 328 ? -6.456 21.303 -14.015 1.00 40.69 328 GLY A CA 1
ATOM 2449 C C . GLY A 1 328 ? -6.944 20.173 -14.931 1.00 40.69 328 GLY A C 1
ATOM 2450 O O . GLY A 1 328 ? -6.125 19.468 -15.503 1.00 40.69 328 GLY A O 1
ATOM 2451 N N . VAL A 1 329 ? -8.264 20.021 -15.066 1.00 48.34 329 VAL A N 1
ATOM 2452 C CA . VAL A 1 329 ? -8.989 19.112 -15.968 1.00 48.34 329 VAL A CA 1
ATOM 2453 C C . VAL A 1 329 ? -10.240 19.845 -16.468 1.00 48.34 329 VAL A C 1
ATOM 2455 O O . VAL A 1 329 ? -10.646 20.833 -15.853 1.00 48.34 329 VAL A O 1
ATOM 2458 N N . GLY A 1 330 ? -10.859 19.383 -17.557 1.00 54.75 330 GLY A N 1
ATOM 2459 C CA . GLY A 1 330 ? -12.165 19.897 -17.989 1.00 54.75 330 GLY A CA 1
ATOM 2460 C C . GLY A 1 330 ? -13.265 19.610 -16.960 1.00 54.75 330 GLY A C 1
ATOM 2461 O O . GLY A 1 330 ? -13.160 18.659 -16.183 1.00 54.75 330 GLY A O 1
ATOM 2462 N N . THR A 1 331 ? -14.314 20.436 -16.940 1.00 75.38 331 THR A N 1
ATOM 2463 C CA . THR A 1 331 ? -15.485 20.179 -16.091 1.00 75.38 331 THR A CA 1
ATOM 2464 C C . THR A 1 331 ? -16.214 18.924 -16.569 1.00 75.38 331 THR A C 1
ATOM 2466 O O . THR A 1 331 ? -16.605 18.850 -17.730 1.00 75.38 331 THR A O 1
ATOM 2469 N N . ASP A 1 332 ? -16.426 17.968 -15.667 1.00 72.56 332 ASP A N 1
ATOM 2470 C CA . ASP A 1 332 ? -17.169 16.729 -15.919 1.00 72.56 332 ASP A CA 1
ATOM 2471 C C . ASP A 1 332 ? -17.882 16.298 -14.631 1.00 72.56 332 ASP A C 1
ATOM 2473 O O . ASP A 1 332 ? -17.283 15.743 -13.706 1.00 72.56 332 ASP A O 1
ATOM 2477 N N . ILE A 1 333 ? -19.179 16.594 -14.544 1.00 78.38 333 ILE A N 1
ATOM 2478 C CA . ILE A 1 333 ? -19.944 16.332 -13.323 1.00 78.38 333 ILE A CA 1
ATOM 2479 C C . ILE A 1 333 ? -20.230 14.832 -13.143 1.00 78.38 333 ILE A C 1
ATOM 2481 O O . ILE A 1 333 ? -20.288 14.362 -12.006 1.00 78.38 333 ILE A O 1
ATOM 2485 N N . ALA A 1 334 ? -20.328 14.058 -14.229 1.00 63.69 334 ALA A N 1
ATOM 2486 C CA . ALA A 1 334 ? -20.545 12.614 -14.145 1.00 63.69 334 ALA A CA 1
ATOM 2487 C C . ALA A 1 334 ? -19.330 11.921 -13.512 1.00 63.69 334 ALA A C 1
ATOM 2489 O O . ALA A 1 334 ? -19.469 11.145 -12.562 1.00 63.69 334 ALA A O 1
ATOM 2490 N N . THR A 1 335 ? -18.126 12.285 -13.956 1.00 58.31 335 THR A N 1
ATOM 2491 C CA . THR A 1 335 ? -16.883 11.789 -13.353 1.00 58.31 335 THR A CA 1
ATOM 2492 C C . THR A 1 335 ? -16.703 12.314 -11.923 1.00 58.31 335 THR A C 1
ATOM 2494 O O . THR A 1 335 ? -16.268 11.567 -11.041 1.00 58.31 335 THR A O 1
ATOM 2497 N N . ALA A 1 336 ? -17.100 13.563 -11.637 1.00 67.94 336 ALA A N 1
ATOM 2498 C CA . ALA A 1 336 ? -17.084 14.100 -10.275 1.00 67.94 336 ALA A CA 1
ATOM 2499 C C . ALA A 1 336 ? -17.974 13.293 -9.312 1.00 67.94 336 ALA A C 1
ATOM 2501 O O . ALA A 1 336 ? -17.528 12.946 -8.216 1.00 67.94 336 ALA A O 1
ATOM 2502 N N . ARG A 1 337 ? -19.198 12.944 -9.735 1.00 72.06 337 ARG A N 1
ATOM 2503 C CA . ARG A 1 337 ? -20.119 12.086 -8.976 1.00 72.06 337 ARG A CA 1
ATOM 2504 C C . ARG A 1 337 ? -19.503 10.724 -8.683 1.00 72.06 337 ARG A C 1
ATOM 2506 O O . ARG A 1 337 ? -19.458 10.339 -7.518 1.00 72.06 337 ARG A O 1
ATOM 2513 N N . ALA A 1 338 ? -18.987 10.032 -9.699 1.00 53.62 338 ALA A N 1
ATOM 2514 C CA . ALA A 1 338 ? -18.389 8.706 -9.529 1.00 53.62 338 ALA A CA 1
ATOM 2515 C C . ALA A 1 338 ? -17.231 8.719 -8.510 1.00 53.62 338 ALA A C 1
ATOM 2517 O O . ALA A 1 338 ? -17.099 7.815 -7.678 1.00 53.62 338 ALA A O 1
ATOM 2518 N N . CYS A 1 339 ? -16.427 9.788 -8.515 1.00 51.78 339 CYS A N 1
ATOM 2519 C CA . CYS A 1 339 ? -15.396 10.006 -7.505 1.00 51.78 339 CYS A CA 1
ATOM 2520 C C . CYS A 1 339 ? -16.003 10.169 -6.099 1.00 51.78 339 CYS A C 1
ATOM 2522 O O . CYS A 1 339 ? -15.582 9.489 -5.163 1.00 51.78 339 CYS A O 1
ATOM 2524 N N . PHE A 1 340 ? -17.009 11.031 -5.925 1.00 71.06 340 PHE A N 1
ATOM 2525 C CA . PHE A 1 340 ? -17.632 11.239 -4.614 1.00 71.06 340 PHE A CA 1
ATOM 2526 C C . PHE A 1 340 ? -18.344 9.986 -4.081 1.00 71.06 340 PHE A C 1
ATOM 2528 O O . PHE A 1 340 ? -18.227 9.689 -2.895 1.00 71.06 340 PHE A O 1
ATOM 2535 N N . GLU A 1 341 ? -19.021 9.211 -4.931 1.00 57.88 341 GLU A N 1
ATOM 2536 C CA . GLU A 1 341 ? -19.643 7.930 -4.555 1.00 57.88 341 GLU A CA 1
ATOM 2537 C C . GLU A 1 341 ? -18.598 6.925 -4.077 1.00 57.88 341 GLU A C 1
ATOM 2539 O O . GLU A 1 341 ? -18.747 6.312 -3.018 1.00 57.88 341 GLU A O 1
ATOM 2544 N N . THR A 1 342 ? -17.482 6.832 -4.796 1.00 49.16 342 THR A N 1
ATOM 2545 C CA . THR A 1 342 ? -16.363 5.976 -4.402 1.00 49.16 342 THR A CA 1
ATOM 2546 C C . THR A 1 342 ? -15.768 6.416 -3.063 1.00 49.16 342 THR A C 1
ATOM 2548 O O . THR A 1 342 ? -15.546 5.598 -2.173 1.00 49.16 342 THR A O 1
ATOM 2551 N N . ALA A 1 343 ? -15.526 7.714 -2.875 1.00 55.19 343 ALA A N 1
ATOM 2552 C CA . ALA A 1 343 ? -14.981 8.233 -1.627 1.00 55.19 343 ALA A CA 1
ATOM 2553 C C . ALA A 1 343 ? -15.959 8.069 -0.441 1.00 55.19 343 ALA A C 1
ATOM 2555 O O . ALA A 1 343 ? -15.531 7.792 0.682 1.00 55.19 343 ALA A O 1
ATOM 2556 N N . ALA A 1 344 ? -17.267 8.170 -0.686 1.00 59.59 344 ALA A N 1
ATOM 2557 C CA . ALA A 1 344 ? -18.315 7.908 0.297 1.00 59.59 344 ALA A CA 1
ATOM 2558 C C . ALA A 1 344 ? -18.349 6.435 0.740 1.00 59.59 344 ALA A C 1
ATOM 2560 O O . ALA A 1 344 ? -18.414 6.169 1.941 1.00 59.59 344 ALA A O 1
ATOM 2561 N N . LEU A 1 345 ? -18.229 5.486 -0.199 1.00 53.56 345 LEU A N 1
ATOM 2562 C CA . LEU A 1 345 ? -18.129 4.048 0.100 1.00 53.56 345 LEU A CA 1
ATOM 2563 C C . LEU A 1 345 ? -16.930 3.717 0.998 1.00 53.56 345 LEU A C 1
ATOM 2565 O O . LEU A 1 345 ? -16.982 2.791 1.801 1.00 53.56 345 LEU A O 1
ATOM 2569 N N . LEU A 1 346 ? -15.866 4.510 0.895 1.00 51.03 346 LEU A N 1
ATOM 2570 C CA . LEU A 1 346 ? -14.647 4.384 1.692 1.00 51.03 346 LEU A CA 1
ATOM 2571 C C . LEU A 1 346 ? -14.716 5.140 3.033 1.00 51.03 346 LEU A C 1
ATOM 2573 O O . LEU A 1 346 ? -13.695 5.293 3.700 1.00 51.03 346 LEU A O 1
ATOM 2577 N N . GLY A 1 347 ? -15.894 5.632 3.431 1.00 58.78 347 GLY A N 1
ATOM 2578 C CA . GLY A 1 347 ? -16.122 6.267 4.731 1.00 58.78 347 GLY A CA 1
ATOM 2579 C C . GLY A 1 347 ? -15.782 7.761 4.804 1.00 58.78 347 GLY A C 1
ATOM 2580 O O . GLY A 1 347 ? -15.699 8.308 5.903 1.00 58.78 347 GLY A O 1
ATOM 2581 N N . HIS A 1 348 ? -15.598 8.456 3.675 1.00 71.31 348 HIS A N 1
ATOM 2582 C CA . HIS A 1 348 ? -15.232 9.876 3.682 1.00 71.31 348 HIS A CA 1
ATOM 2583 C C . HIS A 1 348 ? -16.439 10.805 3.814 1.00 71.31 348 HIS A C 1
ATOM 2585 O O . HIS A 1 348 ? -17.170 11.057 2.855 1.00 71.31 348 HIS A O 1
ATOM 2591 N N . ALA A 1 349 ? -16.610 11.385 5.002 1.00 83.62 349 ALA A N 1
ATOM 2592 C CA . ALA A 1 349 ? -17.755 12.238 5.313 1.00 83.62 349 ALA A CA 1
ATOM 2593 C C . ALA A 1 349 ? -17.878 13.475 4.394 1.00 83.62 349 ALA A C 1
ATOM 2595 O O . ALA A 1 349 ? -18.993 13.882 4.069 1.00 83.62 349 ALA A O 1
ATOM 2596 N N . ALA A 1 350 ? -16.761 14.051 3.924 1.00 86.44 350 ALA A N 1
ATOM 2597 C CA . ALA A 1 350 ? -16.798 15.200 3.013 1.00 86.44 350 ALA A CA 1
ATOM 2598 C C . ALA A 1 350 ? -17.264 14.829 1.593 1.00 86.44 350 ALA A C 1
ATOM 2600 O O . ALA A 1 350 ? -17.930 15.635 0.948 1.00 86.44 350 ALA A O 1
ATOM 2601 N N . ALA A 1 351 ? -17.012 13.600 1.130 1.00 78.56 351 ALA A N 1
ATOM 2602 C CA . ALA A 1 351 ? -17.531 13.126 -0.153 1.00 78.56 351 ALA A CA 1
ATOM 2603 C C . ALA A 1 351 ? -19.049 12.927 -0.106 1.00 78.56 351 ALA A C 1
ATOM 2605 O O . ALA A 1 351 ? -19.756 13.322 -1.029 1.00 78.56 351 ALA A O 1
ATOM 2606 N N . VAL A 1 352 ? -19.567 12.413 1.016 1.00 85.88 352 VAL A N 1
ATOM 2607 C CA . VAL A 1 352 ? -21.016 12.335 1.268 1.00 85.88 352 VAL A CA 1
ATOM 2608 C C . VAL A 1 352 ? -21.637 13.739 1.290 1.00 85.88 352 VAL A C 1
ATOM 2610 O O . VAL A 1 352 ? -22.708 13.948 0.725 1.00 85.88 352 VAL A O 1
ATOM 2613 N N . THR A 1 353 ? -20.945 14.734 1.865 1.00 94.69 353 THR A N 1
ATOM 2614 C CA . THR A 1 353 ? -21.343 16.150 1.757 1.00 94.69 353 THR A CA 1
ATOM 2615 C C . THR A 1 353 ? -21.358 16.631 0.300 1.00 94.69 353 THR A C 1
ATOM 2617 O O . THR A 1 353 ? -22.309 17.291 -0.109 1.00 94.69 353 THR A O 1
ATOM 2620 N N . ASN A 1 354 ? -20.354 16.289 -0.509 1.00 93.06 354 ASN A N 1
ATOM 2621 C CA . ASN A 1 354 ? -20.293 16.706 -1.913 1.00 93.06 354 ASN A CA 1
ATOM 2622 C C . ASN A 1 354 ? -21.392 16.060 -2.775 1.00 93.06 354 ASN A C 1
ATOM 2624 O O . ASN A 1 354 ? -21.943 16.747 -3.631 1.00 93.06 354 ASN A O 1
ATOM 2628 N N . LEU A 1 355 ? -21.793 14.811 -2.502 1.00 86.12 355 LEU A N 1
ATOM 2629 C CA . LEU A 1 355 ? -22.977 14.194 -3.123 1.00 86.12 355 LEU A CA 1
ATOM 2630 C C . LEU A 1 355 ? -24.262 14.953 -2.783 1.00 86.12 355 LEU A C 1
ATOM 2632 O O . LEU A 1 355 ? -25.064 15.221 -3.675 1.00 86.12 355 LEU A O 1
ATOM 2636 N N . GLY A 1 356 ? -24.425 15.366 -1.521 1.00 94.38 356 GLY A N 1
ATOM 2637 C CA . GLY A 1 356 ? -25.534 16.233 -1.111 1.00 94.38 356 GLY A CA 1
ATOM 2638 C C . GLY A 1 356 ? -25.569 17.539 -1.907 1.00 94.38 356 GLY A C 1
ATOM 2639 O O . GLY A 1 356 ? -26.623 17.922 -2.405 1.00 94.38 356 GLY A O 1
ATOM 2640 N N . ARG A 1 357 ? -24.402 18.154 -2.135 1.00 94.94 357 ARG A N 1
ATOM 2641 C CA . ARG A 1 357 ? -24.280 19.376 -2.947 1.00 94.94 357 ARG A CA 1
ATOM 2642 C C . ARG A 1 357 ? -24.623 19.169 -4.418 1.00 94.94 357 ARG A C 1
ATOM 2644 O O . ARG A 1 357 ? -25.155 20.094 -5.025 1.00 94.94 357 ARG A O 1
ATOM 2651 N N . LEU A 1 358 ? -24.311 18.008 -5.003 1.00 89.38 358 LEU A N 1
ATOM 2652 C CA . LEU A 1 358 ? -24.705 17.709 -6.386 1.00 89.38 358 LEU A CA 1
ATOM 2653 C C . LEU A 1 358 ? -26.232 17.727 -6.530 1.00 89.38 358 LEU A C 1
ATOM 2655 O O . LEU A 1 358 ? -26.743 18.352 -7.457 1.00 89.38 358 LEU A O 1
ATOM 2659 N N . HIS A 1 359 ? -26.942 17.118 -5.573 1.00 89.81 359 HIS A N 1
ATOM 2660 C CA . HIS A 1 359 ? -28.406 17.093 -5.539 1.00 89.81 359 HIS A CA 1
ATOM 2661 C C . HIS A 1 359 ? -29.029 18.442 -5.162 1.00 89.81 359 HIS A C 1
ATOM 2663 O O . HIS A 1 359 ? -30.041 18.812 -5.742 1.00 89.81 359 HIS A O 1
ATOM 2669 N N . GLU A 1 360 ? -28.433 19.199 -4.238 1.00 94.38 360 GLU A N 1
ATOM 2670 C CA . GLU A 1 360 ? -28.916 20.535 -3.856 1.00 94.38 360 GLU A CA 1
ATOM 2671 C C . GLU A 1 360 ? -28.856 21.516 -5.034 1.00 94.38 360 GLU A C 1
ATOM 2673 O O . GLU A 1 360 ? -29.810 22.240 -5.300 1.00 94.38 360 GLU A O 1
ATOM 2678 N N . LEU A 1 361 ? -27.725 21.534 -5.743 1.00 91.50 361 LEU A N 1
ATOM 2679 C CA . LEU A 1 361 ? -27.456 22.492 -6.816 1.00 91.50 361 LEU A CA 1
ATOM 2680 C C . LEU A 1 361 ? -27.925 22.004 -8.193 1.00 91.50 361 LEU A C 1
ATOM 2682 O O . LEU A 1 361 ? -27.868 22.764 -9.156 1.00 91.50 361 LEU A O 1
ATOM 2686 N N . GLY A 1 362 ? -28.345 20.743 -8.297 1.00 90.19 362 GLY A N 1
ATOM 2687 C CA . GLY A 1 362 ? -28.769 20.117 -9.545 1.00 90.19 362 GLY A CA 1
ATOM 2688 C C . GLY A 1 362 ? -27.681 20.084 -10.623 1.00 90.19 362 GLY A C 1
ATOM 2689 O O . GLY A 1 362 ? -27.930 20.440 -11.773 1.00 90.19 362 GLY A O 1
ATOM 2690 N N . LEU A 1 363 ? -26.449 19.721 -10.249 1.00 83.50 363 LEU A N 1
ATOM 2691 C CA . LEU A 1 363 ? -25.290 19.819 -11.152 1.00 83.50 363 LEU A CA 1
ATOM 2692 C C . LEU A 1 363 ? -25.228 18.704 -12.208 1.00 83.50 363 LEU A C 1
ATOM 2694 O O . LEU A 1 363 ? -24.557 18.868 -13.222 1.00 83.50 363 LEU A O 1
ATOM 2698 N N . ASP A 1 364 ? -25.897 17.579 -11.978 1.00 76.31 364 ASP A N 1
ATOM 2699 C CA . ASP A 1 364 ? -25.924 16.420 -12.883 1.00 76.31 364 ASP A CA 1
ATOM 2700 C C . ASP A 1 364 ? -27.334 15.861 -13.140 1.00 76.31 364 ASP A C 1
ATOM 2702 O O . ASP A 1 364 ? -27.527 15.013 -14.007 1.00 76.31 364 ASP A O 1
ATOM 2706 N N . ALA A 1 365 ? -28.316 16.352 -12.390 1.00 83.38 365 ALA A N 1
ATOM 2707 C CA . ALA A 1 365 ? -29.739 16.064 -12.503 1.00 83.38 365 ALA A CA 1
ATOM 2708 C C . ALA A 1 365 ? -30.517 17.280 -11.963 1.00 83.38 365 ALA A C 1
ATOM 2710 O O . ALA A 1 365 ? -29.910 18.126 -11.309 1.00 83.38 365 ALA A O 1
ATOM 2711 N N . PRO A 1 366 ? -31.838 17.404 -12.190 1.00 93.88 366 PRO A N 1
ATOM 2712 C CA . PRO A 1 366 ? -32.627 18.462 -11.560 1.00 93.88 366 PRO A CA 1
ATOM 2713 C C . PRO A 1 366 ? -32.446 18.482 -10.029 1.00 93.88 366 PRO A C 1
ATOM 2715 O O . PRO A 1 366 ? -32.309 17.407 -9.437 1.00 93.88 366 PRO A O 1
ATOM 2718 N N . PRO A 1 367 ? -32.456 19.664 -9.381 1.00 93.81 367 PRO A N 1
ATOM 2719 C CA . PRO A 1 367 ? -32.307 19.763 -7.933 1.00 93.81 367 PRO A CA 1
ATOM 2720 C C . PRO A 1 367 ? -33.293 18.868 -7.168 1.00 93.81 367 PRO A C 1
ATOM 2722 O O . PRO A 1 367 ? -34.496 18.894 -7.428 1.00 93.81 367 PRO A O 1
ATOM 2725 N N . ASP A 1 368 ? -32.781 18.116 -6.195 1.00 94.94 368 ASP A N 1
ATOM 2726 C CA . ASP A 1 368 ? -33.553 17.249 -5.298 1.00 94.94 368 ASP A CA 1
ATOM 2727 C C . ASP A 1 368 ? -33.168 17.549 -3.837 1.00 94.94 368 ASP A C 1
ATOM 2729 O O . ASP A 1 368 ? -32.240 16.943 -3.281 1.00 94.94 368 ASP A O 1
ATOM 2733 N N . PRO A 1 369 ? -33.874 18.492 -3.186 1.00 92.19 369 PRO A N 1
ATOM 2734 C CA . PRO A 1 369 ? -33.580 18.879 -1.811 1.00 92.19 369 PRO A CA 1
ATOM 2735 C C . PRO A 1 369 ? -33.804 17.754 -0.792 1.00 92.19 369 PRO A C 1
ATOM 2737 O O . PRO A 1 369 ? -33.144 17.722 0.248 1.00 92.19 369 PRO A O 1
ATOM 2740 N N . ALA A 1 370 ? -34.698 16.801 -1.079 1.00 91.50 370 ALA A N 1
ATOM 2741 C CA . ALA A 1 370 ? -34.957 15.670 -0.191 1.00 91.50 370 ALA A CA 1
ATOM 2742 C C . ALA A 1 370 ? -33.795 14.662 -0.223 1.00 91.50 370 ALA A C 1
ATOM 2744 O O . ALA A 1 370 ? -33.379 14.146 0.822 1.00 91.50 370 ALA A O 1
ATOM 2745 N N . ALA A 1 371 ? -33.225 14.404 -1.405 1.00 83.44 371 ALA A N 1
ATOM 2746 C CA . ALA A 1 371 ? -31.991 13.632 -1.529 1.00 83.44 371 ALA A CA 1
ATOM 2747 C C . ALA A 1 371 ? -30.808 14.354 -0.869 1.00 83.44 371 ALA A C 1
ATOM 2749 O O . ALA A 1 371 ? -30.071 13.728 -0.101 1.00 83.44 371 ALA A O 1
ATOM 2750 N N . ALA A 1 372 ? -30.656 15.662 -1.095 1.00 91.88 372 ALA A N 1
ATOM 2751 C CA . ALA A 1 372 ? -29.610 16.465 -0.464 1.00 91.88 372 ALA A CA 1
ATOM 2752 C C . ALA A 1 372 ? -29.695 16.425 1.074 1.00 91.88 372 ALA A C 1
ATOM 2754 O O . ALA A 1 372 ? -28.686 16.170 1.737 1.00 91.88 372 ALA A O 1
ATOM 2755 N N . GLU A 1 373 ? -30.898 16.555 1.654 1.00 93.31 373 GLU A N 1
ATOM 2756 C CA . GLU A 1 373 ? -31.111 16.432 3.104 1.00 93.31 373 GLU A CA 1
ATOM 2757 C C . GLU A 1 373 ? -30.640 15.072 3.639 1.00 93.31 373 GLU A C 1
ATOM 2759 O O . GLU A 1 373 ? -29.945 15.014 4.660 1.00 93.31 373 GLU A O 1
ATOM 2764 N N . ARG A 1 374 ? -30.981 13.972 2.954 1.00 89.12 374 ARG A N 1
ATOM 2765 C CA . ARG A 1 374 ? -30.543 12.621 3.344 1.00 89.12 374 ARG A CA 1
ATOM 2766 C C . ARG A 1 374 ? -29.020 12.505 3.367 1.00 89.12 374 ARG A C 1
ATOM 2768 O O . ARG A 1 374 ? -28.471 11.995 4.346 1.00 89.12 374 ARG A O 1
ATOM 2775 N N . TYR A 1 375 ? -28.341 12.998 2.332 1.00 87.19 375 TYR A N 1
ATOM 2776 C CA . TYR A 1 375 ? -26.879 12.978 2.267 1.00 87.19 375 TYR A CA 1
ATOM 2777 C C . TYR A 1 375 ? -26.241 13.846 3.357 1.00 87.19 375 TYR A C 1
ATOM 2779 O O . TYR A 1 375 ? -25.318 13.391 4.035 1.00 87.19 375 TYR A O 1
ATOM 2787 N N . TYR A 1 376 ? -26.747 15.056 3.607 1.00 94.19 376 TYR A N 1
ATOM 2788 C CA . TYR A 1 376 ? -26.200 15.919 4.657 1.00 94.19 376 TYR A CA 1
ATOM 2789 C C . TYR A 1 376 ? -26.424 15.374 6.065 1.00 94.19 376 TYR A C 1
ATOM 2791 O O . TYR A 1 376 ? -25.523 15.464 6.904 1.00 94.19 376 TYR A O 1
ATOM 2799 N N . ARG A 1 377 ? -27.573 14.746 6.336 1.00 90.62 377 ARG A N 1
ATOM 2800 C CA . ARG A 1 377 ? -27.799 14.042 7.606 1.00 90.62 377 ARG A CA 1
ATOM 2801 C C . ARG A 1 377 ? -26.824 12.880 7.779 1.00 90.62 377 ARG A C 1
ATOM 2803 O O . ARG A 1 377 ? -26.207 12.770 8.837 1.00 90.62 377 ARG A O 1
ATOM 2810 N N . ALA A 1 378 ? -26.629 12.066 6.740 1.00 80.44 378 ALA A N 1
ATOM 2811 C CA . ALA A 1 378 ? -25.673 10.960 6.772 1.00 80.44 378 ALA A CA 1
ATOM 2812 C C . ALA A 1 378 ? -24.237 11.458 7.018 1.00 80.44 378 ALA A C 1
ATOM 2814 O O . ALA A 1 378 ? -23.564 10.990 7.933 1.00 80.44 378 ALA A O 1
ATOM 2815 N N . ALA A 1 379 ? -23.795 12.483 6.286 1.00 85.44 379 ALA A N 1
ATOM 2816 C CA . ALA A 1 379 ? -22.480 13.091 6.475 1.00 85.44 379 ALA A CA 1
ATOM 2817 C C . ALA A 1 379 ? -22.305 13.715 7.873 1.00 85.44 379 ALA A C 1
ATOM 2819 O O . ALA A 1 379 ? -21.222 13.641 8.454 1.00 85.44 379 ALA A O 1
ATOM 2820 N N . THR A 1 380 ? -23.363 14.304 8.440 1.00 88.50 380 THR A N 1
ATOM 2821 C CA . THR A 1 380 ? -23.357 14.855 9.806 1.00 88.50 380 THR A CA 1
ATOM 2822 C C . THR A 1 380 ? -23.165 13.760 10.855 1.00 88.50 380 THR A C 1
ATOM 2824 O O . THR A 1 380 ? -22.362 13.944 11.775 1.00 88.50 380 THR A O 1
ATOM 2827 N N . ALA A 1 381 ? -23.843 12.617 10.696 1.00 84.50 381 ALA A N 1
ATOM 2828 C CA . ALA A 1 381 ? -23.684 11.442 11.556 1.00 84.50 381 ALA A CA 1
ATOM 2829 C C . ALA A 1 381 ? -22.279 10.823 11.450 1.00 84.50 381 ALA A C 1
ATOM 2831 O O . ALA A 1 381 ? -21.738 10.344 12.440 1.00 84.50 381 ALA A O 1
ATOM 2832 N N . MET A 1 382 ? -21.653 10.912 10.274 1.00 77.88 382 MET A N 1
ATOM 2833 C CA . MET A 1 382 ? -20.261 10.508 10.040 1.00 77.88 382 MET A CA 1
ATOM 2834 C C . MET A 1 382 ? -19.219 11.528 10.538 1.00 77.88 382 MET A C 1
ATOM 2836 O O . MET A 1 382 ? -18.024 11.322 10.341 1.00 77.88 382 MET A O 1
ATOM 2840 N N . GLY A 1 383 ? -19.639 12.637 11.158 1.00 82.69 383 GLY A N 1
ATOM 2841 C CA . GLY A 1 383 ? -18.726 13.631 11.732 1.00 82.69 383 GLY A CA 1
ATOM 2842 C C . GLY A 1 383 ? -18.229 14.714 10.767 1.00 82.69 383 GLY A C 1
ATOM 2843 O O . GLY A 1 383 ? -17.253 15.388 11.079 1.00 82.69 383 GLY A O 1
ATOM 2844 N N . SER A 1 384 ? -18.874 14.928 9.611 1.00 87.69 384 SER A N 1
ATOM 2845 C CA . SER A 1 384 ? -18.522 16.041 8.710 1.00 87.69 384 SER A CA 1
ATOM 2846 C C . SER A 1 384 ? -18.634 17.394 9.425 1.00 87.69 384 SER A C 1
ATOM 2848 O O . SER A 1 384 ? -19.637 17.669 10.091 1.00 87.69 384 SER A O 1
ATOM 2850 N N . ALA A 1 385 ? -17.623 18.249 9.238 1.00 86.44 385 ALA A N 1
ATOM 2851 C CA . ALA A 1 385 ? -17.624 19.635 9.714 1.00 86.44 385 ALA A CA 1
ATOM 2852 C C . ALA A 1 385 ? -18.473 20.574 8.833 1.00 86.44 385 ALA A C 1
ATOM 2854 O O . ALA A 1 385 ? -18.900 21.623 9.294 1.00 86.44 385 ALA A O 1
ATOM 2855 N N . HIS A 1 386 ? -18.740 20.204 7.571 1.00 87.56 386 HIS A N 1
ATOM 2856 C CA . HIS A 1 386 ? -19.407 21.076 6.586 1.00 87.56 386 HIS A CA 1
ATOM 2857 C C . HIS A 1 386 ? -20.880 20.719 6.359 1.00 87.56 386 HIS A C 1
ATOM 2859 O O . HIS A 1 386 ? -21.686 21.582 6.012 1.00 87.56 386 HIS A O 1
ATOM 2865 N N . ALA A 1 387 ? -21.252 19.450 6.554 1.00 91.19 387 ALA A N 1
ATOM 2866 C CA . ALA A 1 387 ? -22.616 18.983 6.315 1.00 91.19 387 ALA A CA 1
ATOM 2867 C C . ALA A 1 387 ? -23.695 19.709 7.144 1.00 91.19 387 ALA A C 1
ATOM 2869 O O . ALA A 1 387 ? -24.738 20.014 6.564 1.00 91.19 387 ALA A O 1
ATOM 2870 N N . PRO A 1 388 ? -23.480 20.028 8.441 1.00 96.44 388 PRO A N 1
ATOM 2871 C CA . PRO A 1 388 ? -24.504 20.711 9.229 1.00 96.44 388 PRO A CA 1
ATOM 2872 C C . PRO A 1 388 ? -24.808 22.119 8.697 1.00 96.44 388 PRO A C 1
ATOM 2874 O O . PRO A 1 388 ? -25.977 22.464 8.539 1.00 96.44 388 PRO A O 1
ATOM 2877 N N . SER A 1 389 ? -23.784 22.894 8.315 1.00 94.62 389 SER A N 1
ATOM 2878 C CA . SER A 1 389 ? -23.973 24.226 7.721 1.00 94.62 389 SER A CA 1
ATOM 2879 C C . SER A 1 389 ? -24.702 24.173 6.383 1.00 94.62 389 SER A C 1
ATOM 2881 O O . SER A 1 389 ? -25.599 24.979 6.152 1.00 94.62 389 SER A O 1
ATOM 2883 N N . HIS A 1 390 ? -24.349 23.224 5.510 1.00 95.31 390 HIS A N 1
ATOM 2884 C CA . HIS A 1 390 ? -25.037 23.055 4.228 1.00 95.31 390 HIS A CA 1
ATOM 2885 C C . HIS A 1 390 ? -26.509 22.670 4.419 1.00 95.31 390 HIS A C 1
ATOM 2887 O O . HIS A 1 390 ? -27.381 23.239 3.768 1.00 95.31 390 HIS A O 1
ATOM 2893 N N . LEU A 1 391 ? -26.806 21.782 5.373 1.00 96.69 391 LEU A N 1
ATOM 2894 C CA . LEU A 1 391 ? -28.184 21.431 5.704 1.00 96.69 391 LEU A CA 1
ATOM 2895 C C . LEU A 1 391 ? -28.967 22.628 6.256 1.00 96.69 391 LEU A C 1
ATOM 2897 O O . LEU A 1 391 ? -30.095 22.858 5.832 1.00 96.69 391 LEU A O 1
ATOM 2901 N N . ALA A 1 392 ? -28.379 23.398 7.174 1.00 95.25 392 ALA A N 1
ATOM 2902 C CA . ALA A 1 392 ? -29.009 24.589 7.740 1.00 95.25 392 ALA A CA 1
ATOM 2903 C C . ALA A 1 392 ? -29.346 25.625 6.657 1.00 95.25 392 ALA A C 1
ATOM 2905 O O . ALA A 1 392 ? -30.474 26.109 6.592 1.00 95.25 392 ALA A O 1
ATOM 2906 N N . GLN A 1 393 ? -28.387 25.919 5.774 1.00 94.50 393 GLN A N 1
ATOM 2907 C CA . GLN A 1 393 ? -28.558 26.879 4.681 1.00 94.50 393 GLN A CA 1
ATOM 2908 C C . GLN A 1 393 ? -29.635 26.433 3.693 1.00 94.50 393 GLN A C 1
ATOM 2910 O O . GLN A 1 393 ? -30.494 27.235 3.335 1.00 94.50 393 GLN A O 1
ATOM 2915 N N . MET A 1 394 ? -29.637 25.157 3.303 1.00 95.94 394 MET A N 1
ATOM 2916 C CA . MET A 1 394 ? -30.651 24.618 2.401 1.00 95.94 394 MET A CA 1
ATOM 2917 C C . MET A 1 394 ? -32.054 24.693 3.021 1.00 95.94 394 MET A C 1
ATOM 2919 O O . MET A 1 394 ? -32.994 25.122 2.360 1.00 95.94 394 MET A O 1
ATOM 2923 N N . LEU A 1 395 ? -32.209 24.329 4.300 1.00 94.81 395 LEU A N 1
ATOM 2924 C CA . LEU A 1 395 ? -33.503 24.403 4.987 1.00 94.81 395 LEU A CA 1
ATOM 2925 C C . LEU A 1 395 ? -34.022 25.846 5.078 1.00 94.81 395 LEU A C 1
ATOM 2927 O O . LEU A 1 395 ? -35.190 26.095 4.781 1.00 94.81 395 LEU A O 1
ATOM 2931 N N . LEU A 1 396 ? -33.151 26.797 5.429 1.00 93.88 396 LEU A N 1
ATOM 2932 C CA . LEU A 1 396 ? -33.493 28.222 5.466 1.00 93.88 396 LEU A CA 1
ATOM 2933 C C . LEU A 1 396 ? -33.835 28.772 4.079 1.00 93.88 396 LEU A C 1
ATOM 2935 O O . LEU A 1 396 ? -34.730 29.599 3.969 1.00 93.88 396 LEU A O 1
ATOM 2939 N N . ALA A 1 397 ? -33.165 28.314 3.020 1.00 93.06 397 ALA A N 1
ATOM 2940 C CA . ALA A 1 397 ? -33.481 28.730 1.656 1.00 93.06 397 ALA A CA 1
ATOM 2941 C C . ALA A 1 397 ? -34.864 28.232 1.199 1.00 93.06 397 ALA A C 1
ATOM 2943 O O . ALA A 1 397 ? -35.559 28.941 0.475 1.00 93.06 397 ALA A O 1
ATOM 2944 N N . LEU A 1 398 ? -35.275 27.036 1.634 1.00 92.06 398 LEU A N 1
ATOM 2945 C CA . LEU A 1 398 ? -36.580 26.460 1.297 1.00 92.06 398 LEU A CA 1
ATOM 2946 C C . LEU A 1 398 ? -37.731 27.092 2.094 1.00 92.06 398 LEU A C 1
ATOM 2948 O O . LEU A 1 398 ? -38.805 27.304 1.536 1.00 92.06 398 LEU A O 1
ATOM 2952 N N . SER A 1 399 ? -37.505 27.405 3.375 1.00 93.31 399 SER A N 1
ATOM 2953 C CA . SER A 1 399 ? -38.543 27.896 4.295 1.00 93.31 399 SER A CA 1
ATOM 2954 C C . SER A 1 399 ? -38.001 28.936 5.294 1.00 93.31 399 SER A C 1
ATOM 2956 O O . SER A 1 399 ? -37.956 28.675 6.498 1.00 93.31 399 SER A O 1
ATOM 2958 N N . PRO A 1 400 ? -37.613 30.143 4.841 1.00 88.81 400 PRO A N 1
ATOM 2959 C CA . PRO A 1 400 ? -36.897 31.119 5.674 1.00 88.81 400 PRO A CA 1
ATOM 2960 C C . PRO A 1 400 ? -37.728 31.712 6.820 1.00 88.81 400 PRO A C 1
ATOM 2962 O O . PRO A 1 400 ? -37.161 32.206 7.793 1.00 88.81 400 PRO A O 1
ATOM 2965 N N . ALA A 1 401 ? -39.060 31.691 6.710 1.00 90.62 401 ALA A N 1
ATOM 2966 C CA . ALA A 1 401 ? -39.981 32.299 7.673 1.00 90.62 401 ALA A CA 1
ATOM 2967 C C . ALA A 1 401 ? -40.575 31.305 8.691 1.00 90.62 401 ALA A C 1
ATOM 2969 O O . ALA A 1 401 ? -41.360 31.722 9.539 1.00 90.62 401 ALA A O 1
ATOM 2970 N N . ASP A 1 402 ? -40.246 30.011 8.603 1.00 94.50 402 ASP A N 1
ATOM 2971 C CA . ASP A 1 402 ? -40.762 28.989 9.520 1.00 94.50 402 ASP A CA 1
ATOM 2972 C C . ASP A 1 402 ? -39.915 28.952 10.814 1.00 94.50 402 ASP A C 1
ATOM 2974 O O . ASP A 1 402 ? -38.734 28.592 10.756 1.00 94.50 402 ASP A O 1
ATOM 2978 N N . PRO A 1 403 ? -40.488 29.276 11.992 1.00 92.25 403 PRO A N 1
ATOM 2979 C CA . PRO A 1 403 ? -39.750 29.289 13.257 1.00 92.25 403 PRO A CA 1
ATOM 2980 C C . PRO A 1 403 ? -39.142 27.932 13.638 1.00 92.25 403 PRO A C 1
ATOM 2982 O O . PRO A 1 403 ? -38.086 27.881 14.266 1.00 92.25 403 PRO A O 1
ATOM 2985 N N . ALA A 1 404 ? -39.774 26.818 13.254 1.00 92.44 404 ALA A N 1
ATOM 2986 C CA . ALA A 1 404 ? -39.245 25.483 13.526 1.00 92.44 404 ALA A CA 1
ATOM 2987 C C . ALA A 1 404 ? -38.024 25.175 12.646 1.00 92.44 404 ALA A C 1
ATOM 2989 O O . ALA A 1 404 ? -37.072 24.532 13.096 1.00 92.44 404 ALA A O 1
ATOM 2990 N N . VAL A 1 405 ? -38.029 25.663 11.401 1.00 92.56 405 VAL A N 1
ATOM 2991 C CA . VAL A 1 405 ? -36.878 25.576 10.494 1.00 92.56 405 VAL A CA 1
ATOM 2992 C C . VAL A 1 405 ? -35.732 26.453 10.989 1.00 92.56 405 VAL A C 1
ATOM 2994 O O . VAL A 1 405 ? -34.593 25.989 10.991 1.00 92.56 405 VAL A O 1
ATOM 2997 N N . GLN A 1 406 ? -36.024 27.664 11.468 1.00 91.44 406 GLN A N 1
ATOM 2998 C CA . GLN A 1 406 ? -35.029 28.569 12.047 1.00 91.44 406 GLN A CA 1
ATOM 2999 C C . GLN A 1 406 ? -34.334 27.943 13.263 1.00 91.44 406 GLN A C 1
ATOM 3001 O O . GLN A 1 406 ? -33.114 27.798 13.248 1.00 91.44 406 GLN A O 1
ATOM 3006 N N . ALA A 1 407 ? -35.095 27.446 14.244 1.00 93.31 407 ALA A N 1
ATOM 3007 C CA . ALA A 1 407 ? -34.532 26.793 15.430 1.00 93.31 407 ALA A CA 1
ATOM 3008 C C . ALA A 1 407 ? -33.691 25.549 15.081 1.00 93.31 407 ALA A C 1
ATOM 3010 O O . ALA A 1 407 ? -32.637 25.289 15.665 1.00 93.31 407 ALA A O 1
ATOM 3011 N N . ARG A 1 408 ? -34.133 24.764 14.089 1.00 93.81 408 ARG A N 1
ATOM 3012 C CA . ARG A 1 408 ? -33.377 23.602 13.607 1.00 93.81 408 ARG A CA 1
ATOM 3013 C C . ARG A 1 408 ? -32.089 24.010 12.887 1.00 93.81 408 ARG A C 1
ATOM 3015 O O . ARG A 1 408 ? -31.080 23.319 13.022 1.00 93.81 408 ARG A O 1
ATOM 3022 N N . ALA A 1 409 ? -32.126 25.080 12.099 1.00 93.06 409 ALA A N 1
ATOM 3023 C CA . ALA A 1 409 ? -30.961 25.605 11.401 1.00 93.06 409 ALA A CA 1
ATOM 3024 C C . ALA A 1 409 ? -29.928 26.170 12.384 1.00 93.06 409 ALA A C 1
ATOM 3026 O O . ALA A 1 409 ? -28.746 25.891 12.216 1.00 93.06 409 ALA A O 1
ATOM 3027 N N . GLU A 1 410 ? -30.362 26.868 13.435 1.00 93.75 410 GLU A N 1
ATOM 3028 C CA . GLU A 1 410 ? -29.496 27.349 14.520 1.00 93.75 410 GLU A CA 1
ATOM 3029 C C . GLU A 1 410 ? -28.731 26.196 15.178 1.00 93.75 410 GLU A C 1
ATOM 3031 O O . GLU A 1 410 ? -27.504 26.189 15.147 1.00 93.75 410 GLU A O 1
ATOM 3036 N N . GLY A 1 411 ? -29.424 25.141 15.625 1.00 93.88 411 GLY A N 1
ATOM 3037 C CA . GLY A 1 411 ? -28.752 23.984 16.231 1.00 93.88 411 GLY A CA 1
ATOM 3038 C C . GLY A 1 411 ? -27.775 23.261 15.288 1.00 93.88 411 GLY A C 1
ATOM 3039 O O . GLY A 1 411 ? -26.772 22.699 15.727 1.00 93.88 411 GLY A O 1
ATOM 3040 N N . LEU A 1 412 ? -28.027 23.278 13.974 1.00 93.31 412 LEU A N 1
ATOM 3041 C CA . LEU A 1 412 ? -27.096 22.742 12.974 1.00 93.31 412 LEU A CA 1
ATOM 3042 C C . LEU A 1 412 ? -25.881 23.655 12.750 1.00 93.31 412 LEU A C 1
ATOM 3044 O O . LEU A 1 412 ? -24.787 23.152 12.493 1.00 93.31 412 LEU A O 1
ATOM 3048 N N . LEU A 1 413 ? -26.056 24.974 12.827 1.00 91.88 413 LEU A N 1
ATOM 3049 C CA . LEU A 1 413 ? -24.966 25.945 12.726 1.00 91.88 413 LEU A CA 1
ATOM 3050 C C . LEU A 1 413 ? -24.082 25.920 13.976 1.00 91.88 413 LEU A C 1
ATOM 3052 O O . LEU A 1 413 ? -22.861 25.934 13.829 1.00 91.88 413 LEU A O 1
ATOM 3056 N N . ASP A 1 414 ? -24.672 25.773 15.162 1.00 91.81 414 ASP A N 1
ATOM 3057 C CA . ASP A 1 414 ? -23.942 25.565 16.415 1.00 91.81 414 ASP A CA 1
ATOM 3058 C C . ASP A 1 414 ? -23.089 24.293 16.331 1.00 91.81 414 ASP A C 1
ATOM 3060 O O . ASP A 1 414 ? -21.879 24.331 16.558 1.00 91.81 414 ASP A O 1
ATOM 3064 N N . LEU A 1 415 ? -23.675 23.185 15.860 1.00 87.12 415 LEU A N 1
ATOM 3065 C CA . LEU A 1 415 ? -22.946 21.935 15.634 1.00 87.12 415 LEU A CA 1
ATOM 3066 C C . LEU A 1 415 ? -21.802 22.087 14.614 1.00 87.12 415 LEU A C 1
ATOM 3068 O O . LEU A 1 415 ? -20.767 21.427 14.732 1.00 87.12 415 LEU A O 1
ATOM 3072 N N . ALA A 1 416 ? -21.966 22.925 13.588 1.00 87.69 416 ALA A N 1
ATOM 3073 C CA . ALA A 1 416 ? -20.891 23.213 12.639 1.00 87.69 416 ALA A CA 1
ATOM 3074 C C . ALA A 1 416 ? -19.762 24.039 13.274 1.00 87.69 416 ALA A C 1
ATOM 3076 O O . ALA A 1 416 ? -18.585 23.759 13.029 1.00 87.69 416 ALA A O 1
ATOM 3077 N N . ALA A 1 417 ? -20.117 25.024 14.102 1.00 83.75 417 ALA A N 1
ATOM 3078 C CA . ALA A 1 417 ? -19.173 25.873 14.818 1.00 83.75 417 ALA A CA 1
ATOM 3079 C C . ALA A 1 417 ? -18.348 25.061 15.829 1.00 83.75 417 ALA A C 1
ATOM 3081 O O . ALA A 1 417 ? -17.122 25.171 15.844 1.00 83.75 417 ALA A O 1
ATOM 3082 N N . GLU A 1 418 ? -18.990 24.165 16.587 1.00 83.88 418 GLU A N 1
ATOM 3083 C CA . GLU A 1 418 ? -18.324 23.208 17.486 1.00 83.88 418 GLU A CA 1
ATOM 3084 C C . GLU A 1 418 ? -17.321 22.310 16.745 1.00 83.88 418 GLU A C 1
ATOM 3086 O O . GLU A 1 418 ? -16.269 21.957 17.278 1.00 83.88 418 GLU A O 1
ATOM 3091 N N . ARG A 1 419 ? -17.618 21.963 15.487 1.00 81.56 419 ARG A N 1
ATOM 3092 C CA . ARG A 1 419 ? -16.759 21.139 14.620 1.00 81.56 419 ARG A CA 1
ATOM 3093 C C . ARG A 1 419 ? -15.720 21.943 13.829 1.00 81.56 419 ARG A C 1
ATOM 3095 O O . ARG A 1 419 ? -15.039 21.373 12.976 1.00 81.56 419 ARG A O 1
ATOM 3102 N N . GLY A 1 420 ? -15.572 23.240 14.110 1.00 70.50 420 GLY A N 1
ATOM 3103 C CA . GLY A 1 420 ? -14.515 24.085 13.552 1.00 70.50 420 GLY A CA 1
ATOM 3104 C C . GLY A 1 420 ? -14.794 24.664 12.161 1.00 70.50 420 GLY A C 1
ATOM 3105 O O . GLY A 1 420 ? -13.845 25.018 11.461 1.00 70.50 420 GLY A O 1
ATOM 3106 N N . HIS A 1 421 ? -16.058 24.779 11.735 1.00 59.09 421 HIS A N 1
ATOM 3107 C CA . HIS A 1 421 ? -16.422 25.454 10.485 1.00 59.09 421 HIS A CA 1
ATOM 3108 C C . HIS A 1 421 ? -17.026 26.845 10.747 1.00 59.09 421 HIS A C 1
ATOM 3110 O O . HIS A 1 421 ? -18.121 26.969 11.283 1.00 59.09 421 HIS A O 1
ATOM 3116 N N . ALA A 1 422 ? -16.361 27.905 10.273 1.00 48.94 422 ALA A N 1
ATOM 3117 C CA . ALA A 1 422 ? -16.960 29.238 10.134 1.00 48.94 422 ALA A CA 1
ATOM 3118 C C . ALA A 1 422 ? -17.660 29.318 8.768 1.00 48.94 422 ALA A C 1
ATOM 3120 O O . ALA A 1 422 ? -17.020 29.053 7.750 1.00 48.94 422 ALA A O 1
ATOM 3121 N N . GLY A 1 423 ? -18.975 29.551 8.724 1.00 44.97 423 GLY A N 1
ATOM 3122 C CA . GLY A 1 423 ? -19.752 29.540 7.473 1.00 44.97 423 GLY A CA 1
ATOM 3123 C C . GLY A 1 423 ? -19.174 30.464 6.382 1.00 44.97 423 GLY A C 1
ATOM 3124 O O . GLY A 1 423 ? -18.454 31.412 6.701 1.00 44.97 423 GLY A O 1
ATOM 3125 N N . PRO A 1 424 ? -19.449 30.223 5.085 1.00 38.53 424 PRO A N 1
ATOM 3126 C CA . PRO A 1 424 ? -19.050 31.162 4.040 1.00 38.53 424 PRO A CA 1
ATOM 3127 C C . PRO A 1 424 ? -19.738 32.518 4.263 1.00 38.53 424 PRO A C 1
ATOM 3129 O O . PRO A 1 424 ? -20.920 32.565 4.603 1.00 38.53 424 PRO A O 1
ATOM 3132 N N . ALA A 1 425 ? -18.997 33.614 4.073 1.00 31.42 425 ALA A N 1
ATOM 3133 C CA . ALA A 1 425 ? -19.534 34.968 4.184 1.00 31.42 425 ALA A CA 1
ATOM 3134 C C . ALA A 1 425 ? -20.756 35.145 3.257 1.00 31.42 425 ALA A C 1
ATOM 3136 O O . ALA A 1 425 ? -20.711 34.673 2.114 1.00 31.42 425 ALA A O 1
ATOM 3137 N N . PRO A 1 426 ? -21.838 35.801 3.719 1.00 33.25 426 PRO A N 1
ATOM 3138 C CA . PRO A 1 426 ? -23.044 35.977 2.921 1.00 33.25 426 PRO A CA 1
ATOM 3139 C C . PRO A 1 426 ? -22.709 36.732 1.632 1.00 33.25 426 PRO A C 1
ATOM 3141 O O . PRO A 1 426 ? -22.115 37.811 1.664 1.00 33.25 426 PRO A O 1
ATOM 3144 N N . GLN A 1 427 ? -23.079 36.155 0.487 1.00 35.25 427 GLN A N 1
ATOM 3145 C CA . GLN A 1 427 ? -23.048 36.874 -0.782 1.00 35.25 427 GLN A CA 1
ATOM 3146 C C . GLN A 1 427 ? -24.132 37.950 -0.716 1.00 35.25 427 GLN A C 1
ATOM 3148 O O . GLN A 1 427 ? -25.317 37.639 -0.610 1.00 35.25 427 GLN A O 1
ATOM 3153 N N . GLY A 1 428 ? -23.704 39.213 -0.689 1.00 31.06 428 GLY A N 1
ATOM 3154 C CA . GLY A 1 428 ? -24.596 40.362 -0.626 1.00 31.06 428 GLY A CA 1
ATOM 3155 C C . GLY A 1 428 ? -25.599 40.353 -1.775 1.00 31.06 428 GLY A C 1
ATOM 3156 O O . GLY A 1 428 ? -25.239 40.103 -2.926 1.00 31.06 428 GLY A O 1
ATOM 3157 N N . SER A 1 429 ? -26.858 40.639 -1.446 1.00 30.84 429 SER A N 1
ATOM 3158 C CA . SER A 1 429 ? -27.901 40.926 -2.421 1.00 30.84 429 SER A CA 1
ATOM 3159 C C . SER A 1 429 ? -27.478 42.124 -3.269 1.00 30.84 429 SER A C 1
ATOM 3161 O O . SER A 1 429 ? -27.291 43.221 -2.737 1.00 30.84 429 SER A O 1
ATOM 3163 N N . ALA A 1 430 ? -27.347 41.926 -4.577 1.00 33.34 430 ALA A N 1
ATOM 3164 C CA . ALA A 1 430 ? -27.397 43.035 -5.515 1.00 33.34 430 ALA A CA 1
ATOM 3165 C C . ALA A 1 430 ? -28.845 43.548 -5.543 1.00 33.34 430 ALA A C 1
ATOM 3167 O O . ALA A 1 430 ? -29.753 42.811 -5.935 1.00 33.34 430 ALA A O 1
ATOM 3168 N N . ALA A 1 431 ? -29.034 44.770 -5.048 1.00 33.25 431 ALA A N 1
ATOM 3169 C CA . ALA A 1 431 ? -30.167 45.625 -5.379 1.00 33.25 431 ALA A CA 1
ATOM 3170 C C . ALA A 1 431 ? -29.830 46.432 -6.636 1.00 33.25 431 ALA A C 1
ATOM 3172 O O . ALA A 1 431 ? -28.629 46.761 -6.802 1.00 33.25 431 ALA A O 1
#

Sequence (431 aa):
MTGGAAGDGGGLRLADLPVVFLSYDEPWADETWAALQALRPDSLRVHGVRGLNACHVAAADAAASDWFLTVDADTTPAPGLFDQQVPAALLQPVFRLDWLARNAVNGIVSGNGCVKLWPRELVLAMRSHEAAPRGRISLDADIGQIRPGVTRNIAMPGCHAVTDPAHTPFHAFRAGFREATFLAHLRASAPAQPAGDALRRLIGVWASVGAHARNGLWVIHGARLALWMALTWQDRDLTEVNDPERMRHFWQDRVLPRLGPGAGPDIGRLRSETAALGAAIAALDDSLPIADLDAAASRLAAGAGMFGAAHPATAIDGLGRSFQKGRGVGTDIATARACFETAALLGHAAAVTNLGRLHELGLDAPPDPAAAERYYRAATAMGSAHAPSHLAQMLLALSPADPAVQARAEGLLDLAAERGHAGPAPQGSAA

Organism: NCBI:txid58314

Radius of gyration: 24.47 Å; chains: 1; bounding box: 66×68×72 Å

Secondary structure (DSSP, 8-state):
-----PPP---EEGGGS-EEEEESS-TTHHHHHHHHHHH-TT-EEEES--SHHHHHHHHHHHH-SSEEEEEETTEEE-TTSTT-EE-GGG--TTEEEEEEEEETTT-EEEEEEEEEEEEHHHHHH---GGGSPTTS---GGGTT-SSTTTSEEEEEEEEEEEE---SSHHHHHHHHHHHHHHHHHHHHTPPTTTHHHHHHHHHHHHTT--TTSTTHHHHHHHHHHHHHHHHH--S---GGGG-HHHHHHHIIIIIGGGG-SSSS--HHHHHHHHHHHHHHHHHH-TTS------HHHHHHHHHH-EE-SS-HHHHHHHHHHHHHHTSSS---HHHHHHHHHHHHHTT-HHHHHHHHHHHHHTSSSS--HHHHHHHHHHHHHTT-SSHHHHHHHHHHHH-TT-HHHHHHHHHHHHHHHHTT-PPPPP-----

pLDDT: mean 79.25, std 17.59, range [28.86, 98.44]